Protein AF-A0A518H569-F1 (afdb_monomer_lite)

Secondary structure (DSSP, 8-state):
---------------------------------------PPPPPP--------PPP----------------------HHHHHHHHHHH-THHHHTSHHHHHHHT--HHHHHHHHHHHHHHHHHHHHHHHHHHHHHHHHHTTTSSSSS-S----TTS---------------------S-S----TT---TTHHHHHHHHHHHHHHHHHHHHHHS-HHHHHHHHHHHHHHTGGGGGGSHHHHHHHT--HHHHHHHHHHHHHHHHHHHHHHHHHHHHHHHHHHHHHHHHHHHHTT----------S--TTTTS------HHHHHHHHHHHHHHHHHHHHHHHHHHHHS-HHHHHHHHHHH-S----TT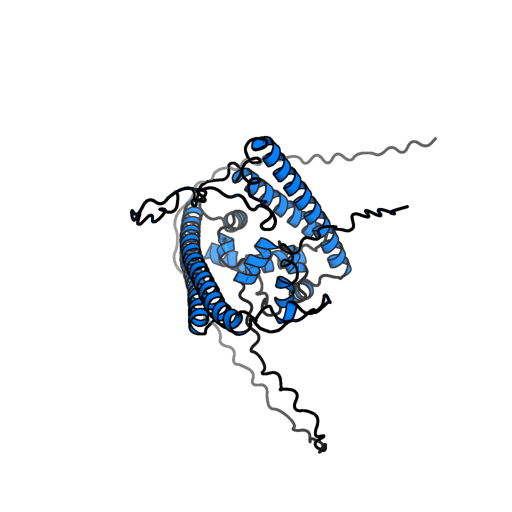S-GGGTTTTTTTTTS---------------

Radius of gyration: 32.63 Å; chains: 1; bounding box: 83×81×101 Å

InterPro domains:
  IPR006311 Twin-arginine translocation pathway, signal sequence [PS51318] (1-28)

Organism: NCBI:txid2527974

pLDDT: mean 72.52, std 23.8, range [30.8, 98.31]

Foldseek 3Di:
DDDDDDDDDDDDDDDDDDDDDDDDDDDDDDDDDDDDDDDDDDDDDDDDDDDDDDDDDDDDDPDDPPPPPPPPPLPQDDLQVLLVLCVVLNLLVQCPFPLLCVVLVQDPVLNVLSVVLSVVLVVVVVVVVVVVVVVCCVVVPDPPPPDPPDPPDDPPDDDDDDDDDDDPDDDPDPPDPPPPPPCPPPPPDDPCPVVVVVVVVVSVVSSLVSNPVRGPPVSSLVSQLQSLVSNPPLCCLDPVLCVLLVPDPVLNVQLVVLVVVLVVLVVVLVVVLVVLVVVLVVVVVVVVVVVVVVPPDDDDPDDDDDDVVVVPPDSDRDPVSVVSVVVSVVSNVVSVVVSVVSSVVSHDPSSVVSSVVSSPDDRRPSSGDCVVSPPPPPCPPPDPPVPPPVPPPPDDD

Sequence (397 aa):
MTRITFRAALVAAGLASGLLALAPSASAQVRRNIGGTVKTEPAEETPETPQEGEAPDAEPAEGEEGEEGEDRPEREVDPEVIARIVEMRGPMWLLEQEPVRVELKISDAQLERLKQVDERMEEVRDESRDRMREQMRQQFGDQGGRGGRGGGGNPAQGRGPGGFPGGPGGFPGGFPGGPGGFPGGPGGGFPGGDAFRTMMTQMRQQSDQALAAVLSPGQLKRFKQIMLQAKGPMVVTEDEMQLALGLLPVQREQIKMVEQEMEMKQQQASTVRRELFTAAFQRNREQQGQQEQQGQGGDRDSDGRGGDDERRGRFQMDPETQAKVEQLQAQGESYEKEALSKIGKVLNRSQINKYKEMLGKPFDFSAIDMGNAGRGFGGFGGGRGGGDDDGGRRRGG

Structure (mmCIF, N/CA/C/O backbone):
data_AF-A0A518H569-F1
#
_entry.id   AF-A0A518H569-F1
#
loop_
_atom_site.group_PDB
_atom_site.id
_atom_site.type_symbol
_atom_site.label_atom_id
_atom_site.label_alt_id
_atom_site.label_comp_id
_atom_site.label_asym_id
_atom_site.label_entity_id
_atom_site.label_seq_id
_atom_site.pdbx_PDB_ins_code
_atom_site.Cartn_x
_atom_site.Cartn_y
_atom_site.Cartn_z
_atom_site.occupancy
_atom_site.B_iso_or_equiv
_atom_site.auth_seq_id
_atom_site.auth_comp_id
_atom_site.auth_asym_id
_atom_site.auth_atom_id
_atom_site.pdbx_PDB_model_num
ATOM 1 N N . MET A 1 1 ? -61.852 0.581 15.931 1.00 38.41 1 MET A N 1
ATOM 2 C CA . MET A 1 1 ? -60.853 1.608 15.560 1.00 38.41 1 MET A CA 1
ATOM 3 C C . MET A 1 1 ? -59.873 1.744 16.713 1.00 38.41 1 MET A C 1
ATOM 5 O O . MET A 1 1 ? -60.124 2.492 17.648 1.00 38.41 1 MET A O 1
ATOM 9 N N . THR A 1 2 ? -58.816 0.939 16.705 1.00 34.97 2 THR A N 1
ATOM 10 C CA . THR A 1 2 ? -57.925 0.749 17.858 1.00 34.97 2 THR A CA 1
ATOM 11 C C . THR A 1 2 ? -56.611 1.465 17.565 1.00 34.97 2 THR A C 1
ATOM 13 O O . THR A 1 2 ? -55.887 1.083 16.651 1.00 34.97 2 THR A O 1
ATOM 16 N N . ARG A 1 3 ? -56.351 2.566 18.279 1.00 37.12 3 ARG A N 1
ATOM 17 C CA . ARG A 1 3 ? -55.128 3.369 18.147 1.00 37.12 3 ARG A CA 1
ATOM 18 C C . ARG A 1 3 ? -54.004 2.699 18.935 1.00 37.12 3 ARG A C 1
ATOM 20 O O . ARG A 1 3 ? -54.134 2.521 20.141 1.00 37.12 3 ARG A O 1
ATOM 27 N N . ILE A 1 4 ? -52.921 2.345 18.251 1.00 39.72 4 ILE A N 1
ATOM 28 C CA . ILE A 1 4 ? -51.691 1.824 18.855 1.00 39.72 4 ILE A CA 1
ATOM 29 C C . ILE A 1 4 ? -50.789 3.019 19.176 1.00 39.72 4 ILE A C 1
ATOM 31 O O . ILE A 1 4 ? -50.324 3.725 18.284 1.00 39.72 4 ILE A O 1
ATOM 35 N N . THR A 1 5 ? -50.580 3.266 20.465 1.00 43.47 5 THR A N 1
ATOM 36 C CA . THR A 1 5 ? -49.672 4.275 21.017 1.00 43.47 5 THR A CA 1
ATOM 37 C C . THR A 1 5 ? -48.258 3.702 21.136 1.00 43.47 5 THR A C 1
ATOM 39 O O . THR A 1 5 ? -47.999 2.861 21.993 1.00 43.47 5 THR A O 1
ATOM 42 N N . PHE A 1 6 ? -47.322 4.190 20.318 1.00 35.03 6 PHE A N 1
ATOM 43 C CA . PHE A 1 6 ? -45.887 3.967 20.516 1.00 35.03 6 PHE A CA 1
ATOM 44 C C . PHE A 1 6 ? -45.351 4.963 21.554 1.00 35.03 6 PHE A C 1
ATOM 46 O O . PHE A 1 6 ? -45.374 6.174 21.340 1.00 35.03 6 PHE A O 1
ATOM 53 N N . ARG A 1 7 ? -44.870 4.457 22.696 1.00 37.56 7 ARG A N 1
ATOM 54 C CA . ARG A 1 7 ? -44.080 5.231 23.663 1.00 37.56 7 ARG A CA 1
ATOM 55 C C . ARG A 1 7 ? -42.610 5.178 23.250 1.00 37.56 7 ARG A C 1
ATOM 57 O O . ARG A 1 7 ? -41.991 4.123 23.327 1.00 37.56 7 ARG A O 1
ATOM 64 N N . ALA A 1 8 ? -42.064 6.318 22.840 1.00 34.88 8 ALA A N 1
ATOM 65 C CA . ALA A 1 8 ? -40.628 6.519 22.701 1.00 34.88 8 ALA A CA 1
ATOM 66 C C . ALA A 1 8 ? -40.003 6.667 24.099 1.00 34.88 8 ALA A C 1
ATOM 68 O O . ALA A 1 8 ? -40.342 7.589 24.842 1.00 34.88 8 ALA A O 1
ATOM 69 N N . ALA A 1 9 ? -39.115 5.744 24.469 1.00 35.31 9 ALA A N 1
ATOM 70 C CA . ALA A 1 9 ? -38.269 5.872 25.647 1.00 35.31 9 ALA A CA 1
ATOM 71 C C . ALA A 1 9 ? -37.032 6.697 25.270 1.00 35.31 9 ALA A C 1
ATOM 73 O O . ALA A 1 9 ? -36.168 6.251 24.519 1.00 35.31 9 ALA A O 1
ATOM 74 N N . LEU A 1 10 ? -36.992 7.928 25.768 1.00 32.75 10 LEU A N 1
ATOM 75 C CA . LEU A 1 10 ? -35.900 8.876 25.601 1.00 32.75 10 LEU A CA 1
ATOM 76 C C . LEU A 1 10 ? -34.876 8.599 26.711 1.00 32.75 10 LEU A C 1
ATOM 78 O O . LEU A 1 10 ? -35.098 8.947 27.869 1.00 32.75 10 LEU A O 1
ATOM 82 N N . VAL A 1 11 ? -33.785 7.905 26.380 1.00 36.75 11 VAL A N 1
ATOM 83 C CA . VAL A 1 11 ? -32.670 7.673 27.308 1.00 36.75 11 VAL A CA 1
ATOM 84 C C . VAL A 1 11 ? -31.777 8.910 27.288 1.00 36.75 11 VAL A C 1
ATOM 86 O O . VAL A 1 11 ? -31.001 9.125 26.361 1.00 36.75 11 VAL A O 1
ATOM 89 N N . ALA A 1 12 ? -31.923 9.747 28.313 1.00 34.78 12 ALA A N 1
ATOM 90 C CA . ALA A 1 12 ? -31.037 10.866 28.590 1.00 34.78 12 ALA A CA 1
ATOM 91 C C . ALA A 1 12 ? -29.725 10.343 29.201 1.00 34.78 12 ALA A C 1
ATOM 93 O O . ALA A 1 12 ? -29.696 9.907 30.351 1.00 34.78 12 ALA A O 1
ATOM 94 N N . ALA A 1 13 ? -28.635 10.384 28.434 1.00 38.28 13 ALA A N 1
ATOM 95 C CA . ALA A 1 13 ? -27.290 10.176 28.957 1.00 38.28 13 ALA A CA 1
ATOM 96 C C . ALA A 1 13 ? -26.811 11.474 29.628 1.00 38.28 13 ALA A C 1
ATOM 98 O O . ALA A 1 13 ? -26.487 12.456 28.961 1.00 38.28 13 ALA A O 1
ATOM 99 N N . GLY A 1 14 ? -26.814 11.488 30.961 1.00 33.84 14 GLY A N 1
ATOM 100 C CA . GLY A 1 14 ? -26.249 12.568 31.761 1.00 33.84 14 GLY A CA 1
ATOM 101 C C . GLY A 1 14 ? -24.723 12.580 31.669 1.00 33.84 14 GLY A C 1
ATOM 102 O O . GLY A 1 14 ? -24.060 11.642 32.106 1.00 33.84 14 GLY A O 1
ATOM 103 N N . LEU A 1 15 ? -24.171 13.663 31.122 1.00 36.12 15 LEU A N 1
ATOM 104 C CA . LEU A 1 15 ? -22.756 14.009 31.218 1.00 36.12 15 LEU A CA 1
ATOM 105 C C . LEU A 1 15 ? -22.452 14.466 32.651 1.00 36.12 15 LEU A C 1
ATOM 107 O O . LEU A 1 15 ? -22.781 15.584 33.044 1.00 36.12 15 LEU A O 1
ATOM 111 N N . ALA A 1 16 ? -21.830 13.590 33.438 1.00 39.78 16 ALA A N 1
ATOM 112 C CA . ALA A 1 16 ? -21.228 13.958 34.711 1.00 39.78 16 ALA A CA 1
ATOM 113 C C . ALA A 1 16 ? -19.857 14.604 34.452 1.00 39.78 16 ALA A C 1
ATOM 115 O O . ALA A 1 16 ? -18.883 13.927 34.122 1.00 39.78 16 ALA A O 1
ATOM 116 N N . SER A 1 17 ? -19.792 15.926 34.600 1.00 39.16 17 SER A N 1
ATOM 117 C CA . SER A 1 17 ? -18.554 16.706 34.613 1.00 39.16 17 SER A CA 1
ATOM 118 C C . SER A 1 17 ? -17.737 16.380 35.866 1.00 39.16 17 SER A C 1
ATOM 120 O O . SER A 1 17 ? -17.976 16.927 36.941 1.00 39.16 17 SER A O 1
ATOM 122 N N . GLY A 1 18 ? -16.773 15.469 35.733 1.00 38.19 18 GLY A N 1
ATOM 123 C CA . GLY A 1 18 ? -15.767 15.191 36.755 1.00 38.19 18 GLY A CA 1
ATOM 124 C C . GLY A 1 18 ? -14.639 16.223 36.717 1.00 38.19 18 GLY A C 1
ATOM 125 O O . GLY A 1 18 ? -13.827 16.227 35.795 1.00 38.19 18 GLY A O 1
ATOM 126 N N . LEU A 1 19 ? -14.591 17.084 37.735 1.00 37.28 19 LEU A N 1
ATOM 127 C CA . LEU A 1 19 ? -13.462 17.951 38.081 1.00 37.28 19 LEU A CA 1
ATOM 128 C C . LEU A 1 19 ? -12.193 17.110 38.317 1.00 37.28 19 LEU A C 1
ATOM 130 O O . LEU A 1 19 ? -12.098 16.396 39.314 1.00 37.28 19 LEU A O 1
ATOM 134 N N . LEU A 1 20 ? -11.209 17.215 37.420 1.00 39.06 20 LEU A N 1
ATOM 135 C CA . LEU A 1 20 ? -9.873 16.652 37.617 1.00 39.06 20 LEU A CA 1
ATOM 136 C C . LEU A 1 20 ? -9.024 17.645 38.424 1.00 39.06 20 LEU A C 1
ATOM 138 O O . LEU A 1 20 ? -8.617 18.692 37.921 1.00 39.06 20 LEU A O 1
ATOM 142 N N . ALA A 1 21 ? -8.776 17.318 39.690 1.00 42.81 21 ALA A N 1
ATOM 143 C CA . ALA A 1 21 ? -7.805 18.013 40.523 1.00 42.81 21 ALA A CA 1
ATOM 144 C C . ALA A 1 21 ? -6.379 17.683 40.045 1.00 42.81 21 ALA A C 1
ATOM 146 O O . ALA A 1 21 ? -5.995 16.515 39.976 1.00 42.81 21 ALA A O 1
ATOM 147 N N . LEU A 1 22 ? -5.592 18.716 39.725 1.00 43.53 22 LEU A N 1
ATOM 148 C CA . LEU A 1 22 ? -4.148 18.602 39.523 1.00 43.53 22 LEU A CA 1
ATOM 149 C C . LEU A 1 22 ? -3.466 18.284 40.861 1.00 43.53 22 LEU A C 1
ATOM 151 O O . LEU A 1 22 ? -3.562 19.066 41.804 1.00 43.53 22 LEU A O 1
ATOM 155 N N . ALA A 1 23 ? -2.709 17.188 40.907 1.00 43.41 23 ALA A N 1
ATOM 156 C CA . ALA A 1 23 ? -1.690 16.947 41.925 1.00 43.41 23 ALA A CA 1
ATOM 157 C C . ALA A 1 23 ? -0.292 16.985 41.272 1.00 43.41 23 ALA A C 1
ATOM 159 O O . ALA A 1 23 ? -0.142 16.530 40.133 1.00 43.41 23 ALA A O 1
ATOM 160 N N . PRO A 1 24 ? 0.728 17.546 41.947 1.00 44.97 24 PRO A N 1
ATOM 161 C CA . PRO A 1 24 ? 2.042 17.763 41.361 1.00 44.97 24 PRO A CA 1
ATOM 162 C C . PRO A 1 24 ? 2.884 16.484 41.272 1.00 44.97 24 PRO A C 1
ATOM 164 O O . PRO A 1 24 ? 2.892 15.632 42.157 1.00 44.97 24 PRO A O 1
ATOM 167 N N . SER A 1 25 ? 3.642 16.425 40.179 1.00 39.03 25 SER A N 1
ATOM 168 C CA . SER A 1 25 ? 4.719 15.484 39.877 1.00 39.03 25 SER A CA 1
ATOM 169 C C . SER A 1 25 ? 5.778 15.446 40.984 1.00 39.03 25 SER A C 1
ATOM 171 O O . SER A 1 25 ? 6.457 16.445 41.224 1.00 39.03 25 SER A O 1
ATOM 173 N N . ALA A 1 26 ? 5.983 14.270 41.580 1.00 38.78 26 ALA A N 1
ATOM 174 C CA . ALA A 1 26 ? 7.135 13.965 42.419 1.00 38.78 26 ALA A CA 1
ATOM 175 C C . ALA A 1 26 ? 8.095 13.034 41.666 1.00 38.78 26 ALA A C 1
ATOM 177 O O . ALA A 1 26 ? 7.790 11.880 41.366 1.00 38.78 26 ALA A O 1
ATOM 178 N N . SER A 1 27 ? 9.264 13.581 41.354 1.00 44.06 27 SER A N 1
ATOM 179 C CA . SER A 1 27 ? 10.420 12.884 40.810 1.00 44.06 27 SER A CA 1
ATOM 180 C C . SER A 1 27 ? 11.134 12.049 41.881 1.00 44.06 27 SER A C 1
ATOM 182 O O . SER A 1 27 ? 11.199 12.450 43.039 1.00 44.06 27 SER A O 1
ATOM 184 N N . ALA A 1 28 ? 11.812 10.998 41.409 1.00 38.78 28 ALA A N 1
ATOM 185 C CA . ALA A 1 28 ? 12.951 10.300 42.017 1.00 38.78 28 ALA A CA 1
ATOM 186 C C . ALA A 1 28 ? 12.692 9.269 43.137 1.00 38.78 28 ALA A C 1
ATOM 188 O O . ALA A 1 28 ? 12.131 9.584 44.177 1.00 38.78 28 ALA A O 1
ATOM 189 N N . GLN A 1 29 ? 13.249 8.068 42.893 1.00 35.19 29 GLN A N 1
ATOM 190 C CA . GLN A 1 29 ? 13.716 6.969 43.773 1.00 35.19 29 GLN A CA 1
ATOM 191 C C . GLN A 1 29 ? 13.250 5.626 43.162 1.00 35.19 29 GLN A C 1
ATOM 193 O O . GLN A 1 29 ? 12.152 5.551 42.641 1.00 35.19 29 GLN A O 1
ATOM 198 N N . VAL A 1 30 ? 13.972 4.505 43.116 1.00 37.91 30 VAL A N 1
ATOM 199 C CA . VAL A 1 30 ? 15.256 4.061 43.660 1.00 37.91 30 VAL A CA 1
ATOM 200 C C . VAL A 1 30 ? 15.624 2.765 42.912 1.00 37.91 30 VAL A C 1
ATOM 202 O O . VAL A 1 30 ? 14.773 2.057 42.379 1.00 37.91 30 VAL A O 1
ATOM 205 N N . ARG A 1 31 ? 16.927 2.492 42.845 1.00 37.97 31 ARG A N 1
ATOM 206 C CA . ARG A 1 31 ? 17.558 1.294 42.279 1.00 37.97 31 ARG A CA 1
ATOM 207 C C . ARG A 1 31 ? 17.199 -0.007 43.031 1.00 37.97 31 ARG A C 1
ATOM 209 O O . ARG A 1 31 ? 17.006 0.025 44.238 1.00 37.97 31 ARG A O 1
ATOM 216 N N . ARG A 1 32 ? 17.417 -1.127 42.317 1.00 39.00 32 ARG A N 1
ATOM 217 C CA . ARG A 1 32 ? 17.688 -2.524 42.753 1.00 39.00 32 ARG A CA 1
ATOM 218 C C . ARG A 1 32 ? 16.485 -3.429 43.064 1.00 39.00 32 ARG A C 1
ATOM 220 O O . ARG A 1 32 ? 15.783 -3.216 44.036 1.00 39.00 32 ARG A O 1
ATOM 227 N N . ASN A 1 33 ? 16.379 -4.514 42.288 1.00 36.47 33 ASN A N 1
ATOM 228 C CA . ASN A 1 33 ? 16.280 -5.916 42.743 1.00 36.47 33 ASN A CA 1
ATOM 229 C C . ASN A 1 33 ? 16.514 -6.819 41.510 1.00 36.47 33 ASN A C 1
ATOM 231 O O . ASN A 1 33 ? 15.856 -6.635 40.494 1.00 36.47 33 ASN A O 1
ATOM 235 N N . ILE A 1 34 ? 17.655 -7.510 41.391 1.00 38.56 34 ILE A N 1
ATOM 236 C CA . ILE A 1 34 ? 18.049 -8.798 42.006 1.00 38.56 34 ILE A CA 1
ATOM 237 C C . ILE A 1 34 ? 17.300 -9.993 41.388 1.00 38.56 34 ILE A C 1
ATOM 239 O O . ILE A 1 34 ? 16.132 -10.220 41.667 1.00 38.56 34 ILE A O 1
ATOM 243 N N . GLY A 1 35 ? 18.048 -10.741 40.566 1.00 39.00 35 GLY A N 1
ATOM 244 C CA . GLY A 1 35 ? 18.157 -12.205 40.582 1.00 39.00 35 GLY A CA 1
ATOM 245 C C . GLY A 1 35 ? 16.880 -13.040 40.521 1.00 39.00 35 GLY A C 1
ATOM 246 O O . GLY A 1 35 ? 16.364 -13.439 41.556 1.00 39.00 35 GLY A O 1
ATOM 247 N N . GLY A 1 36 ? 16.471 -13.422 39.309 1.00 35.69 36 GLY A N 1
ATOM 248 C CA . GLY A 1 36 ? 15.614 -14.586 39.078 1.00 35.69 36 GLY A CA 1
ATOM 249 C C . GLY A 1 36 ? 16.438 -15.725 38.479 1.00 35.69 36 GLY A C 1
ATOM 250 O O . GLY A 1 36 ? 16.816 -15.664 37.313 1.00 35.69 36 GLY A O 1
ATOM 251 N N . THR A 1 37 ? 16.747 -16.738 39.284 1.00 36.03 37 THR A N 1
ATOM 252 C CA . THR A 1 37 ? 17.346 -18.007 38.853 1.00 36.03 37 THR A CA 1
ATOM 253 C C . THR A 1 37 ? 16.325 -18.806 38.046 1.00 36.03 37 THR A C 1
ATOM 255 O O . THR A 1 37 ? 15.305 -19.229 38.588 1.00 36.03 37 THR A O 1
ATOM 258 N N . VAL A 1 38 ? 16.592 -19.013 36.755 1.00 42.44 38 VAL A N 1
ATOM 259 C CA . VAL A 1 38 ? 15.805 -19.912 35.901 1.00 42.44 38 VAL A CA 1
ATOM 260 C C . VAL A 1 38 ? 16.192 -21.347 36.248 1.00 42.44 38 VAL A C 1
ATOM 262 O O . VAL A 1 38 ? 17.316 -21.778 36.004 1.00 42.44 38 VAL A O 1
ATOM 265 N N . LYS A 1 39 ? 15.249 -22.058 36.865 1.00 50.03 39 LYS A N 1
ATOM 266 C CA . LYS A 1 39 ? 15.298 -23.494 37.125 1.00 50.03 39 LYS A CA 1
ATOM 267 C C . LYS A 1 39 ? 15.159 -24.220 35.782 1.00 50.03 39 LYS A C 1
ATOM 269 O O . LYS A 1 39 ? 14.117 -24.138 35.143 1.00 50.03 39 LYS A O 1
ATOM 274 N N . THR A 1 40 ? 16.233 -24.860 35.343 1.00 42.34 40 THR A N 1
ATOM 275 C CA . THR A 1 40 ? 16.267 -25.758 34.185 1.00 42.34 40 THR A CA 1
ATOM 276 C C . THR A 1 40 ? 15.657 -27.090 34.615 1.00 42.34 40 THR A C 1
ATOM 278 O O . THR A 1 40 ? 16.173 -27.725 35.534 1.00 42.34 40 THR A O 1
ATOM 281 N N . GLU A 1 41 ? 14.543 -27.489 34.006 1.00 45.06 41 GLU A N 1
ATOM 282 C CA . GLU A 1 41 ? 14.010 -28.851 34.118 1.00 45.06 41 GLU A CA 1
ATOM 283 C C . GLU A 1 41 ? 14.451 -29.669 32.890 1.00 45.06 41 GLU A C 1
ATOM 285 O O . GLU A 1 41 ? 14.558 -29.103 31.797 1.00 45.06 41 GLU A O 1
ATOM 290 N N . PRO A 1 42 ? 14.806 -30.954 33.074 1.00 53.72 42 PRO A N 1
ATOM 291 C CA . PRO A 1 42 ? 15.387 -31.789 32.031 1.00 53.72 42 PRO A CA 1
ATOM 292 C C . PRO A 1 42 ? 14.326 -32.319 31.061 1.00 53.72 42 PRO A C 1
ATOM 294 O O . PRO A 1 42 ? 13.191 -32.592 31.442 1.00 53.72 42 PRO A O 1
ATOM 297 N N . ALA A 1 43 ? 14.745 -32.463 29.806 1.00 41.34 43 ALA A N 1
ATOM 298 C CA . ALA A 1 43 ? 13.982 -33.057 28.721 1.00 41.34 43 ALA A CA 1
ATOM 299 C C . ALA A 1 43 ? 13.705 -34.545 28.988 1.00 41.34 43 ALA A C 1
ATOM 301 O O . ALA A 1 43 ? 14.627 -35.302 29.291 1.00 41.34 43 ALA A O 1
ATOM 302 N N . GLU A 1 44 ? 12.441 -34.946 28.851 1.00 48.31 44 GLU A N 1
ATOM 303 C CA . GLU A 1 44 ? 12.039 -36.345 28.735 1.00 48.31 44 GLU A CA 1
ATOM 304 C C . GLU A 1 44 ? 12.319 -36.842 27.312 1.00 48.31 44 GLU A C 1
ATOM 306 O O . GLU A 1 44 ? 11.851 -36.278 26.321 1.00 48.31 44 GLU A O 1
ATOM 311 N N . GLU A 1 45 ? 13.111 -37.908 27.244 1.00 51.06 45 GLU A N 1
ATOM 312 C CA . GLU A 1 45 ? 13.311 -38.762 26.081 1.00 51.06 45 GLU A CA 1
ATOM 313 C C . GLU A 1 45 ? 12.000 -39.479 25.729 1.00 51.06 45 GLU A C 1
ATOM 315 O O . GLU A 1 45 ? 11.287 -39.967 26.606 1.00 51.06 45 GLU A O 1
ATOM 320 N N . THR A 1 46 ? 11.682 -39.584 24.438 1.00 48.31 46 THR A N 1
ATOM 321 C CA . THR A 1 46 ? 10.643 -40.497 23.938 1.00 48.31 46 THR A CA 1
ATOM 322 C C . THR A 1 46 ? 11.258 -41.411 22.870 1.00 48.31 46 THR A C 1
ATOM 324 O O . THR A 1 46 ? 11.991 -40.905 22.016 1.00 48.31 46 THR A O 1
ATOM 327 N N . PRO A 1 47 ? 11.016 -42.735 22.930 1.00 56.00 47 PRO A N 1
ATOM 328 C CA . PRO A 1 47 ? 11.746 -43.733 22.156 1.00 56.00 47 PRO A CA 1
ATOM 329 C C . PRO A 1 47 ? 11.146 -44.043 20.774 1.00 56.00 47 PRO A C 1
ATOM 331 O O . PRO A 1 47 ? 9.945 -43.939 20.551 1.00 56.00 47 PRO A O 1
ATOM 334 N N . GLU A 1 48 ? 12.069 -44.445 19.900 1.00 42.50 48 GLU A N 1
ATOM 335 C CA . GLU A 1 48 ? 12.058 -45.455 18.829 1.00 42.50 48 GLU A CA 1
ATOM 336 C C . GLU A 1 48 ? 10.757 -45.895 18.112 1.00 42.50 48 GLU A C 1
ATOM 338 O O . GLU A 1 48 ? 9.769 -46.342 18.689 1.00 42.50 48 GLU A O 1
ATOM 343 N N . THR A 1 49 ? 10.903 -45.845 16.782 1.00 45.91 49 THR A N 1
ATOM 344 C CA . THR A 1 49 ? 10.317 -46.574 15.640 1.00 45.91 49 THR A CA 1
ATOM 345 C C . THR A 1 49 ? 9.575 -47.889 15.929 1.00 45.91 49 THR A C 1
ATOM 347 O O . THR A 1 49 ? 10.012 -48.689 16.755 1.00 45.91 49 THR A O 1
ATOM 350 N N . PRO A 1 50 ? 8.565 -48.227 15.098 1.00 52.31 50 PRO A N 1
ATOM 351 C CA . PRO A 1 50 ? 8.733 -49.468 14.330 1.00 52.31 50 PRO A CA 1
ATOM 352 C C . PRO A 1 50 ? 8.167 -49.488 12.891 1.00 52.31 50 PRO A C 1
ATOM 354 O O . PRO A 1 50 ? 7.092 -48.968 12.609 1.00 52.31 50 PRO A O 1
ATOM 357 N N . GLN A 1 51 ? 8.889 -50.268 12.074 1.00 41.66 51 GLN A N 1
ATOM 358 C CA . GLN A 1 51 ? 8.441 -51.180 11.007 1.00 41.66 51 GLN A CA 1
ATOM 359 C C . GLN A 1 51 ? 8.205 -50.668 9.574 1.00 41.66 51 GLN A C 1
ATOM 361 O O . GLN A 1 51 ? 7.144 -50.168 9.210 1.00 41.66 51 GLN A O 1
ATOM 366 N N . GLU A 1 52 ? 9.222 -50.964 8.752 1.00 49.78 52 GLU A N 1
ATOM 367 C CA . GLU A 1 52 ? 9.133 -51.392 7.351 1.00 49.78 52 GLU A CA 1
ATOM 368 C C . GLU A 1 52 ? 7.971 -52.371 7.117 1.00 49.78 52 GLU A C 1
ATOM 370 O O . GLU A 1 52 ? 7.871 -53.407 7.778 1.00 49.78 52 GLU A O 1
ATOM 375 N N . GLY A 1 53 ? 7.129 -52.044 6.137 1.00 51.12 53 GLY A N 1
ATOM 376 C CA . GLY A 1 53 ? 6.162 -52.945 5.523 1.00 51.12 53 GLY A CA 1
ATOM 377 C C . GLY A 1 53 ? 6.501 -53.134 4.046 1.00 51.12 53 GLY A C 1
ATOM 378 O O . GLY A 1 53 ? 6.748 -52.162 3.337 1.00 51.12 53 GLY A O 1
ATOM 379 N N . GLU A 1 54 ? 6.539 -54.400 3.636 1.00 46.31 54 GLU A N 1
ATOM 380 C CA . GLU A 1 54 ? 6.848 -54.925 2.304 1.00 46.31 54 GLU A CA 1
ATOM 381 C C . GLU A 1 54 ? 6.067 -54.253 1.162 1.00 46.31 54 GLU A C 1
ATOM 383 O O . GLU A 1 54 ? 4.849 -54.076 1.225 1.00 46.31 54 GLU A O 1
ATOM 388 N N . ALA A 1 55 ? 6.785 -53.954 0.078 1.00 45.34 55 ALA A N 1
ATOM 389 C CA . ALA A 1 55 ? 6.221 -53.574 -1.210 1.00 45.34 55 ALA A CA 1
ATOM 390 C C . ALA A 1 55 ? 5.826 -54.828 -2.018 1.00 45.34 55 ALA A C 1
ATOM 392 O O . ALA A 1 55 ? 6.610 -55.777 -2.072 1.00 45.34 55 ALA A O 1
ATOM 393 N N . PRO A 1 56 ? 4.660 -54.849 -2.688 1.00 60.16 56 PRO A N 1
ATOM 394 C CA . PRO A 1 56 ? 4.387 -55.814 -3.743 1.00 60.16 56 PRO A CA 1
ATOM 395 C C . PRO A 1 56 ? 5.008 -55.365 -5.075 1.00 60.16 56 PRO A C 1
ATOM 397 O O . PRO A 1 56 ? 4.807 -54.233 -5.515 1.00 60.16 56 PRO A O 1
ATOM 400 N N . ASP A 1 57 ? 5.723 -56.294 -5.715 1.00 60.22 57 ASP A N 1
ATOM 401 C CA . ASP A 1 57 ? 6.159 -56.237 -7.112 1.00 60.22 57 ASP A CA 1
ATOM 402 C C . ASP A 1 57 ? 4.970 -55.923 -8.036 1.00 60.22 57 ASP A C 1
ATOM 404 O O . ASP A 1 57 ? 4.070 -56.748 -8.222 1.00 60.22 57 ASP A O 1
ATOM 408 N N . ALA A 1 58 ? 4.976 -54.726 -8.622 1.00 51.53 58 ALA A N 1
ATOM 409 C CA . ALA A 1 58 ? 4.089 -54.336 -9.707 1.00 51.53 58 ALA A CA 1
ATOM 410 C C . ALA A 1 58 ? 4.933 -54.080 -10.961 1.00 51.53 58 ALA A C 1
ATOM 412 O O . ALA A 1 58 ? 5.892 -53.310 -10.941 1.00 51.53 58 ALA A O 1
ATOM 413 N N . GLU A 1 59 ? 4.576 -54.782 -12.034 1.00 58.47 59 GLU A N 1
ATOM 414 C CA . GLU A 1 59 ? 5.224 -54.749 -13.344 1.00 58.47 59 GLU A CA 1
ATOM 415 C C . GLU A 1 59 ? 5.280 -53.323 -13.935 1.00 58.47 59 GLU A C 1
ATOM 417 O O . GLU A 1 59 ? 4.322 -52.559 -13.780 1.00 58.47 59 GLU A O 1
ATOM 422 N N . PRO A 1 60 ? 6.362 -52.950 -14.650 1.00 53.28 60 PRO A N 1
ATOM 423 C CA . PRO A 1 60 ? 6.479 -51.636 -15.263 1.00 53.28 60 PRO A CA 1
ATOM 424 C C . PRO A 1 60 ? 5.570 -51.555 -16.493 1.00 53.28 60 PRO A C 1
ATOM 426 O O . PRO A 1 60 ? 5.856 -52.120 -17.549 1.00 53.28 60 PRO A O 1
ATOM 429 N N . ALA A 1 61 ? 4.462 -50.834 -16.356 1.00 51.59 61 ALA A N 1
ATOM 430 C CA . ALA A 1 61 ? 3.727 -50.331 -17.502 1.00 51.59 61 ALA A CA 1
ATOM 431 C C . ALA A 1 61 ? 4.550 -49.199 -18.133 1.00 51.59 61 ALA A C 1
ATOM 433 O O . ALA A 1 61 ? 4.737 -48.150 -17.520 1.00 51.59 61 ALA A O 1
ATOM 434 N N . GLU A 1 62 ? 5.041 -49.426 -19.352 1.00 52.47 62 GLU A N 1
ATOM 435 C CA . GLU A 1 62 ? 5.604 -48.406 -20.241 1.00 52.47 62 GLU A CA 1
ATOM 436 C C . GLU A 1 62 ? 4.499 -47.396 -20.605 1.00 52.47 62 GLU A C 1
ATOM 438 O O . GLU A 1 62 ? 3.815 -47.512 -21.622 1.00 52.47 62 GLU A O 1
ATOM 443 N N . GLY A 1 63 ? 4.253 -46.451 -19.702 1.00 51.88 63 GLY A N 1
ATOM 444 C CA . GLY A 1 63 ? 3.397 -45.292 -19.900 1.00 51.88 63 GLY A CA 1
ATOM 445 C C . GLY A 1 63 ? 4.275 -44.063 -20.064 1.00 51.88 63 GLY A C 1
ATOM 446 O O . GLY A 1 63 ? 5.151 -43.830 -19.241 1.00 51.88 63 GLY A O 1
ATOM 447 N N . GLU A 1 64 ? 4.038 -43.334 -21.151 1.00 52.75 64 GLU A N 1
ATOM 448 C CA . GLU A 1 64 ? 4.607 -42.035 -21.514 1.00 52.75 64 GLU A CA 1
ATOM 449 C C . GLU A 1 64 ? 5.184 -41.260 -20.317 1.00 52.75 64 GLU A C 1
ATOM 451 O O . GLU A 1 64 ? 4.443 -40.821 -19.436 1.00 52.75 64 GLU A O 1
ATOM 456 N N . GLU A 1 65 ? 6.510 -41.091 -20.319 1.00 49.12 65 GLU A N 1
ATOM 457 C CA . GLU A 1 65 ? 7.271 -40.197 -19.443 1.00 49.12 65 GLU A CA 1
ATOM 458 C C . GLU A 1 65 ? 6.809 -38.750 -19.690 1.00 49.12 65 GLU A C 1
ATOM 460 O O . GLU A 1 65 ? 7.433 -37.969 -20.408 1.00 49.12 65 GLU A O 1
ATOM 465 N N . GLY A 1 66 ? 5.642 -38.402 -19.150 1.00 54.50 66 GLY A N 1
ATOM 466 C CA . GLY A 1 66 ? 5.237 -37.022 -18.973 1.00 54.50 66 GLY A CA 1
ATOM 467 C C . GLY A 1 66 ? 6.241 -36.411 -18.019 1.00 54.50 66 GLY A C 1
ATOM 468 O O . GLY A 1 66 ? 6.296 -36.849 -16.875 1.00 54.50 66 GLY A O 1
ATOM 469 N N . GLU A 1 67 ? 7.045 -35.475 -18.533 1.00 58.09 67 GLU A N 1
ATOM 470 C CA . GLU A 1 67 ? 8.025 -34.670 -17.801 1.00 58.09 67 GLU A CA 1
ATOM 471 C C . GLU A 1 67 ? 7.579 -34.516 -16.345 1.00 58.09 67 GLU A C 1
ATOM 473 O O . GLU A 1 67 ? 6.639 -33.766 -16.062 1.00 58.09 67 GLU A O 1
ATOM 478 N N . GLU A 1 68 ? 8.195 -35.300 -15.450 1.00 57.62 68 GLU A N 1
ATOM 479 C CA . GLU A 1 68 ? 8.007 -35.184 -14.011 1.00 57.62 68 GLU A CA 1
ATOM 480 C C . GLU A 1 68 ? 8.270 -33.723 -13.696 1.00 57.62 68 GLU A C 1
ATOM 482 O O . GLU A 1 68 ? 9.395 -33.240 -13.840 1.00 57.62 68 GLU A O 1
ATOM 487 N N . GLY A 1 69 ? 7.185 -32.991 -13.437 1.00 62.22 69 GLY A N 1
ATOM 488 C CA . GLY A 1 69 ? 7.226 -31.552 -13.311 1.00 62.22 69 GLY A CA 1
ATOM 489 C C . GLY A 1 69 ? 8.212 -31.235 -12.213 1.00 62.22 69 GLY A C 1
ATOM 490 O O . GLY A 1 69 ? 7.900 -31.486 -11.055 1.00 62.22 69 GLY A O 1
ATOM 491 N N . GLU A 1 70 ? 9.393 -30.739 -12.597 1.00 66.50 70 GLU A N 1
ATOM 492 C CA . GLU A 1 70 ? 10.405 -30.266 -11.663 1.00 66.50 70 GLU A CA 1
ATOM 493 C C . GLU A 1 70 ? 9.669 -29.481 -10.587 1.00 66.50 70 GLU A C 1
ATOM 495 O O . GLU A 1 70 ? 9.002 -28.492 -10.921 1.00 66.50 70 GLU A O 1
ATOM 500 N N . ASP A 1 71 ? 9.736 -29.971 -9.343 1.00 71.25 71 ASP A N 1
ATOM 501 C CA . ASP A 1 71 ? 9.171 -29.342 -8.156 1.00 71.25 71 ASP A CA 1
ATOM 502 C C . ASP A 1 71 ? 9.730 -27.926 -8.089 1.00 71.25 71 ASP A C 1
ATOM 504 O O . ASP A 1 71 ? 10.791 -27.656 -7.517 1.00 71.25 71 ASP A O 1
ATOM 508 N N . ARG A 1 72 ? 9.057 -26.999 -8.774 1.00 73.12 72 ARG A N 1
ATOM 509 C CA . ARG A 1 72 ? 9.454 -25.606 -8.777 1.00 73.12 72 ARG A CA 1
ATOM 510 C C . ARG A 1 72 ? 9.296 -25.181 -7.333 1.00 73.12 72 ARG A C 1
ATOM 512 O O . ARG A 1 72 ? 8.166 -25.241 -6.846 1.00 73.12 72 ARG A O 1
ATOM 519 N N . PRO A 1 73 ? 10.385 -24.764 -6.663 1.00 77.38 73 PRO A N 1
ATOM 520 C CA . PRO A 1 73 ? 10.305 -24.368 -5.271 1.00 77.38 73 PRO A CA 1
ATOM 521 C C . PRO A 1 73 ? 9.191 -23.334 -5.161 1.00 77.38 73 PRO A C 1
ATOM 523 O O . PRO A 1 73 ? 9.181 -22.359 -5.927 1.00 77.38 73 PRO A O 1
ATOM 526 N N . GLU A 1 74 ? 8.219 -23.606 -4.288 1.00 77.19 74 GLU A N 1
ATOM 527 C CA . GLU A 1 74 ? 7.105 -22.702 -4.035 1.00 77.19 74 GLU A CA 1
ATOM 528 C C . GLU A 1 74 ? 7.702 -21.326 -3.755 1.00 77.19 74 GLU A C 1
ATOM 530 O O . GLU A 1 74 ? 8.476 -21.134 -2.815 1.00 77.19 74 GLU A O 1
ATOM 535 N N . ARG A 1 75 ? 7.452 -20.378 -4.661 1.00 78.88 75 ARG A N 1
ATOM 536 C CA . ARG A 1 75 ? 8.026 -19.044 -4.530 1.00 78.88 75 ARG A CA 1
ATOM 537 C C . ARG A 1 75 ? 7.371 -18.400 -3.323 1.00 78.88 75 ARG A C 1
ATOM 539 O O . ARG A 1 75 ? 6.176 -18.118 -3.372 1.00 78.88 75 ARG A O 1
ATOM 546 N N . GLU A 1 76 ? 8.159 -18.159 -2.279 1.00 82.81 76 GLU A N 1
ATOM 547 C CA . GLU A 1 76 ? 7.707 -17.403 -1.118 1.00 82.81 76 GLU A CA 1
ATOM 548 C C . GLU A 1 76 ? 7.104 -16.080 -1.592 1.00 82.81 76 GLU A C 1
ATOM 550 O O . GLU A 1 76 ? 7.718 -15.297 -2.326 1.00 82.81 76 GLU A O 1
ATOM 555 N N . VAL A 1 77 ? 5.844 -15.872 -1.226 1.00 87.56 77 VAL A N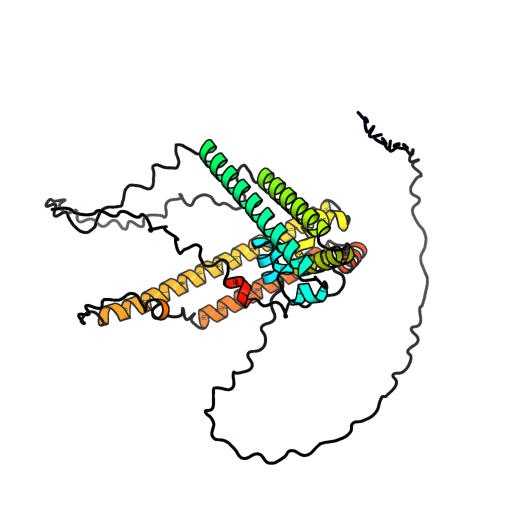 1
ATOM 556 C CA . VAL A 1 77 ? 5.112 -14.678 -1.610 1.00 87.56 77 VAL A CA 1
ATOM 557 C C . VAL A 1 77 ? 5.588 -13.531 -0.734 1.00 87.56 77 VAL A C 1
ATOM 559 O O . VAL A 1 77 ? 5.373 -13.526 0.477 1.00 87.56 77 VAL A O 1
ATOM 562 N N . ASP A 1 78 ? 6.217 -12.549 -1.368 1.00 85.75 78 ASP A N 1
ATOM 563 C CA . ASP A 1 78 ? 6.693 -11.349 -0.695 1.00 85.75 78 ASP A CA 1
ATOM 564 C C . ASP A 1 78 ? 5.508 -10.582 -0.056 1.00 85.75 78 ASP A C 1
ATOM 566 O O . ASP A 1 78 ? 4.557 -10.211 -0.765 1.00 85.75 78 ASP A O 1
ATOM 570 N N . PRO A 1 79 ? 5.525 -10.332 1.269 1.00 84.81 79 PRO A N 1
ATOM 571 C CA . PRO A 1 79 ? 4.476 -9.578 1.948 1.00 84.81 79 PRO A CA 1
ATOM 572 C C . PRO A 1 79 ? 4.292 -8.161 1.386 1.00 84.81 79 PRO A C 1
ATOM 574 O O . PRO A 1 79 ? 3.175 -7.649 1.435 1.00 84.81 79 PRO A O 1
ATOM 577 N N . GLU A 1 80 ? 5.307 -7.533 0.783 1.00 85.06 80 GLU A N 1
ATOM 578 C CA . GLU A 1 80 ? 5.143 -6.226 0.132 1.00 85.06 80 GLU A CA 1
ATOM 579 C C . GLU A 1 80 ? 4.234 -6.299 -1.099 1.00 85.06 80 GLU A C 1
ATOM 581 O O . GLU A 1 80 ? 3.432 -5.395 -1.361 1.00 85.06 80 GLU A O 1
ATOM 586 N N . VAL A 1 81 ? 4.320 -7.392 -1.861 1.00 89.19 81 VAL A N 1
ATOM 587 C CA . VAL A 1 81 ? 3.436 -7.613 -3.011 1.00 89.19 81 VAL A CA 1
ATOM 588 C C . VAL A 1 81 ? 1.992 -7.706 -2.526 1.00 89.19 81 VAL A C 1
ATOM 590 O O . VAL A 1 81 ? 1.102 -7.102 -3.127 1.00 89.19 81 VAL A O 1
ATOM 593 N N . ILE A 1 82 ? 1.765 -8.370 -1.392 1.00 91.81 82 ILE A N 1
ATOM 594 C CA . ILE A 1 82 ? 0.455 -8.436 -0.733 1.00 91.81 82 ILE A CA 1
ATOM 595 C C . ILE A 1 82 ? 0.023 -7.052 -0.259 1.00 91.81 82 ILE A C 1
ATOM 597 O O . ILE A 1 82 ? -1.098 -6.650 -0.565 1.00 91.81 82 ILE A O 1
ATOM 601 N N . ALA A 1 83 ? 0.895 -6.301 0.423 1.00 91.00 83 ALA A N 1
ATOM 602 C CA . ALA A 1 83 ? 0.627 -4.934 0.871 1.00 91.00 83 ALA A CA 1
ATOM 603 C C . ALA A 1 83 ? 0.098 -4.074 -0.279 1.00 91.00 83 ALA A C 1
ATOM 605 O O . ALA A 1 83 ? -0.952 -3.438 -0.173 1.00 91.00 83 ALA A O 1
ATOM 606 N N . ARG A 1 84 ? 0.800 -4.122 -1.414 1.00 89.12 84 ARG A N 1
ATOM 607 C CA . ARG A 1 84 ? 0.474 -3.356 -2.611 1.00 89.12 84 ARG A CA 1
ATOM 608 C C . ARG A 1 84 ? -0.826 -3.822 -3.255 1.00 89.12 84 ARG A C 1
ATOM 610 O O . ARG A 1 84 ? -1.617 -2.994 -3.700 1.00 89.12 84 ARG A O 1
ATOM 617 N N . ILE A 1 85 ? -1.077 -5.130 -3.316 1.00 90.88 85 ILE A N 1
ATOM 618 C CA . ILE A 1 85 ? -2.348 -5.655 -3.832 1.00 90.88 85 ILE A CA 1
ATOM 619 C C . ILE A 1 85 ? -3.505 -5.220 -2.929 1.00 90.88 85 ILE A C 1
ATOM 621 O O . ILE A 1 85 ? -4.533 -4.791 -3.443 1.00 90.88 85 ILE A O 1
ATOM 625 N N . VAL A 1 86 ? -3.333 -5.259 -1.608 1.00 91.19 86 VAL A N 1
ATOM 626 C CA . VAL A 1 86 ? -4.332 -4.797 -0.635 1.00 91.19 86 VAL A CA 1
ATOM 627 C C . VAL A 1 86 ? -4.562 -3.294 -0.740 1.00 91.19 86 VAL A C 1
ATOM 629 O O . VAL A 1 86 ? -5.698 -2.842 -0.624 1.00 91.19 86 VAL A O 1
ATOM 632 N N . GLU A 1 87 ? -3.521 -2.505 -0.990 1.00 88.56 87 GLU A N 1
ATOM 633 C CA . GLU A 1 87 ? -3.656 -1.069 -1.226 1.00 88.56 87 GLU A CA 1
ATOM 634 C C . GLU A 1 87 ? -4.430 -0.777 -2.520 1.00 88.56 87 GLU A C 1
ATOM 636 O O . GLU A 1 87 ? -5.318 0.075 -2.532 1.00 88.56 87 GLU A O 1
ATOM 641 N N . MET A 1 88 ? -4.147 -1.520 -3.596 1.00 84.81 88 MET A N 1
ATOM 642 C CA . MET A 1 88 ? -4.784 -1.318 -4.901 1.00 84.81 88 MET A CA 1
ATOM 643 C C . MET A 1 88 ? -6.213 -1.873 -4.979 1.00 84.81 88 MET A C 1
ATOM 645 O O . MET A 1 88 ? -7.092 -1.218 -5.535 1.00 84.81 88 MET A O 1
ATOM 649 N N . ARG A 1 89 ? -6.454 -3.085 -4.467 1.00 87.12 89 ARG A N 1
ATOM 650 C CA . ARG A 1 89 ? -7.749 -3.790 -4.556 1.00 87.12 89 ARG A CA 1
ATOM 651 C C . ARG A 1 89 ? -8.620 -3.584 -3.316 1.00 87.12 89 ARG A C 1
ATOM 653 O O . ARG A 1 89 ? -9.829 -3.787 -3.368 1.00 87.12 89 ARG A O 1
ATOM 660 N N . GLY A 1 90 ? -8.031 -3.122 -2.219 1.00 90.25 90 GLY A N 1
ATOM 661 C CA . GLY A 1 90 ? -8.698 -2.957 -0.936 1.00 90.25 90 GLY A CA 1
ATOM 662 C C . GLY A 1 90 ? -8.622 -4.205 -0.045 1.00 90.25 90 GLY A C 1
ATOM 663 O O . GLY A 1 90 ? -8.157 -5.267 -0.463 1.00 90.25 90 GLY A O 1
ATOM 664 N N . PRO A 1 91 ? -9.106 -4.093 1.205 1.00 92.44 91 PRO A N 1
ATOM 665 C CA . PRO A 1 91 ? -9.063 -5.178 2.188 1.00 92.44 91 PRO A CA 1
ATOM 666 C C . PRO A 1 91 ? -9.931 -6.384 1.811 1.00 92.44 91 PRO A C 1
ATOM 668 O O . PRO A 1 91 ? -9.645 -7.494 2.253 1.00 92.44 91 PRO A O 1
ATOM 671 N N . MET A 1 92 ? -10.967 -6.184 0.990 1.00 92.25 92 MET A N 1
ATOM 672 C CA . MET A 1 92 ? -11.880 -7.252 0.574 1.00 92.25 92 MET A CA 1
ATOM 673 C C . MET A 1 92 ? -11.162 -8.375 -0.167 1.00 92.25 92 MET A C 1
ATOM 675 O O . MET A 1 92 ? -11.440 -9.540 0.096 1.00 92.25 92 MET A O 1
ATOM 679 N N . TRP A 1 93 ? -10.143 -8.040 -0.961 1.00 93.06 93 TRP A N 1
ATOM 680 C CA . TRP A 1 93 ? -9.337 -9.030 -1.669 1.00 93.06 93 TRP A CA 1
ATOM 681 C C . TRP A 1 93 ? -8.696 -10.070 -0.731 1.00 93.06 93 TRP A C 1
ATOM 683 O O . TRP A 1 93 ? -8.626 -11.241 -1.093 1.00 93.06 93 TRP A O 1
ATOM 693 N N . LEU A 1 94 ? -8.277 -9.689 0.487 1.00 94.94 94 LEU A N 1
ATOM 694 C CA . LEU A 1 94 ? -7.740 -10.650 1.464 1.00 94.94 94 LEU A CA 1
ATOM 695 C C . LEU A 1 94 ? -8.814 -11.606 1.987 1.00 94.94 94 LEU A C 1
ATOM 697 O O . LEU A 1 94 ? -8.514 -12.767 2.237 1.00 94.94 94 LEU A O 1
ATOM 701 N N . LEU A 1 95 ? -10.052 -11.140 2.163 1.00 95.56 95 LEU A N 1
ATOM 702 C CA . LEU A 1 95 ? -11.155 -11.973 2.659 1.00 95.56 95 LEU A CA 1
ATOM 703 C C . LEU A 1 95 ? -11.620 -13.007 1.629 1.00 95.56 95 LEU A C 1
ATOM 705 O O . LEU A 1 95 ? -12.237 -14.001 2.007 1.00 95.56 95 LEU A O 1
ATOM 709 N N . GLU A 1 96 ? -11.309 -12.790 0.353 1.00 93.56 96 GLU A N 1
ATOM 710 C CA . GLU A 1 96 ? -11.533 -13.759 -0.720 1.00 93.56 96 GLU A CA 1
ATOM 711 C C . GLU A 1 96 ? -10.490 -14.881 -0.732 1.00 93.56 96 GLU A C 1
ATOM 713 O O . GLU A 1 96 ? -10.737 -15.932 -1.320 1.00 93.56 96 GLU A O 1
ATOM 718 N N . GLN A 1 97 ? -9.336 -14.684 -0.085 1.00 95.44 97 GLN A N 1
ATOM 719 C CA . GLN A 1 97 ? -8.269 -15.680 -0.077 1.00 95.44 97 GLN A CA 1
ATOM 720 C C . GLN A 1 97 ? -8.611 -16.828 0.874 1.00 95.44 97 GLN A C 1
ATOM 722 O O . GLN A 1 97 ? -8.906 -16.615 2.054 1.00 95.44 97 GLN A O 1
ATOM 727 N N . GLU A 1 98 ? -8.509 -18.060 0.377 1.00 95.75 98 GLU A N 1
ATOM 728 C CA . GLU A 1 98 ? -8.862 -19.262 1.139 1.00 95.75 98 GLU A CA 1
ATOM 729 C C . GLU A 1 98 ? -8.110 -19.392 2.477 1.00 95.75 98 GLU A C 1
ATOM 731 O O . GLU A 1 98 ? -8.769 -19.608 3.498 1.00 95.75 98 GLU A O 1
ATOM 736 N N . PRO A 1 99 ? -6.783 -19.153 2.561 1.00 97.00 99 PRO A N 1
ATOM 737 C CA . PRO A 1 99 ? -6.065 -19.246 3.835 1.00 97.00 99 PRO A CA 1
ATOM 738 C C . PRO A 1 99 ? -6.596 -18.268 4.893 1.00 97.00 99 PRO A C 1
ATOM 740 O O . PRO A 1 99 ? -6.682 -18.595 6.078 1.00 97.00 99 PRO A O 1
ATOM 743 N N . VAL A 1 100 ? -7.014 -17.070 4.470 1.00 97.06 100 VAL A N 1
ATOM 744 C CA . VAL A 1 100 ? -7.589 -16.054 5.363 1.00 97.06 100 VAL A CA 1
ATOM 745 C C . VAL A 1 100 ? -8.980 -16.483 5.828 1.00 97.06 100 VAL A C 1
ATOM 747 O O . VAL A 1 100 ? -9.308 -16.334 7.007 1.00 97.06 100 VAL A O 1
ATOM 750 N N . ARG A 1 101 ? -9.798 -17.059 4.938 1.00 97.19 101 ARG A N 1
ATOM 751 C CA . ARG A 1 101 ? -11.132 -17.579 5.280 1.00 97.19 101 ARG A CA 1
ATOM 752 C C . ARG A 1 101 ? -11.058 -18.703 6.303 1.00 97.19 101 ARG A C 1
ATOM 754 O O . ARG A 1 101 ? -11.835 -18.686 7.261 1.00 97.19 101 ARG A O 1
ATOM 761 N N . VAL A 1 102 ? -10.125 -19.637 6.119 1.00 97.75 102 VAL A N 1
ATOM 762 C CA . VAL A 1 102 ? -9.892 -20.765 7.030 1.00 97.75 102 VAL A CA 1
ATOM 763 C C . VAL A 1 102 ? -9.444 -20.260 8.402 1.00 97.75 102 VAL A C 1
ATOM 765 O O . VAL A 1 102 ? -10.057 -20.611 9.413 1.00 97.75 102 VAL A O 1
ATOM 768 N N . GLU A 1 103 ? -8.455 -19.363 8.448 1.00 97.50 103 GLU A N 1
ATOM 769 C CA . GLU A 1 103 ? -7.954 -18.762 9.694 1.00 97.50 103 GLU A CA 1
ATOM 770 C C . GLU A 1 103 ? -9.053 -17.994 10.450 1.00 97.50 103 GLU A C 1
ATOM 772 O O . GLU A 1 103 ? -9.184 -18.093 11.674 1.00 97.50 103 GLU A O 1
ATOM 777 N N . LEU A 1 104 ? -9.885 -17.239 9.726 1.00 97.88 104 LEU A N 1
ATOM 778 C CA . LEU A 1 104 ? -10.989 -16.468 10.300 1.00 97.88 104 LEU A CA 1
ATOM 779 C C . LEU A 1 104 ? -12.260 -17.294 10.522 1.00 97.88 104 LEU A C 1
ATOM 781 O O . LEU A 1 104 ? -13.205 -16.793 11.138 1.00 97.88 104 LEU A O 1
ATOM 785 N N . LYS A 1 105 ? -12.308 -18.542 10.052 1.00 98.12 105 LYS A N 1
ATOM 786 C CA . LYS A 1 105 ? -13.499 -19.404 10.092 1.00 98.12 105 LYS A CA 1
ATOM 787 C C . LYS A 1 105 ? -14.733 -18.698 9.515 1.00 98.12 105 LYS A C 1
ATOM 789 O O . LYS A 1 105 ? -15.796 -18.676 10.138 1.00 98.12 105 LYS A O 1
ATOM 794 N N . ILE A 1 106 ? -14.572 -18.040 8.368 1.00 97.50 106 ILE A N 1
ATOM 795 C CA . ILE A 1 106 ? -15.666 -17.333 7.690 1.00 97.50 106 ILE A CA 1
ATOM 796 C C . ILE A 1 106 ? -16.592 -18.371 7.060 1.00 97.50 106 ILE A C 1
ATOM 798 O O . ILE A 1 106 ? -16.169 -19.153 6.214 1.00 97.50 106 ILE A O 1
ATOM 802 N N . SER A 1 107 ? -17.862 -18.368 7.464 1.00 98.00 107 SER A N 1
ATOM 803 C CA . SER A 1 107 ? -18.876 -19.221 6.830 1.00 98.00 107 SER A CA 1
ATOM 804 C C . SER A 1 107 ? -19.225 -18.727 5.424 1.00 98.00 107 SER A C 1
ATOM 806 O O . SER A 1 107 ? -19.138 -17.530 5.151 1.00 98.00 107 SER A O 1
ATOM 808 N N . ASP A 1 108 ? -19.721 -19.609 4.556 1.00 96.56 108 ASP A N 1
ATOM 809 C CA . ASP A 1 108 ? -20.154 -19.223 3.204 1.00 96.56 108 ASP A CA 1
ATOM 810 C C . ASP A 1 108 ? -21.253 -18.150 3.227 1.00 96.56 108 ASP A C 1
ATOM 812 O O . ASP A 1 108 ? -21.254 -17.230 2.415 1.00 96.56 108 ASP A O 1
ATOM 816 N N . ALA A 1 109 ? -22.144 -18.193 4.224 1.00 97.69 109 ALA A N 1
ATOM 817 C CA . ALA A 1 109 ? -23.168 -17.169 4.418 1.00 97.69 109 ALA A CA 1
ATOM 818 C C . ALA A 1 109 ? -22.579 -15.797 4.796 1.00 97.69 109 ALA A C 1
ATOM 820 O O . ALA A 1 109 ? -23.121 -14.762 4.407 1.00 97.69 109 ALA A O 1
ATOM 821 N N . GLN A 1 110 ? -21.485 -15.766 5.566 1.00 97.19 110 GLN A N 1
ATOM 822 C CA . GLN A 1 110 ? -20.754 -14.525 5.836 1.00 97.19 110 GLN A CA 1
ATOM 823 C C . GLN A 1 110 ? -20.004 -14.052 4.592 1.00 97.19 110 GLN A C 1
ATOM 825 O O . GLN A 1 110 ? -20.037 -12.859 4.309 1.00 97.19 110 GLN A O 1
ATOM 830 N N . LEU A 1 111 ? -19.379 -14.962 3.838 1.00 96.44 111 LEU A N 1
ATOM 831 C CA . LEU A 1 111 ? -18.703 -14.627 2.586 1.00 96.44 111 LEU A CA 1
ATOM 832 C C . LEU A 1 111 ? -19.669 -13.994 1.580 1.00 96.44 111 LEU A C 1
ATOM 834 O O . LEU A 1 111 ? -19.344 -12.979 0.979 1.00 96.44 111 LEU A O 1
ATOM 838 N N . GLU A 1 112 ? -20.874 -14.537 1.439 1.00 96.12 112 GLU A N 1
ATOM 839 C CA . GLU A 1 112 ? -21.879 -13.981 0.533 1.00 96.12 112 GLU A CA 1
ATOM 840 C C . GLU A 1 112 ? -22.299 -12.560 0.940 1.00 96.12 112 GLU A C 1
ATOM 842 O O . GLU A 1 112 ? -22.409 -11.663 0.108 1.00 96.12 112 GLU A O 1
ATOM 847 N N . ARG A 1 113 ? -22.448 -12.303 2.246 1.00 96.94 113 ARG A N 1
ATOM 848 C CA . ARG A 1 113 ? -22.697 -10.943 2.753 1.00 96.94 113 ARG A CA 1
ATOM 849 C C . ARG A 1 113 ? -21.509 -10.012 2.524 1.00 96.94 113 ARG A C 1
ATOM 851 O O . ARG A 1 113 ? -21.719 -8.831 2.276 1.00 96.94 113 ARG A O 1
ATOM 858 N N . LEU A 1 114 ? -20.282 -10.522 2.624 1.00 95.56 114 LEU A N 1
ATOM 859 C CA . LEU A 1 114 ? -19.073 -9.758 2.318 1.00 95.56 114 LEU A CA 1
ATOM 860 C C . LEU A 1 114 ? -19.023 -9.372 0.836 1.00 95.56 114 LEU A C 1
ATOM 862 O O . LEU A 1 114 ? -18.725 -8.220 0.544 1.00 95.56 114 LEU A O 1
ATOM 866 N N . LYS A 1 115 ? -19.394 -10.272 -0.081 1.00 94.94 115 LYS A N 1
ATOM 867 C CA . LYS A 1 115 ? -19.503 -9.957 -1.515 1.00 94.94 115 LYS A CA 1
ATOM 868 C C . LYS A 1 115 ? -20.532 -8.862 -1.783 1.00 94.94 115 LYS A C 1
ATOM 870 O O . LYS A 1 115 ? -20.216 -7.891 -2.452 1.00 94.94 115 LYS A O 1
ATOM 875 N N . GLN A 1 116 ? -21.711 -8.943 -1.166 1.00 95.19 116 GLN A N 1
ATOM 876 C CA . GLN A 1 116 ? -22.730 -7.886 -1.273 1.00 95.19 116 GLN A CA 1
ATOM 877 C C . GLN A 1 116 ? -22.241 -6.537 -0.721 1.00 95.19 116 GLN A C 1
ATOM 879 O O . GLN A 1 116 ? -22.600 -5.476 -1.233 1.00 95.19 116 GLN A O 1
ATOM 884 N N . VAL A 1 117 ? -21.435 -6.558 0.347 1.00 94.19 117 VAL A N 1
ATOM 885 C CA . VAL A 1 117 ? -20.782 -5.352 0.871 1.00 94.19 117 VAL A CA 1
ATOM 886 C C . VAL A 1 117 ? -19.770 -4.801 -0.134 1.00 94.19 117 VAL A C 1
ATOM 888 O O . VAL A 1 117 ? -19.743 -3.587 -0.327 1.00 94.19 117 VAL A O 1
ATOM 891 N N . ASP A 1 118 ? -18.965 -5.655 -0.766 1.00 92.06 118 ASP A N 1
ATOM 892 C CA . ASP A 1 118 ? -17.960 -5.238 -1.749 1.00 92.06 118 ASP A CA 1
ATOM 893 C C . ASP A 1 118 ? -18.602 -4.657 -3.015 1.00 92.06 118 ASP A C 1
ATOM 895 O O . ASP A 1 118 ? -18.273 -3.534 -3.384 1.00 92.06 118 ASP A O 1
ATOM 899 N N . GLU A 1 119 ? -19.611 -5.326 -3.585 1.00 93.50 119 GLU A N 1
ATOM 900 C CA . GLU A 1 119 ? -20.397 -4.828 -4.727 1.00 93.50 119 GLU A CA 1
ATOM 901 C C . GLU A 1 119 ? -20.979 -3.436 -4.444 1.00 93.50 119 GLU A C 1
ATOM 903 O O . GLU A 1 119 ? -20.859 -2.510 -5.247 1.00 93.50 119 GLU A O 1
ATOM 908 N N . ARG A 1 120 ? -21.550 -3.242 -3.248 1.00 93.44 120 ARG A N 1
ATOM 909 C CA . ARG A 1 120 ? -22.087 -1.940 -2.836 1.00 93.44 120 ARG A CA 1
ATOM 910 C C . ARG A 1 120 ? -20.994 -0.881 -2.682 1.00 93.44 120 ARG A C 1
ATOM 912 O O . ARG A 1 120 ? -21.225 0.294 -2.961 1.00 93.44 120 ARG A O 1
ATOM 919 N N . MET A 1 121 ? -19.818 -1.258 -2.186 1.00 90.44 121 MET A N 1
ATOM 920 C CA . MET A 1 121 ? -18.682 -0.341 -2.061 1.00 90.44 121 MET A CA 1
ATOM 921 C C . MET A 1 121 ? -18.093 0.016 -3.430 1.00 90.44 121 MET A C 1
ATOM 923 O O . MET A 1 121 ? -17.661 1.155 -3.612 1.00 90.44 121 MET A O 1
ATOM 927 N N . GLU A 1 122 ? -18.083 -0.916 -4.384 1.00 90.06 122 GLU A N 1
ATOM 928 C CA . GLU A 1 122 ? -17.685 -0.678 -5.772 1.00 90.06 122 GLU A CA 1
ATOM 929 C C . GLU A 1 122 ? -18.645 0.298 -6.462 1.00 90.06 122 GLU A C 1
ATOM 931 O O . GLU A 1 122 ? -18.184 1.299 -7.008 1.00 90.06 122 GLU A O 1
ATOM 936 N N . GLU A 1 123 ? -19.960 0.118 -6.304 1.00 92.38 123 GLU A N 1
ATOM 937 C CA . GLU A 1 123 ? -20.973 1.058 -6.807 1.00 92.38 123 GLU A CA 1
ATOM 938 C C . GLU A 1 123 ? -20.752 2.476 -6.248 1.00 92.38 123 GLU A C 1
ATOM 940 O O . GLU A 1 123 ? -20.684 3.452 -6.995 1.00 92.38 123 GLU A O 1
ATOM 945 N N . VAL A 1 124 ? -20.510 2.606 -4.936 1.00 89.81 124 VAL A N 1
ATOM 946 C CA . VAL A 1 124 ? -20.191 3.903 -4.308 1.00 89.81 124 VAL A CA 1
ATOM 947 C C . VAL A 1 124 ? -18.879 4.497 -4.845 1.00 89.81 124 VAL A C 1
ATOM 949 O O . VAL A 1 124 ? -18.768 5.723 -4.986 1.00 89.81 124 VAL A O 1
ATOM 952 N N . ARG A 1 125 ? -17.864 3.669 -5.138 1.00 88.50 125 ARG A N 1
ATOM 953 C CA . ARG A 1 125 ? -16.600 4.121 -5.746 1.00 88.50 125 ARG A CA 1
ATOM 954 C C . ARG A 1 125 ? -16.814 4.624 -7.164 1.00 88.50 125 ARG A C 1
ATOM 956 O O . ARG A 1 125 ? -16.278 5.685 -7.486 1.00 88.50 125 ARG A O 1
ATOM 963 N N . ASP A 1 126 ? -17.591 3.917 -7.970 1.00 89.19 126 ASP A N 1
ATOM 964 C CA . ASP A 1 126 ? -17.887 4.304 -9.345 1.00 89.19 126 ASP A CA 1
ATOM 965 C C . ASP A 1 126 ? -18.736 5.574 -9.398 1.00 89.19 126 ASP A C 1
ATOM 967 O O . ASP A 1 126 ? -18.343 6.529 -10.066 1.00 89.19 126 ASP A O 1
ATOM 971 N N . GLU A 1 127 ? -19.782 5.690 -8.576 1.00 91.81 127 GLU A N 1
ATOM 972 C CA . GLU A 1 127 ? -20.546 6.936 -8.441 1.00 91.81 127 GLU A CA 1
ATOM 973 C C . GLU A 1 127 ? -19.672 8.113 -7.986 1.00 91.81 127 GLU A C 1
ATOM 975 O O . GLU A 1 127 ? -19.874 9.262 -8.389 1.00 91.81 127 GLU A O 1
ATOM 980 N N . SER A 1 128 ? -18.719 7.872 -7.081 1.00 88.88 128 SER A N 1
ATOM 981 C CA . SER A 1 128 ? -17.801 8.921 -6.636 1.00 88.88 128 SER A CA 1
ATOM 982 C C . SER A 1 128 ? -16.807 9.308 -7.733 1.00 88.88 128 SER A C 1
ATOM 984 O O . SER A 1 128 ? -16.541 10.494 -7.939 1.00 88.88 128 SER A O 1
ATOM 986 N N . ARG A 1 129 ? -16.300 8.328 -8.491 1.00 86.69 129 ARG A N 1
ATOM 987 C CA . ARG A 1 129 ? -15.430 8.550 -9.651 1.00 86.69 129 ARG A CA 1
ATOM 988 C C . ARG A 1 129 ? -16.163 9.322 -10.747 1.00 86.69 129 ARG A C 1
ATOM 990 O O . ARG A 1 129 ? -15.586 10.258 -11.293 1.00 86.69 129 ARG A O 1
ATOM 997 N N . ASP A 1 130 ? -17.421 8.998 -11.019 1.00 90.12 130 ASP A N 1
ATOM 998 C CA . ASP A 1 130 ? -18.255 9.706 -11.991 1.00 90.12 130 ASP A CA 1
ATOM 999 C C . ASP A 1 130 ? -18.558 11.133 -11.540 1.00 90.12 130 ASP A C 1
ATOM 1001 O O . ASP A 1 130 ? -18.387 12.072 -12.319 1.00 90.12 130 ASP A O 1
ATOM 1005 N N . ARG A 1 131 ? -18.894 11.333 -10.259 1.00 90.56 131 ARG A N 1
ATOM 1006 C CA . ARG A 1 131 ? -19.040 12.679 -9.682 1.00 90.56 131 ARG A CA 1
ATOM 1007 C C . ARG A 1 131 ? -17.752 13.489 -9.783 1.00 90.56 131 ARG A C 1
ATOM 1009 O O . ARG A 1 131 ? -17.808 14.664 -10.134 1.00 90.56 131 ARG A O 1
ATOM 1016 N N . MET A 1 132 ? -16.598 12.880 -9.515 1.00 86.62 132 MET A N 1
ATOM 1017 C CA . MET A 1 132 ? -15.296 13.539 -9.643 1.00 86.62 132 MET A CA 1
ATOM 1018 C C . MET A 1 132 ? -14.971 13.871 -11.101 1.00 86.62 132 MET A C 1
ATOM 1020 O O . MET A 1 132 ? -14.504 14.971 -11.394 1.00 86.62 132 MET A O 1
ATOM 1024 N N . ARG A 1 133 ? -15.244 12.948 -12.027 1.00 86.50 133 ARG A N 1
ATOM 1025 C CA . ARG A 1 133 ? -15.062 13.155 -13.465 1.00 86.50 133 ARG A CA 1
ATOM 1026 C C . ARG A 1 133 ? -15.942 14.291 -13.972 1.00 86.50 133 ARG A C 1
ATOM 1028 O O . ARG A 1 133 ? -15.463 15.124 -14.735 1.00 86.50 133 ARG A O 1
ATOM 1035 N N . GLU A 1 134 ? -17.189 14.352 -13.523 1.00 90.88 134 GLU A N 1
ATOM 1036 C CA . GLU A 1 134 ? -18.130 15.417 -13.858 1.00 90.88 134 GLU A CA 1
ATOM 1037 C C . GLU A 1 134 ? -17.720 16.751 -13.216 1.00 90.88 134 GLU A C 1
ATOM 1039 O O . GLU A 1 134 ? -17.724 17.779 -13.885 1.00 90.88 134 GLU A O 1
ATOM 1044 N N . GLN A 1 135 ? -17.244 16.754 -11.967 1.00 87.25 135 GLN A N 1
ATOM 1045 C CA . GLN A 1 135 ? -16.694 17.952 -11.328 1.00 87.25 135 GLN A CA 1
ATOM 1046 C C . GLN A 1 135 ? -15.452 18.474 -12.067 1.00 87.25 135 GLN A C 1
ATOM 1048 O O . GLN A 1 135 ? -15.339 19.678 -12.300 1.00 87.25 135 GLN A O 1
ATOM 1053 N N . MET A 1 136 ? -14.536 17.591 -12.483 1.00 84.69 136 MET A N 1
ATOM 1054 C CA . MET A 1 136 ? -13.398 17.976 -13.324 1.00 84.69 136 MET A CA 1
ATOM 1055 C C . MET A 1 136 ? -13.863 18.470 -14.690 1.00 84.69 136 MET A C 1
ATOM 1057 O O . MET A 1 136 ? -13.341 19.462 -15.191 1.00 84.69 136 MET A O 1
ATOM 1061 N N . ARG A 1 137 ? -14.879 17.839 -15.281 1.00 86.31 137 ARG A N 1
ATOM 1062 C CA . ARG A 1 137 ? -15.493 18.327 -16.513 1.00 86.31 137 ARG A CA 1
ATOM 1063 C C . ARG A 1 137 ? -16.114 19.708 -16.321 1.00 86.31 137 ARG A C 1
ATOM 1065 O O . ARG A 1 137 ? -16.030 20.499 -17.237 1.00 86.31 137 ARG A O 1
ATOM 1072 N N . GLN A 1 138 ? -16.676 20.048 -15.169 1.00 89.19 138 GLN A N 1
ATOM 1073 C CA . GLN A 1 138 ? -17.225 21.386 -14.922 1.00 89.19 138 GLN A CA 1
ATOM 1074 C C . GLN A 1 138 ? -16.136 22.432 -14.650 1.00 89.19 138 GLN A C 1
ATOM 1076 O O . GLN A 1 138 ? -16.244 23.559 -15.123 1.00 89.19 138 GLN A O 1
ATOM 1081 N N . GLN A 1 139 ? -15.070 22.073 -13.925 1.00 84.75 139 GLN A N 1
ATOM 1082 C CA . GLN A 1 139 ? -13.962 22.992 -13.629 1.00 84.75 139 GLN A CA 1
ATOM 1083 C C . GLN A 1 139 ? -13.043 23.231 -14.836 1.00 84.75 139 GLN A C 1
ATOM 1085 O O . GLN A 1 139 ? -12.538 24.337 -15.014 1.00 84.75 139 GLN A O 1
ATOM 1090 N N . PHE A 1 140 ? -12.827 22.207 -15.665 1.00 81.88 140 PHE A N 1
ATOM 1091 C CA . PHE A 1 140 ? -11.893 22.239 -16.799 1.00 81.88 140 PHE A CA 1
ATOM 1092 C C . PHE A 1 140 ? -12.592 22.173 -18.172 1.00 81.88 140 PHE A C 1
ATOM 1094 O O . PHE A 1 140 ? -11.936 22.227 -19.220 1.00 81.88 140 PHE A O 1
ATOM 1101 N N . GLY A 1 141 ? -13.923 22.064 -18.200 1.00 65.31 141 GLY A N 1
ATOM 1102 C CA . GLY A 1 141 ? -14.729 21.934 -19.416 1.00 65.31 141 GLY A CA 1
ATOM 1103 C C . GLY A 1 141 ? -15.011 23.256 -20.096 1.00 65.31 141 GLY A C 1
ATOM 1104 O O . GLY A 1 141 ? -16.061 23.849 -19.897 1.00 65.31 141 GLY A O 1
ATOM 1105 N N . ASP A 1 142 ? -14.049 23.652 -20.928 1.00 53.22 142 ASP A N 1
ATOM 1106 C CA . ASP A 1 142 ? -14.265 23.975 -22.353 1.00 53.22 142 ASP A CA 1
ATOM 1107 C C . ASP A 1 142 ? -12.911 24.115 -23.089 1.00 53.22 142 ASP A C 1
ATOM 1109 O O . ASP A 1 142 ? -12.825 24.024 -24.311 1.00 53.22 142 ASP A O 1
ATOM 1113 N N . GLN A 1 143 ? -11.804 24.278 -22.349 1.00 55.44 143 GLN A N 1
ATOM 1114 C CA . GLN A 1 143 ? -10.469 24.483 -22.933 1.00 55.44 143 GLN A CA 1
ATOM 1115 C C . GLN A 1 143 ? -9.682 23.185 -23.200 1.00 55.44 143 GLN A C 1
ATOM 1117 O O . GLN A 1 143 ? -8.807 23.177 -24.063 1.00 55.44 143 GLN A O 1
ATOM 1122 N N . GLY A 1 144 ? -9.997 22.069 -22.532 1.00 54.16 144 GLY A N 1
ATOM 1123 C CA . GLY A 1 144 ? -9.214 20.823 -22.636 1.00 54.16 144 GLY A CA 1
ATOM 1124 C C . GLY A 1 144 ? -9.533 19.902 -23.827 1.00 54.16 144 GLY A C 1
ATOM 1125 O O . GLY A 1 144 ? -8.821 18.925 -24.045 1.00 54.16 144 GLY A O 1
ATOM 1126 N N . GLY A 1 145 ? -10.592 20.172 -24.603 1.00 52.47 145 GLY A N 1
ATOM 1127 C CA . GLY A 1 145 ? -11.140 19.220 -25.588 1.00 52.47 145 GLY A CA 1
ATOM 1128 C C . GLY A 1 145 ? -10.777 19.444 -27.063 1.00 52.47 145 GLY A C 1
ATOM 1129 O O . GLY A 1 145 ? -11.144 18.620 -27.900 1.00 52.47 145 GLY A O 1
ATOM 1130 N N . ARG A 1 146 ? -10.079 20.532 -27.428 1.00 47.94 146 ARG A N 1
ATOM 1131 C CA . ARG A 1 146 ? -9.881 20.924 -28.846 1.00 47.94 146 ARG A CA 1
ATOM 1132 C C . ARG A 1 146 ? -8.481 20.660 -29.425 1.00 47.94 146 ARG A C 1
ATOM 1134 O O . ARG A 1 146 ? -8.221 21.053 -30.556 1.00 47.94 146 ARG A O 1
ATOM 1141 N N . GLY A 1 147 ? -7.594 19.983 -28.691 1.00 50.12 147 GLY A N 1
ATOM 1142 C CA . GLY A 1 147 ? -6.196 19.765 -29.103 1.00 50.12 147 GLY A CA 1
ATOM 1143 C C . GLY A 1 147 ? -5.869 18.439 -29.811 1.00 50.12 147 GLY A C 1
ATOM 1144 O O . GLY A 1 147 ? -4.769 18.305 -30.328 1.00 50.12 147 GLY A O 1
ATOM 1145 N N . GLY A 1 148 ? -6.779 17.455 -29.852 1.00 50.75 148 GLY A N 1
ATOM 1146 C CA . GLY A 1 148 ? -6.443 16.077 -30.268 1.00 50.75 148 GLY A CA 1
ATOM 1147 C C . GLY A 1 148 ? -7.152 15.536 -31.514 1.00 50.75 148 GLY A C 1
ATOM 1148 O O . GLY A 1 148 ? -7.028 14.354 -31.818 1.00 50.75 148 GLY A O 1
ATOM 1149 N N . ARG A 1 149 ? -7.921 16.361 -32.236 1.00 45.97 149 ARG A N 1
ATOM 1150 C CA . ARG A 1 149 ? -8.694 15.940 -33.421 1.00 45.97 149 ARG A CA 1
ATOM 1151 C C . ARG A 1 149 ? -8.193 16.651 -34.683 1.00 45.97 149 ARG A C 1
ATOM 1153 O O . ARG A 1 149 ? -8.926 17.383 -35.332 1.00 45.97 149 ARG A O 1
ATOM 1160 N N . GLY A 1 150 ? -6.917 16.454 -35.002 1.00 46.22 150 GLY A N 1
ATOM 1161 C CA . GLY A 1 150 ? -6.265 16.984 -36.203 1.00 46.22 150 GLY A CA 1
ATOM 1162 C C . GLY A 1 150 ? -5.151 16.047 -36.656 1.00 46.22 150 GLY A C 1
ATOM 1163 O O . GLY A 1 150 ? -3.983 16.341 -36.454 1.00 46.22 150 GLY A O 1
ATOM 1164 N N . GLY A 1 151 ? -5.513 14.881 -37.194 1.00 42.72 151 GLY A N 1
ATOM 1165 C CA . GLY A 1 151 ? -4.526 13.890 -37.644 1.00 42.72 151 GLY A CA 1
ATOM 1166 C C . GLY A 1 151 ? -5.081 12.550 -38.132 1.00 42.72 151 GLY A C 1
ATOM 1167 O O . GLY A 1 151 ? -4.311 11.705 -38.565 1.00 42.72 151 GLY A O 1
ATOM 1168 N N . GLY A 1 152 ? -6.404 12.347 -38.117 1.00 41.34 152 GLY A N 1
ATOM 1169 C CA . GLY A 1 152 ? -7.063 11.250 -38.833 1.00 41.34 152 GLY A CA 1
ATOM 1170 C C . GLY A 1 152 ? -7.135 11.535 -40.333 1.00 41.34 152 GLY A C 1
ATOM 1171 O O . GLY A 1 152 ? -8.221 11.710 -40.878 1.00 41.34 152 GLY A O 1
ATOM 1172 N N . GLY A 1 153 ? -5.978 11.663 -40.981 1.00 38.06 153 GLY A N 1
ATOM 1173 C CA . GLY A 1 153 ? -5.862 11.630 -42.432 1.00 38.06 153 GLY A CA 1
ATOM 1174 C C . GLY A 1 153 ? -5.732 10.180 -42.884 1.00 38.06 153 GLY A C 1
ATOM 1175 O O . GLY A 1 153 ? -4.746 9.523 -42.566 1.00 38.06 153 GLY A O 1
ATOM 1176 N N . ASN A 1 154 ? -6.731 9.688 -43.614 1.00 44.75 154 ASN A N 1
ATOM 1177 C CA . ASN A 1 154 ? -6.647 8.467 -44.417 1.00 44.75 154 ASN A CA 1
ATOM 1178 C C . ASN A 1 154 ? -5.315 8.426 -45.200 1.00 44.75 154 ASN A C 1
ATOM 1180 O O . ASN A 1 154 ? -5.095 9.331 -46.006 1.00 44.75 154 ASN A O 1
ATOM 1184 N N . PRO A 1 155 ? -4.469 7.384 -45.083 1.00 47.66 155 PRO A N 1
ATOM 1185 C CA . PRO A 1 155 ? -3.274 7.260 -45.923 1.00 47.66 155 PRO A CA 1
ATOM 1186 C C . PRO A 1 155 ? -3.576 6.840 -47.377 1.00 47.66 155 PRO A C 1
ATOM 1188 O O . PRO A 1 155 ? -2.652 6.627 -48.154 1.00 47.66 155 PRO A O 1
ATOM 1191 N N . ALA A 1 156 ? -4.846 6.700 -47.775 1.00 48.22 156 ALA A N 1
ATOM 1192 C CA . ALA A 1 156 ? -5.190 5.935 -48.974 1.00 48.22 156 ALA A CA 1
ATOM 1193 C C . ALA A 1 156 ? -5.552 6.738 -50.239 1.00 48.22 156 ALA A C 1
ATOM 1195 O O . ALA A 1 156 ? -5.550 6.149 -51.316 1.00 48.22 156 ALA A O 1
ATOM 1196 N N . GLN A 1 157 ? -5.887 8.033 -50.190 1.00 47.69 157 GLN A N 1
ATOM 1197 C CA . GLN A 1 157 ? -6.394 8.724 -51.392 1.00 47.69 157 GLN A CA 1
ATOM 1198 C C . GLN A 1 157 ? -6.032 10.210 -51.405 1.00 47.69 157 GLN A C 1
ATOM 1200 O O . GLN A 1 157 ? -6.669 11.015 -50.736 1.00 47.69 157 GLN A O 1
ATOM 1205 N N . GLY A 1 158 ? -5.025 10.594 -52.194 1.00 41.41 158 GLY A N 1
ATOM 1206 C CA . GLY A 1 158 ? -4.710 12.012 -52.378 1.00 41.41 158 GLY A CA 1
ATOM 1207 C C . GLY A 1 158 ? -3.404 12.291 -53.106 1.00 41.41 158 GLY A C 1
ATOM 1208 O O . GLY A 1 158 ? -2.489 12.873 -52.539 1.00 41.41 158 GLY A O 1
ATOM 1209 N N . ARG A 1 159 ? -3.324 11.897 -54.379 1.00 48.31 159 ARG A N 1
ATOM 1210 C CA . ARG A 1 159 ? -2.336 12.407 -55.342 1.00 48.31 159 ARG A CA 1
ATOM 1211 C C . ARG A 1 159 ? -2.484 13.938 -55.430 1.00 48.31 159 ARG A C 1
ATOM 1213 O O . ARG A 1 159 ? -3.427 14.421 -56.046 1.00 48.31 159 ARG A O 1
ATOM 1220 N N . GLY A 1 160 ? -1.565 14.686 -54.826 1.00 38.59 160 GLY A N 1
ATOM 1221 C CA . GLY A 1 160 ? -1.433 16.134 -54.994 1.00 38.59 160 GLY A CA 1
ATOM 1222 C C . GLY A 1 160 ? -0.059 16.469 -55.583 1.00 38.59 160 GLY A C 1
ATOM 1223 O O . GLY A 1 160 ? 0.940 16.225 -54.910 1.00 38.59 160 GLY A O 1
ATOM 1224 N N . PRO A 1 161 ? 0.032 16.967 -56.829 1.00 49.41 161 PRO A N 1
ATOM 1225 C CA . PRO A 1 161 ? 1.286 17.371 -57.452 1.00 49.41 161 PRO A CA 1
ATOM 1226 C C . PRO A 1 161 ? 1.601 18.844 -57.138 1.00 49.41 161 PRO A C 1
ATOM 1228 O O . PRO A 1 161 ? 0.741 19.709 -57.281 1.00 49.41 161 PRO A O 1
ATOM 1231 N N . GLY A 1 162 ? 2.847 19.128 -56.756 1.00 42.97 162 GLY A N 1
ATOM 1232 C CA . GLY A 1 162 ? 3.369 20.474 -56.476 1.00 42.97 162 GLY A CA 1
ATOM 1233 C C . GLY A 1 162 ? 4.010 20.499 -55.089 1.00 42.97 162 GLY A C 1
ATOM 1234 O O . GLY A 1 162 ? 3.324 20.452 -54.083 1.00 42.97 162 GLY A O 1
ATOM 1235 N N . GLY A 1 163 ? 5.327 20.437 -54.943 1.00 42.16 163 GLY A N 1
ATOM 1236 C CA . GLY A 1 163 ? 6.260 21.386 -55.531 1.00 42.16 163 GLY A CA 1
ATOM 1237 C C . GLY A 1 163 ? 6.706 22.351 -54.435 1.00 42.16 163 GLY A C 1
ATOM 1238 O O . GLY A 1 163 ? 6.290 23.501 -54.434 1.00 42.16 163 GLY A O 1
ATOM 1239 N N . PHE A 1 164 ? 7.548 21.881 -53.510 1.00 36.06 164 PHE A N 1
ATOM 1240 C CA . PHE A 1 164 ? 8.450 22.767 -52.778 1.00 36.06 164 PHE A CA 1
ATOM 1241 C C . PHE A 1 164 ? 9.887 22.400 -53.170 1.00 36.06 164 PHE A C 1
ATOM 1243 O O . PHE A 1 164 ? 10.324 21.278 -52.900 1.00 36.06 164 PHE A O 1
ATOM 1250 N N . PRO A 1 165 ? 10.575 23.288 -53.911 1.00 47.91 165 PRO A N 1
ATOM 1251 C CA . PRO A 1 165 ? 11.895 23.043 -54.467 1.00 47.91 165 PRO A CA 1
ATOM 1252 C C . PRO A 1 165 ? 12.969 23.163 -53.384 1.00 47.91 165 PRO A C 1
ATOM 1254 O O . PRO A 1 165 ? 12.793 23.840 -52.373 1.00 47.91 165 PRO A O 1
ATOM 1257 N N . GLY A 1 166 ? 14.079 22.466 -53.614 1.00 46.12 166 GLY A N 1
ATOM 1258 C CA . GLY A 1 166 ? 15.126 22.221 -52.636 1.00 46.12 166 GLY A CA 1
ATOM 1259 C C . GLY A 1 166 ? 15.783 23.459 -52.025 1.00 46.12 166 GLY A C 1
ATOM 1260 O O . GLY A 1 166 ? 16.006 24.476 -52.678 1.00 46.12 166 GLY A O 1
ATOM 1261 N N . GLY A 1 167 ? 16.189 23.287 -50.769 1.00 33.16 167 GLY A N 1
ATOM 1262 C CA . GLY A 1 167 ? 17.266 24.033 -50.136 1.00 33.16 167 GLY A CA 1
ATOM 1263 C C . GLY A 1 167 ? 18.358 23.048 -49.701 1.00 33.16 167 GLY A C 1
ATOM 1264 O O . GLY A 1 167 ? 18.084 22.203 -48.849 1.00 33.16 167 GLY A O 1
ATOM 1265 N N . PRO A 1 168 ? 19.574 23.104 -50.271 1.00 51.97 168 PRO A N 1
ATOM 1266 C CA . PRO A 1 168 ? 20.719 22.348 -49.789 1.00 51.97 168 PRO A CA 1
ATOM 1267 C C . PRO A 1 168 ? 21.341 23.120 -48.621 1.00 51.97 168 PRO A C 1
ATOM 1269 O O . PRO A 1 168 ? 22.018 24.126 -48.811 1.00 51.97 168 PRO A O 1
ATOM 1272 N N . GLY A 1 169 ? 21.075 22.679 -47.396 1.00 44.19 169 GLY A N 1
ATOM 1273 C CA . GLY A 1 169 ? 21.616 23.320 -46.202 1.00 44.19 169 GLY A CA 1
ATOM 1274 C C . GLY A 1 169 ? 21.293 22.501 -44.967 1.00 44.19 169 GLY A C 1
ATOM 1275 O O . GLY A 1 169 ? 20.146 22.455 -44.533 1.00 44.19 169 GLY A O 1
ATOM 1276 N N . GLY A 1 170 ? 22.306 21.819 -44.436 1.00 44.66 170 GLY A N 1
ATOM 1277 C CA . GLY A 1 170 ? 22.193 21.035 -43.219 1.00 44.66 170 GLY A CA 1
ATOM 1278 C C . GLY A 1 170 ? 21.702 21.883 -42.053 1.00 44.66 170 GLY A C 1
ATOM 1279 O O . GLY A 1 170 ? 22.329 22.872 -41.682 1.00 44.66 170 GLY A O 1
ATOM 1280 N N . PHE A 1 171 ? 20.614 21.438 -41.438 1.00 34.91 171 PHE A N 1
ATOM 1281 C CA . PHE A 1 171 ? 20.352 21.730 -40.042 1.00 34.91 171 PHE A CA 1
ATOM 1282 C C . PHE A 1 171 ? 20.623 20.445 -39.257 1.00 34.91 171 PHE A C 1
ATOM 1284 O O . PHE A 1 171 ? 19.873 19.479 -39.416 1.00 34.91 171 PHE A O 1
ATOM 1291 N N . PRO A 1 172 ? 21.661 20.398 -38.401 1.00 45.97 172 PRO A N 1
ATOM 1292 C CA . PRO A 1 172 ? 21.731 19.449 -37.296 1.00 45.97 172 PRO A CA 1
ATOM 1293 C C . PRO A 1 172 ? 20.652 19.843 -36.275 1.00 45.97 172 PRO A C 1
ATOM 1295 O O . PRO A 1 172 ? 20.921 20.374 -35.202 1.00 45.97 172 PRO A O 1
ATOM 1298 N N . GLY A 1 173 ? 19.395 19.661 -36.672 1.00 39.38 173 GLY A N 1
ATOM 1299 C CA . GLY A 1 173 ? 18.209 19.927 -35.878 1.00 39.38 173 GLY A CA 1
ATOM 1300 C C . GLY A 1 173 ? 17.934 18.744 -34.970 1.00 39.38 173 GLY A C 1
ATOM 1301 O O . GLY A 1 173 ? 16.970 18.013 -35.177 1.00 39.38 173 GLY A O 1
ATOM 1302 N N . GLY A 1 174 ? 18.773 18.575 -33.946 1.00 44.66 174 GLY A N 1
ATOM 1303 C CA . GLY A 1 174 ? 18.269 18.037 -32.695 1.00 44.66 174 GLY A CA 1
ATOM 1304 C C . GLY A 1 174 ? 17.116 18.941 -32.291 1.00 44.66 174 GLY A C 1
ATOM 1305 O O . GLY A 1 174 ? 17.338 20.109 -31.992 1.00 44.66 174 GLY A O 1
ATOM 1306 N N . PHE A 1 175 ? 15.886 18.440 -32.367 1.00 32.97 175 PHE A N 1
ATOM 1307 C CA . PHE A 1 175 ? 14.792 19.067 -31.650 1.00 32.97 175 PHE A CA 1
ATOM 1308 C C . PHE A 1 175 ? 15.122 18.855 -30.170 1.00 32.97 175 PHE A C 1
ATOM 1310 O O . PHE A 1 175 ? 15.052 17.711 -29.712 1.00 32.97 175 PHE A O 1
ATOM 1317 N N . PRO A 1 176 ? 15.554 19.891 -29.423 1.00 43.91 176 PRO A N 1
ATOM 1318 C CA . PRO A 1 176 ? 15.625 19.769 -27.981 1.00 43.91 176 PRO A CA 1
ATOM 1319 C C . PRO A 1 176 ? 14.225 19.376 -27.530 1.00 43.91 176 PRO A C 1
ATOM 1321 O O . PRO A 1 176 ? 13.248 20.018 -27.926 1.00 43.91 176 PRO A O 1
ATOM 1324 N N . GLY A 1 177 ? 14.130 18.284 -26.770 1.00 40.09 177 GLY A N 1
ATOM 1325 C CA . GLY A 1 177 ? 12.889 17.878 -26.133 1.00 40.09 177 GLY A CA 1
ATOM 1326 C C . GLY A 1 177 ? 12.243 19.115 -25.525 1.00 40.09 177 GLY A C 1
ATOM 1327 O O . GLY A 1 177 ? 12.828 19.766 -24.658 1.00 40.09 177 GLY A O 1
ATOM 1328 N N . GLY A 1 178 ? 11.090 19.499 -26.072 1.00 30.80 178 GLY A N 1
ATOM 1329 C CA . GLY A 1 178 ? 10.371 20.663 -25.593 1.00 30.80 178 GLY A CA 1
ATOM 1330 C C . GLY A 1 178 ? 10.149 20.504 -24.084 1.00 30.80 178 GLY A C 1
ATOM 1331 O O . GLY A 1 178 ? 9.749 19.418 -23.659 1.00 30.80 178 GLY A O 1
ATOM 1332 N N . PRO A 1 179 ? 10.373 21.546 -23.265 1.00 41.19 179 PRO A N 1
ATOM 1333 C CA . PRO A 1 179 ? 10.151 21.543 -21.813 1.00 41.19 179 PRO A CA 1
ATOM 1334 C C . PRO A 1 179 ? 8.657 21.467 -21.419 1.00 41.19 179 PRO A C 1
ATOM 1336 O O . PRO A 1 179 ? 8.232 22.023 -20.414 1.00 41.19 179 PRO A O 1
ATOM 1339 N N . GLY A 1 180 ? 7.846 20.772 -22.218 1.00 39.75 180 GLY A N 1
ATOM 1340 C CA . GLY A 1 180 ? 6.432 20.488 -22.003 1.00 39.75 180 GLY A CA 1
ATOM 1341 C C . GLY A 1 180 ? 6.183 19.066 -21.509 1.00 39.75 180 GLY A C 1
ATOM 1342 O O . GLY A 1 180 ? 5.101 18.528 -21.732 1.00 39.75 180 GLY A O 1
ATOM 1343 N N . GLY A 1 181 ? 7.164 18.447 -20.841 1.00 37.09 181 GLY A N 1
ATOM 1344 C CA . GLY A 1 181 ? 6.834 17.409 -19.876 1.00 37.09 181 GLY A CA 1
ATOM 1345 C C . GLY A 1 181 ? 5.825 18.033 -18.927 1.00 37.09 181 GLY A C 1
ATOM 1346 O O . GLY A 1 181 ? 6.147 19.029 -18.280 1.00 37.09 181 GLY A O 1
ATOM 1347 N N . PHE A 1 182 ? 4.592 17.519 -18.918 1.00 34.72 182 PHE A N 1
ATOM 1348 C CA . PHE A 1 182 ? 3.634 17.861 -17.877 1.00 34.72 182 PHE A CA 1
ATOM 1349 C C . PHE A 1 182 ? 4.415 17.833 -16.564 1.00 34.72 182 PHE A C 1
ATOM 1351 O O . PHE A 1 182 ? 5.021 16.794 -16.282 1.00 34.72 182 PHE A O 1
ATOM 1358 N N . PRO A 1 183 ? 4.504 18.954 -15.828 1.00 38.59 183 PRO A N 1
ATOM 1359 C CA . PRO A 1 183 ? 5.256 19.022 -14.591 1.00 38.59 183 PRO A CA 1
ATOM 1360 C C . PRO A 1 183 ? 4.518 18.196 -13.535 1.00 38.59 183 PRO A C 1
ATOM 1362 O O . PRO A 1 183 ? 3.923 18.722 -12.604 1.00 38.59 183 PRO A O 1
ATOM 1365 N N . GLY A 1 184 ? 4.583 16.873 -13.668 1.00 38.00 184 GLY A N 1
ATOM 1366 C CA . GLY A 1 184 ? 4.414 15.901 -12.600 1.00 38.00 184 GLY A CA 1
ATOM 1367 C C . GLY A 1 184 ? 5.654 15.926 -11.717 1.00 38.00 184 GLY A C 1
ATOM 1368 O O . GLY A 1 184 ? 6.275 14.896 -11.478 1.00 38.00 184 GLY A O 1
ATOM 1369 N N . GLY A 1 185 ? 6.052 17.131 -11.303 1.00 33.72 185 GLY A N 1
ATOM 1370 C CA . GLY A 1 185 ? 7.060 17.311 -10.283 1.00 33.72 185 GLY A CA 1
ATOM 1371 C C . GLY A 1 185 ? 6.557 16.663 -8.991 1.00 33.72 185 GLY A C 1
ATOM 1372 O O . GLY A 1 185 ? 5.375 16.817 -8.659 1.00 33.72 185 GLY A O 1
ATOM 1373 N N . PRO A 1 186 ? 7.418 15.939 -8.263 1.00 35.16 186 PRO A N 1
ATOM 1374 C CA . PRO A 1 186 ? 7.072 15.372 -6.967 1.00 35.16 186 PRO A CA 1
ATOM 1375 C C . PRO A 1 186 ? 6.701 16.525 -6.023 1.00 35.16 186 PRO A C 1
ATOM 1377 O O . PRO A 1 186 ? 7.558 17.303 -5.614 1.00 35.16 186 PRO A O 1
ATOM 1380 N N . GLY A 1 187 ? 5.406 16.703 -5.749 1.00 43.38 187 GLY A N 1
ATOM 1381 C CA . GLY A 1 187 ? 4.899 17.772 -4.877 1.00 43.38 187 GLY A CA 1
ATOM 1382 C C . GLY A 1 187 ? 4.054 18.859 -5.548 1.00 43.38 187 GLY A C 1
ATOM 1383 O O . GLY A 1 187 ? 3.604 19.771 -4.855 1.00 43.38 187 GLY A O 1
ATOM 1384 N N . GLY A 1 188 ? 3.762 18.760 -6.850 1.00 39.44 188 GLY A N 1
ATOM 1385 C CA . GLY A 1 188 ? 2.694 19.541 -7.482 1.00 39.44 188 GLY A CA 1
ATOM 1386 C C . GLY A 1 188 ? 1.330 19.051 -7.002 1.00 39.44 188 GLY A C 1
ATOM 1387 O O . GLY A 1 188 ? 0.667 18.290 -7.701 1.00 39.44 188 GLY A O 1
ATOM 1388 N N . GLY A 1 189 ? 0.952 19.413 -5.773 1.00 41.66 189 GLY A N 1
ATOM 1389 C CA . GLY A 1 189 ? -0.307 19.020 -5.159 1.00 41.66 189 GLY A CA 1
ATOM 1390 C C . GLY A 1 189 ? -1.461 19.357 -6.090 1.00 41.66 189 GLY A C 1
ATOM 1391 O O . GLY A 1 189 ? -1.783 20.529 -6.276 1.00 41.66 189 GLY A O 1
ATOM 1392 N N . PHE A 1 190 ? -2.077 18.326 -6.676 1.00 50.28 190 PHE A N 1
ATOM 1393 C CA . PHE A 1 190 ? -3.374 18.471 -7.318 1.00 50.28 190 PHE A CA 1
ATOM 1394 C C . PHE A 1 190 ? -4.262 19.254 -6.335 1.00 50.28 190 PHE A C 1
ATOM 1396 O O . PHE A 1 190 ? -4.360 18.828 -5.175 1.00 50.28 190 PHE A O 1
ATOM 1403 N N . PRO A 1 191 ? -4.849 20.402 -6.727 1.00 48.41 191 PRO A N 1
ATOM 1404 C CA . PRO A 1 191 ? -5.788 21.131 -5.883 1.00 48.41 191 PRO A CA 1
ATOM 1405 C C . PRO A 1 191 ? -6.981 20.203 -5.625 1.00 48.41 191 PRO A C 1
ATOM 1407 O O . PRO A 1 191 ? -7.865 20.052 -6.460 1.00 48.41 191 PRO A O 1
ATOM 1410 N N . GLY A 1 192 ? -6.919 19.464 -4.516 1.00 66.12 192 GLY A N 1
ATOM 1411 C CA . GLY A 1 192 ? -7.737 18.271 -4.292 1.00 66.12 192 GLY A CA 1
ATOM 1412 C C . GLY A 1 192 ? -7.077 17.178 -3.446 1.00 66.12 192 GLY A C 1
ATOM 1413 O O . GLY A 1 192 ? -7.786 16.291 -2.988 1.00 66.12 192 GLY A O 1
ATOM 1414 N N . GLY A 1 193 ? -5.767 17.238 -3.170 1.00 79.81 193 GLY A N 1
ATOM 1415 C CA . GLY A 1 193 ? -5.080 16.221 -2.357 1.00 79.81 193 GLY A CA 1
ATOM 1416 C C . GLY A 1 193 ? -5.693 16.007 -0.965 1.00 79.81 193 GLY A C 1
ATOM 1417 O O . GLY A 1 193 ? -5.853 14.868 -0.531 1.00 79.81 193 GLY A O 1
ATOM 1418 N N . ASP A 1 194 ? -6.108 17.077 -0.283 1.00 82.19 194 ASP A N 1
ATOM 1419 C CA . ASP A 1 194 ? -6.759 16.965 1.031 1.00 82.19 194 ASP A CA 1
ATOM 1420 C C . ASP A 1 194 ? -8.188 16.425 0.926 1.00 82.19 194 ASP A C 1
ATOM 1422 O O . ASP A 1 194 ? -8.561 15.544 1.695 1.00 82.19 194 ASP A O 1
ATOM 1426 N N . ALA A 1 195 ? -8.960 16.868 -0.073 1.00 82.00 195 ALA A N 1
ATOM 1427 C CA . ALA A 1 195 ? -10.301 16.342 -0.331 1.00 82.00 195 ALA A CA 1
ATOM 1428 C C . ALA A 1 195 ? -10.264 14.844 -0.678 1.00 82.00 195 ALA A C 1
ATOM 1430 O O . ALA A 1 195 ? -11.073 14.067 -0.171 1.00 82.00 195 ALA A O 1
ATOM 1431 N N . PHE A 1 196 ? -9.285 14.426 -1.484 1.00 82.44 196 PHE A N 1
ATOM 1432 C CA . PHE A 1 196 ? -9.055 13.026 -1.820 1.00 82.44 196 PHE A CA 1
ATOM 1433 C C . PHE A 1 196 ? -8.655 12.208 -0.587 1.00 82.44 196 PHE A C 1
ATOM 1435 O O . PHE A 1 196 ? -9.213 11.137 -0.362 1.00 82.44 196 PHE A O 1
ATOM 1442 N N . ARG A 1 197 ? -7.758 12.726 0.266 1.00 84.44 197 ARG A N 1
ATOM 1443 C CA . ARG A 1 197 ? -7.408 12.079 1.542 1.00 84.44 197 ARG A CA 1
ATOM 1444 C C . ARG A 1 197 ? -8.623 11.917 2.451 1.00 84.44 197 ARG A C 1
ATOM 1446 O O . ARG A 1 197 ? -8.859 10.818 2.941 1.00 84.44 197 ARG A O 1
ATOM 1453 N N . THR A 1 198 ? -9.431 12.963 2.632 1.00 86.56 198 THR A N 1
ATOM 1454 C CA . THR A 1 198 ? -10.674 12.882 3.415 1.00 86.56 198 THR A CA 1
ATOM 1455 C C . THR A 1 198 ? -11.638 11.847 2.839 1.00 86.56 198 THR A C 1
ATOM 1457 O O . THR A 1 198 ? -12.185 11.045 3.594 1.00 86.56 198 THR A O 1
ATOM 1460 N N . MET A 1 199 ? -11.806 11.816 1.515 1.00 85.06 199 MET A N 1
ATOM 1461 C CA . MET A 1 199 ? -12.647 10.830 0.837 1.00 85.06 199 MET A CA 1
ATOM 1462 C C . MET A 1 199 ? -12.139 9.397 1.058 1.00 85.06 199 MET A C 1
ATOM 1464 O O . MET A 1 199 ? -12.933 8.517 1.387 1.00 85.06 199 MET A O 1
ATOM 1468 N N . MET A 1 200 ? -10.831 9.155 0.937 1.00 85.88 200 MET A N 1
ATOM 1469 C CA . MET A 1 200 ? -10.235 7.837 1.183 1.00 85.88 200 MET A CA 1
ATOM 1470 C C . MET A 1 200 ? -10.393 7.404 2.645 1.00 85.88 200 MET A C 1
ATOM 1472 O O . MET A 1 200 ? -10.754 6.255 2.905 1.00 85.88 200 MET A O 1
ATOM 1476 N N . THR A 1 201 ? -10.207 8.317 3.606 1.00 88.00 201 THR A N 1
ATOM 1477 C CA . THR A 1 201 ? -10.466 8.048 5.030 1.00 88.00 201 THR A CA 1
ATOM 1478 C C . THR A 1 201 ? -11.933 7.696 5.271 1.00 88.00 201 THR A C 1
ATOM 1480 O O . THR A 1 201 ? -12.226 6.732 5.976 1.00 88.00 201 THR A O 1
ATOM 1483 N N . GLN A 1 202 ? -12.865 8.426 4.653 1.00 89.75 202 GLN A N 1
ATOM 1484 C CA . GLN A 1 202 ? -14.294 8.139 4.767 1.00 89.75 202 GLN A CA 1
ATOM 1485 C C . GLN A 1 202 ? -14.646 6.767 4.176 1.00 89.75 202 GLN A C 1
ATOM 1487 O O . GLN A 1 202 ? -15.357 5.995 4.819 1.00 89.75 202 GLN A O 1
ATOM 1492 N N . MET A 1 203 ? -14.117 6.427 2.997 1.00 88.19 203 MET A N 1
ATOM 1493 C CA . MET A 1 203 ? -14.311 5.104 2.394 1.00 88.19 203 MET A CA 1
ATOM 1494 C C . MET A 1 203 ? -13.733 3.987 3.265 1.00 88.19 203 MET A C 1
ATOM 1496 O O . MET A 1 203 ? -14.371 2.947 3.422 1.00 88.19 203 MET A O 1
ATOM 1500 N N . ARG A 1 204 ? -12.562 4.201 3.878 1.00 89.00 204 ARG A N 1
ATOM 1501 C CA . ARG A 1 204 ? -11.962 3.240 4.813 1.00 89.00 204 ARG A CA 1
ATOM 1502 C C . ARG A 1 204 ? -12.863 3.023 6.033 1.00 89.00 204 ARG A C 1
ATOM 1504 O O . ARG A 1 204 ? -13.140 1.882 6.379 1.00 89.00 204 ARG A O 1
ATOM 1511 N N . GLN A 1 205 ? -13.393 4.091 6.632 1.00 91.94 205 GLN A N 1
ATOM 1512 C CA . GLN A 1 205 ? -14.320 3.990 7.768 1.00 91.94 205 GLN A CA 1
ATOM 1513 C C . GLN A 1 205 ? -15.626 3.271 7.404 1.00 91.94 205 GLN A C 1
ATOM 1515 O O . GLN A 1 205 ? -16.115 2.461 8.190 1.00 91.94 205 GLN A O 1
ATOM 1520 N N . GLN A 1 206 ? -16.183 3.537 6.220 1.00 91.56 206 GLN A N 1
ATOM 1521 C CA . GLN A 1 206 ? -17.373 2.837 5.725 1.00 91.56 206 GLN A CA 1
ATOM 1522 C C . GLN A 1 206 ? -17.098 1.349 5.503 1.00 91.56 206 GLN A C 1
ATOM 1524 O O . GLN A 1 206 ? -17.894 0.515 5.932 1.00 91.56 206 GLN A O 1
ATOM 1529 N N . SER A 1 207 ? -15.945 1.016 4.913 1.00 91.62 207 SER A N 1
ATOM 1530 C CA . SER A 1 207 ? -15.493 -0.368 4.762 1.00 91.62 207 SER A CA 1
ATOM 1531 C C . SER A 1 207 ? -15.381 -1.058 6.123 1.00 91.62 207 SER A C 1
ATOM 1533 O O . SER A 1 207 ? -15.921 -2.145 6.305 1.00 91.62 207 SER A O 1
ATOM 1535 N N . ASP A 1 208 ? -14.743 -0.418 7.102 1.00 93.12 208 ASP A N 1
ATOM 1536 C CA . ASP A 1 208 ? -14.579 -0.959 8.454 1.00 93.12 208 ASP A CA 1
ATOM 1537 C C . ASP A 1 208 ? -15.923 -1.213 9.152 1.00 93.12 208 ASP A C 1
ATOM 1539 O O . ASP A 1 208 ? -16.098 -2.239 9.812 1.00 93.12 208 ASP A O 1
ATOM 1543 N N . GLN A 1 209 ? -16.885 -0.300 8.998 1.00 95.56 209 GLN A N 1
ATOM 1544 C CA . GLN A 1 209 ? -18.231 -0.454 9.554 1.00 95.56 209 GLN A CA 1
ATOM 1545 C C . GLN A 1 209 ? -18.996 -1.597 8.885 1.00 95.56 209 GLN A C 1
ATOM 1547 O O . GLN A 1 209 ? -19.643 -2.388 9.574 1.00 95.56 209 GLN A O 1
ATOM 1552 N N . ALA A 1 210 ? -18.910 -1.709 7.559 1.00 94.62 210 ALA A N 1
ATOM 1553 C CA . ALA A 1 210 ? -19.575 -2.770 6.817 1.00 94.62 210 ALA A CA 1
ATOM 1554 C C . ALA A 1 210 ? -18.987 -4.150 7.158 1.00 94.62 210 ALA A C 1
ATOM 1556 O O . ALA A 1 210 ? -19.731 -5.098 7.406 1.00 94.62 210 ALA A O 1
ATOM 1557 N N . LEU A 1 211 ? -17.661 -4.243 7.295 1.00 96.12 211 LEU A N 1
ATOM 1558 C CA . LEU A 1 211 ? -16.982 -5.445 7.779 1.00 96.12 211 LEU A CA 1
ATOM 1559 C C . LEU A 1 211 ? -17.413 -5.811 9.202 1.00 96.12 211 LEU A C 1
ATOM 1561 O O . LEU A 1 211 ? -17.709 -6.974 9.473 1.00 96.12 211 LEU A O 1
ATOM 1565 N N . ALA A 1 212 ? -17.498 -4.831 10.104 1.00 97.25 212 ALA A N 1
ATOM 1566 C CA . ALA A 1 212 ? -17.939 -5.048 11.482 1.00 97.25 212 ALA A CA 1
ATOM 1567 C C . ALA A 1 212 ? -19.397 -5.528 11.594 1.00 97.25 212 ALA A C 1
ATOM 1569 O O . ALA A 1 212 ? -19.758 -6.142 12.596 1.00 97.25 212 ALA A O 1
ATOM 1570 N N . ALA A 1 213 ? -20.234 -5.270 10.584 1.00 97.38 213 ALA A N 1
ATOM 1571 C CA . ALA A 1 213 ? -21.610 -5.758 10.538 1.00 97.38 213 ALA A CA 1
ATOM 1572 C C . ALA A 1 213 ? -21.716 -7.242 10.134 1.00 97.38 213 ALA A C 1
ATOM 1574 O O . ALA A 1 213 ? -22.718 -7.890 10.443 1.00 97.38 213 ALA A O 1
ATOM 1575 N N . VAL A 1 214 ? -20.705 -7.785 9.446 1.00 98.06 214 VAL A N 1
ATOM 1576 C CA . VAL A 1 214 ? -20.707 -9.168 8.933 1.00 98.06 214 VAL A CA 1
ATOM 1577 C C . VAL A 1 214 ? -19.805 -10.090 9.756 1.00 98.06 214 VAL A C 1
ATOM 1579 O O . VAL A 1 214 ? -20.147 -11.252 10.003 1.00 98.06 214 VAL A O 1
ATOM 1582 N N . LEU A 1 215 ? -18.656 -9.579 10.192 1.00 98.19 215 LEU A N 1
ATOM 1583 C CA . LEU A 1 215 ? -17.669 -10.314 10.970 1.00 98.19 215 LEU A CA 1
ATOM 1584 C C . LEU A 1 215 ? -17.955 -10.189 12.467 1.00 98.19 215 LEU A C 1
ATOM 1586 O O . LEU A 1 215 ? -18.313 -9.127 12.971 1.00 98.19 215 LEU A O 1
ATOM 1590 N N . SER A 1 216 ? -17.728 -11.270 13.212 1.00 98.31 216 SER A N 1
ATOM 1591 C CA . SER A 1 216 ? -17.726 -11.190 14.675 1.00 98.31 216 SER A CA 1
ATOM 1592 C C . SER A 1 216 ? -16.569 -10.305 15.176 1.00 98.31 216 SER A C 1
ATOM 1594 O O . SER A 1 216 ? -15.552 -10.174 14.490 1.00 98.31 216 SER A O 1
ATOM 1596 N N . PRO A 1 217 ? -16.637 -9.746 16.400 1.00 98.00 217 PRO A N 1
ATOM 1597 C CA . PRO A 1 217 ? -15.556 -8.911 16.935 1.00 98.00 217 PRO A CA 1
ATOM 1598 C C . PRO A 1 217 ? -14.187 -9.610 16.970 1.00 98.00 217 PRO A C 1
ATOM 1600 O O . PRO A 1 217 ? -13.158 -8.978 16.731 1.00 98.00 217 PRO A O 1
ATOM 1603 N N . GLY A 1 218 ? -14.166 -10.923 17.234 1.00 98.19 218 GLY A N 1
ATOM 1604 C CA . GLY A 1 218 ? -12.945 -11.732 17.204 1.00 98.19 218 GLY A CA 1
ATOM 1605 C C . GLY A 1 218 ? -12.374 -11.890 15.792 1.00 98.19 218 GLY A C 1
ATOM 1606 O O . GLY A 1 218 ? -11.173 -11.702 15.600 1.00 98.19 218 GLY A O 1
ATOM 1607 N N . GLN A 1 219 ? -13.239 -12.159 14.806 1.00 98.31 219 GLN A N 1
ATOM 1608 C CA . GLN A 1 219 ? -12.866 -12.231 13.389 1.00 98.31 219 GLN A CA 1
ATOM 1609 C C . GLN A 1 219 ? -12.338 -10.890 12.888 1.00 98.31 219 GLN A C 1
ATOM 1611 O O . GLN A 1 219 ? -11.265 -10.846 12.302 1.00 98.31 219 GLN A O 1
ATOM 1616 N N . LEU A 1 220 ? -13.033 -9.788 13.181 1.00 97.62 220 LEU A N 1
ATOM 1617 C CA . LEU A 1 220 ? -12.601 -8.453 12.777 1.00 97.62 220 LEU A CA 1
ATOM 1618 C C . LEU A 1 220 ? -11.247 -8.089 13.398 1.00 97.62 220 LEU A C 1
ATOM 1620 O O . LEU A 1 220 ? -10.374 -7.570 12.708 1.00 97.62 220 LEU A O 1
ATOM 1624 N N . LYS A 1 221 ? -11.041 -8.390 14.689 1.00 97.62 221 LYS A N 1
ATOM 1625 C CA . LYS A 1 221 ? -9.748 -8.173 15.351 1.00 97.62 221 LYS A CA 1
ATOM 1626 C C . LYS A 1 221 ? -8.637 -8.967 14.664 1.00 97.62 221 LYS A C 1
ATOM 1628 O O . LYS A 1 221 ? -7.593 -8.394 14.364 1.00 97.62 221 LYS A O 1
ATOM 1633 N N . ARG A 1 222 ? -8.851 -10.263 14.406 1.00 98.00 222 ARG A N 1
ATOM 1634 C CA . ARG A 1 222 ? -7.861 -11.112 13.728 1.00 98.00 222 ARG A CA 1
ATOM 1635 C C . ARG A 1 222 ? -7.616 -10.656 12.290 1.00 98.00 222 ARG A C 1
ATOM 1637 O O . ARG A 1 222 ? -6.473 -10.614 11.859 1.00 98.00 222 ARG A O 1
ATOM 1644 N N . PHE A 1 223 ? -8.652 -10.233 11.578 1.00 97.62 223 PHE A N 1
ATOM 1645 C CA . PHE A 1 223 ? -8.525 -9.691 10.233 1.00 97.62 223 PHE A CA 1
ATOM 1646 C C . PHE A 1 223 ? -7.683 -8.410 10.211 1.00 97.62 223 PHE A C 1
ATOM 1648 O O . PHE A 1 223 ? -6.745 -8.308 9.427 1.00 97.62 223 PHE A O 1
ATOM 1655 N N . LYS A 1 224 ? -7.923 -7.472 11.138 1.00 96.38 224 LYS A N 1
ATOM 1656 C CA . LYS A 1 224 ? -7.089 -6.268 11.288 1.00 96.38 224 LYS A CA 1
ATOM 1657 C C . LYS A 1 224 ? -5.630 -6.613 11.596 1.00 96.38 224 LYS A C 1
ATOM 1659 O O . LYS A 1 224 ? -4.739 -5.979 11.051 1.00 96.38 224 LYS A O 1
ATOM 1664 N N . GLN A 1 225 ? -5.377 -7.637 12.411 1.00 97.12 225 GLN A N 1
ATOM 1665 C CA . GLN A 1 225 ? -4.022 -8.149 12.654 1.00 97.12 225 GLN A CA 1
ATOM 1666 C C . GLN A 1 225 ? -3.351 -8.651 11.368 1.00 97.12 225 GLN A C 1
ATOM 1668 O O . GLN A 1 225 ? -2.218 -8.269 11.093 1.00 97.12 225 GLN A O 1
ATOM 1673 N N . ILE A 1 226 ? -4.060 -9.454 10.566 1.00 97.06 226 ILE A N 1
ATOM 1674 C CA . ILE A 1 226 ? -3.570 -9.942 9.267 1.00 97.06 226 ILE A CA 1
ATOM 1675 C C . ILE A 1 226 ? -3.293 -8.759 8.333 1.00 97.06 226 ILE A C 1
ATOM 1677 O O . ILE A 1 226 ? -2.232 -8.705 7.725 1.00 97.06 226 ILE A O 1
ATOM 1681 N N . MET A 1 227 ? -4.180 -7.762 8.275 1.00 95.69 227 MET A N 1
ATOM 1682 C CA . MET A 1 227 ? -3.952 -6.548 7.487 1.00 95.69 227 MET A CA 1
ATOM 1683 C C . MET A 1 227 ? -2.717 -5.763 7.939 1.00 95.69 227 MET A C 1
ATOM 1685 O O . MET A 1 227 ? -1.975 -5.273 7.094 1.00 95.69 227 MET A O 1
ATOM 1689 N N . LEU A 1 228 ? -2.490 -5.621 9.250 1.00 95.62 228 LEU A N 1
ATOM 1690 C CA . LEU A 1 228 ? -1.294 -4.949 9.767 1.00 95.62 228 LEU A CA 1
ATOM 1691 C C . LEU A 1 228 ? -0.019 -5.700 9.370 1.00 95.62 228 LEU A C 1
ATOM 1693 O O . LEU A 1 228 ? 0.970 -5.064 9.029 1.00 95.62 228 LEU A O 1
ATOM 1697 N N . GLN A 1 229 ? -0.047 -7.035 9.380 1.00 95.12 229 GLN A N 1
ATOM 1698 C CA . GLN A 1 229 ? 1.078 -7.848 8.916 1.00 95.12 229 GLN A CA 1
ATOM 1699 C C . GLN A 1 229 ? 1.281 -7.735 7.403 1.00 95.12 229 GLN A C 1
ATOM 1701 O O . GLN A 1 229 ? 2.413 -7.571 6.966 1.00 95.12 229 GLN A O 1
ATOM 1706 N N . ALA A 1 230 ? 0.194 -7.746 6.626 1.00 94.75 230 ALA A N 1
ATOM 1707 C CA . ALA A 1 230 ? 0.227 -7.592 5.175 1.00 94.75 230 ALA A CA 1
ATOM 1708 C C . ALA A 1 230 ? 0.796 -6.234 4.757 1.00 94.75 230 ALA A C 1
ATOM 1710 O O . ALA A 1 230 ? 1.561 -6.170 3.814 1.00 94.75 230 ALA A O 1
ATOM 1711 N N . LYS A 1 231 ? 0.461 -5.149 5.467 1.00 92.88 231 LYS A N 1
ATOM 1712 C CA . LYS A 1 231 ? 1.031 -3.812 5.221 1.00 92.88 231 LYS A CA 1
ATOM 1713 C C . LYS A 1 231 ? 2.505 -3.691 5.617 1.00 92.88 231 LYS A C 1
ATOM 1715 O O . LYS A 1 231 ? 3.146 -2.697 5.280 1.00 92.88 231 LYS A O 1
ATOM 1720 N N . GLY A 1 232 ? 3.017 -4.654 6.376 1.00 91.50 232 GLY A N 1
ATOM 1721 C CA . GLY A 1 232 ? 4.382 -4.641 6.858 1.00 91.50 232 GLY A CA 1
ATOM 1722 C C . GLY A 1 232 ? 4.672 -3.483 7.827 1.00 91.50 232 GLY A C 1
ATOM 1723 O O . GLY A 1 232 ? 3.777 -2.899 8.446 1.00 91.50 232 GLY A O 1
ATOM 1724 N N . PRO A 1 233 ? 5.950 -3.140 8.014 1.00 88.44 233 PRO A N 1
ATOM 1725 C CA . PRO A 1 233 ? 6.384 -2.178 9.025 1.00 88.44 233 PRO A CA 1
ATOM 1726 C C . PRO A 1 233 ? 6.051 -0.724 8.713 1.00 88.44 233 PRO A C 1
ATOM 1728 O O . PRO A 1 233 ? 5.987 0.102 9.629 1.00 88.44 233 PRO A O 1
ATOM 1731 N N . MET A 1 234 ? 5.806 -0.414 7.441 1.00 90.19 234 MET A N 1
ATOM 1732 C CA . MET A 1 234 ? 5.411 0.924 7.012 1.00 90.19 234 MET A CA 1
ATOM 1733 C C . MET A 1 234 ? 4.044 1.326 7.565 1.00 90.19 234 MET A C 1
ATOM 1735 O O . MET A 1 234 ? 3.737 2.506 7.633 1.00 90.19 234 MET A O 1
ATOM 1739 N N . VAL A 1 235 ? 3.261 0.388 8.104 1.00 94.12 235 VAL A N 1
ATOM 1740 C CA . VAL A 1 235 ? 1.996 0.702 8.778 1.00 94.12 235 VAL A CA 1
ATOM 1741 C C . VAL A 1 235 ? 2.151 1.659 9.970 1.00 94.12 235 VAL A C 1
ATOM 1743 O O . VAL A 1 235 ? 1.194 2.319 10.366 1.00 94.12 235 VAL A O 1
ATOM 1746 N N . VAL A 1 236 ? 3.358 1.785 10.537 1.00 95.75 236 VAL A N 1
ATOM 1747 C CA . VAL A 1 236 ? 3.667 2.759 11.597 1.00 95.75 236 VAL A CA 1
ATOM 1748 C C . VAL A 1 236 ? 3.563 4.211 11.096 1.00 95.75 236 VAL A C 1
ATOM 1750 O O . VAL A 1 236 ? 3.396 5.118 11.914 1.00 95.75 236 VAL A O 1
ATOM 1753 N N . THR A 1 237 ? 3.615 4.456 9.780 1.00 93.50 237 THR A N 1
ATOM 1754 C CA . THR A 1 237 ? 3.406 5.792 9.200 1.00 93.50 237 THR A CA 1
ATOM 1755 C C . THR A 1 237 ? 1.927 6.197 9.168 1.00 93.50 237 THR A C 1
ATOM 1757 O O . THR A 1 237 ? 1.642 7.388 9.090 1.00 93.50 237 THR A O 1
ATOM 1760 N N . GLU A 1 238 ? 0.977 5.269 9.335 1.00 92.62 238 GLU A N 1
ATOM 1761 C CA . GLU A 1 238 ? -0.456 5.589 9.319 1.00 92.62 238 GLU A CA 1
ATOM 1762 C C . GLU A 1 238 ? -0.908 6.315 10.599 1.00 92.62 238 GLU A C 1
ATOM 1764 O O . GLU A 1 238 ? -0.644 5.853 11.711 1.00 92.62 238 GLU A O 1
ATOM 1769 N N . ASP A 1 239 ? -1.672 7.405 10.463 1.00 91.62 239 ASP A N 1
ATOM 1770 C CA . ASP A 1 239 ? -2.127 8.243 11.588 1.00 91.62 239 ASP A CA 1
ATOM 1771 C C . ASP A 1 239 ? -2.802 7.442 12.716 1.00 91.62 239 ASP A C 1
ATOM 1773 O O . ASP A 1 239 ? -2.535 7.667 13.898 1.00 91.62 239 ASP A O 1
ATOM 1777 N N . GLU A 1 240 ? -3.648 6.470 12.368 1.00 91.81 240 GLU A N 1
ATOM 1778 C CA . GLU A 1 240 ? -4.337 5.609 13.337 1.00 91.81 240 GLU A CA 1
ATOM 1779 C C . GLU A 1 240 ? -3.351 4.781 14.167 1.00 91.81 240 GLU A C 1
ATOM 1781 O O . GLU A 1 240 ? -3.500 4.667 15.387 1.00 91.81 240 GLU A O 1
ATOM 1786 N N . MET A 1 241 ? -2.300 4.260 13.530 1.00 95.62 241 MET A N 1
ATOM 1787 C CA . MET A 1 241 ? -1.246 3.513 14.208 1.00 95.62 241 MET A CA 1
ATOM 1788 C C . MET A 1 241 ? -0.358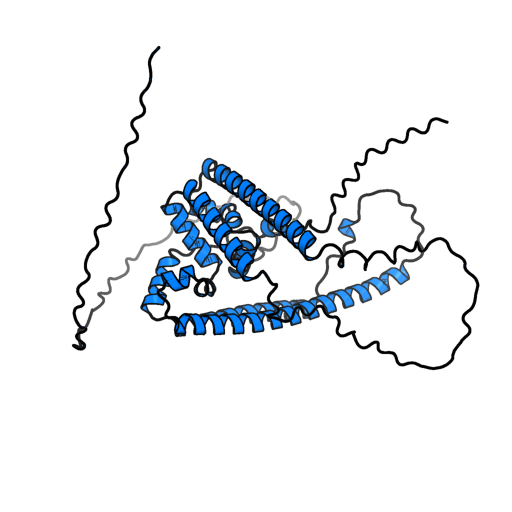 4.424 15.040 1.00 95.62 241 MET A C 1
ATOM 1790 O O . MET A 1 241 ? 0.004 4.065 16.161 1.00 95.62 241 MET A O 1
ATOM 1794 N N . GLN A 1 242 ? -0.055 5.626 14.551 1.00 96.56 242 GLN A N 1
ATOM 1795 C CA . GLN A 1 242 ? 0.693 6.617 15.318 1.00 96.56 242 GLN A CA 1
ATOM 1796 C C . GLN A 1 242 ? -0.059 7.013 16.599 1.00 96.56 242 GLN A C 1
ATOM 1798 O O . GLN A 1 242 ? 0.542 7.110 17.673 1.00 96.56 242 GLN A O 1
ATOM 1803 N N . LEU A 1 243 ? -1.382 7.193 16.512 1.00 96.12 243 LEU A N 1
ATOM 1804 C CA . LEU A 1 243 ? -2.252 7.451 17.661 1.00 96.12 243 LEU A CA 1
ATOM 1805 C C . LEU A 1 243 ? -2.325 6.239 18.595 1.00 96.12 243 LEU A C 1
ATOM 1807 O O . LEU A 1 243 ? -2.154 6.391 19.806 1.00 96.12 243 LEU A O 1
ATOM 1811 N N . ALA A 1 244 ? -2.507 5.033 18.049 1.00 96.06 244 ALA A N 1
ATOM 1812 C CA . ALA A 1 244 ? -2.549 3.801 18.828 1.00 96.06 244 ALA A CA 1
ATOM 1813 C C . ALA A 1 244 ? -1.234 3.558 19.584 1.00 96.06 244 ALA A C 1
ATOM 1815 O O . ALA A 1 244 ? -1.257 3.147 20.744 1.00 96.06 244 ALA A O 1
ATOM 1816 N N . LEU A 1 245 ? -0.085 3.861 18.981 1.00 97.56 245 LEU A N 1
ATOM 1817 C CA . LEU A 1 245 ? 1.232 3.762 19.614 1.00 97.56 245 LEU A CA 1
ATOM 1818 C C . LEU A 1 245 ? 1.562 4.946 20.533 1.00 97.56 245 LEU A C 1
ATOM 1820 O O . LEU A 1 245 ? 2.542 4.881 21.276 1.00 97.56 245 LEU A O 1
ATOM 1824 N N . GLY A 1 246 ? 0.759 6.012 20.517 1.00 97.75 246 GLY A N 1
ATOM 1825 C CA . GLY A 1 246 ? 1.026 7.225 21.285 1.00 97.75 246 GLY A CA 1
ATOM 1826 C C . GLY A 1 246 ? 2.325 7.904 20.850 1.00 97.75 246 GLY A C 1
ATOM 1827 O O . GLY A 1 246 ? 3.139 8.275 21.696 1.00 97.75 246 GLY A O 1
ATOM 1828 N N . LEU A 1 247 ? 2.562 8.013 19.539 1.00 97.94 247 LEU A N 1
ATOM 1829 C CA . LEU A 1 247 ? 3.776 8.633 19.014 1.00 97.94 247 LEU A CA 1
ATOM 1830 C C . LEU A 1 247 ? 3.785 10.141 19.274 1.00 97.94 247 LEU A C 1
ATOM 1832 O O . LEU A 1 247 ? 2.819 10.869 19.001 1.00 97.94 247 LEU A O 1
ATOM 1836 N N . LEU A 1 248 ? 4.924 10.630 19.757 1.00 98.12 248 LEU A N 1
ATOM 1837 C CA . LEU A 1 248 ? 5.161 12.059 19.932 1.00 98.12 248 LEU A CA 1
ATOM 1838 C C . LEU A 1 248 ? 5.263 12.753 18.563 1.00 98.12 248 LEU A C 1
ATOM 1840 O O . LEU A 1 248 ? 5.725 12.121 17.613 1.00 98.12 248 LEU A O 1
ATOM 1844 N N . PRO A 1 249 ? 4.905 14.045 18.439 1.00 97.62 249 PRO A N 1
ATOM 1845 C CA . PRO A 1 249 ? 5.021 14.773 17.172 1.00 97.62 249 PRO A CA 1
ATOM 1846 C C . PRO A 1 249 ? 6.412 14.663 16.528 1.00 97.62 249 PRO A C 1
ATOM 1848 O O . PRO A 1 249 ? 6.511 14.384 15.340 1.00 97.62 249 PRO A O 1
ATOM 1851 N N . VAL A 1 250 ? 7.479 14.753 17.332 1.00 98.06 250 VAL A N 1
ATOM 1852 C CA . VAL A 1 250 ? 8.869 14.598 16.862 1.00 98.06 250 VAL A CA 1
ATOM 1853 C C . VAL A 1 250 ? 9.136 13.196 16.302 1.00 98.06 250 VAL A C 1
ATOM 1855 O O . VAL A 1 250 ? 9.803 13.060 15.283 1.00 98.06 250 VAL A O 1
ATOM 1858 N N . GLN A 1 251 ? 8.592 12.145 16.926 1.00 97.94 251 GLN A N 1
ATOM 1859 C CA . GLN A 1 251 ? 8.729 10.776 16.415 1.00 97.94 251 GLN A CA 1
ATOM 1860 C C . GLN A 1 251 ? 7.993 10.614 15.079 1.00 97.94 251 GLN A C 1
ATOM 1862 O O . GLN A 1 251 ? 8.528 10.002 14.161 1.00 97.94 251 GLN A O 1
ATOM 1867 N N . ARG A 1 252 ? 6.786 11.186 14.957 1.00 97.62 252 ARG A N 1
ATOM 1868 C CA . ARG A 1 252 ? 5.998 11.156 13.714 1.00 97.62 252 ARG A CA 1
ATOM 1869 C C . ARG A 1 252 ? 6.732 11.855 12.573 1.00 97.62 252 ARG A C 1
ATOM 1871 O O . ARG A 1 252 ? 6.789 11.325 11.472 1.00 97.62 252 ARG A O 1
ATOM 1878 N N . GLU A 1 253 ? 7.343 13.005 12.847 1.00 96.75 253 GLU A N 1
ATOM 1879 C CA . GLU A 1 253 ? 8.153 13.729 11.866 1.00 96.75 253 GLU A CA 1
ATOM 1880 C C . GLU A 1 253 ? 9.403 12.940 11.455 1.00 96.75 253 GLU A C 1
ATOM 1882 O O . GLU A 1 253 ? 9.696 12.833 10.268 1.00 96.75 253 GLU A O 1
ATOM 1887 N N . GLN A 1 254 ? 10.095 12.302 12.405 1.00 97.38 254 GLN A N 1
ATOM 1888 C CA . GLN A 1 254 ? 11.226 11.420 12.101 1.00 97.38 254 GLN A CA 1
ATOM 1889 C C . GLN A 1 254 ? 10.823 10.234 11.225 1.00 97.38 254 GLN A C 1
ATOM 1891 O O . GLN A 1 254 ? 11.505 9.937 10.249 1.00 97.38 254 GLN A O 1
ATOM 1896 N N . ILE A 1 255 ? 9.708 9.579 11.541 1.00 96.31 255 ILE A N 1
ATOM 1897 C CA . ILE A 1 255 ? 9.173 8.468 10.748 1.00 96.31 255 ILE A CA 1
ATOM 1898 C C . ILE A 1 255 ? 8.791 8.941 9.341 1.00 96.31 255 ILE A C 1
ATOM 1900 O O . ILE A 1 255 ? 9.130 8.277 8.367 1.00 96.31 255 ILE A O 1
ATOM 1904 N N . LYS A 1 256 ? 8.179 10.121 9.220 1.00 95.00 256 LYS A N 1
ATOM 1905 C CA . LYS A 1 256 ? 7.851 10.728 7.926 1.00 95.00 256 LYS A CA 1
ATOM 1906 C C . LYS A 1 256 ? 9.096 11.047 7.092 1.00 95.00 256 LYS A C 1
ATOM 1908 O O . LYS A 1 256 ? 9.079 10.858 5.882 1.00 95.00 256 LYS A O 1
ATOM 1913 N N . MET A 1 257 ? 10.187 11.497 7.716 1.00 95.88 257 MET A N 1
ATOM 1914 C CA . MET A 1 257 ? 11.462 11.686 7.009 1.00 95.88 257 MET A CA 1
ATOM 1915 C C . MET A 1 257 ? 12.032 10.359 6.498 1.00 95.88 257 MET A C 1
ATOM 1917 O O . MET A 1 257 ? 12.549 10.316 5.384 1.00 95.88 257 MET A O 1
ATOM 1921 N N . VAL A 1 258 ? 11.915 9.276 7.278 1.00 95.94 258 VAL A N 1
ATOM 1922 C CA . VAL A 1 258 ? 12.307 7.933 6.819 1.00 95.94 258 VAL A CA 1
ATOM 1923 C C . VAL A 1 258 ? 11.460 7.521 5.618 1.00 95.94 258 VAL A C 1
ATOM 1925 O O . VAL A 1 258 ? 12.021 7.134 4.603 1.00 95.94 258 VAL A O 1
ATOM 1928 N N . GLU A 1 259 ? 10.137 7.666 5.693 1.00 93.50 259 GLU A N 1
ATOM 1929 C CA . GLU A 1 259 ? 9.213 7.363 4.590 1.00 93.50 259 GLU A CA 1
ATOM 1930 C C . GLU A 1 259 ? 9.571 8.123 3.305 1.00 93.50 259 GLU A C 1
ATOM 1932 O O . GLU A 1 259 ? 9.711 7.505 2.254 1.00 93.50 259 GLU A O 1
ATOM 1937 N N . GLN A 1 260 ? 9.822 9.433 3.393 1.00 93.69 260 GLN A N 1
ATOM 1938 C CA . GLN A 1 260 ? 10.246 10.250 2.250 1.00 93.69 260 GLN A CA 1
ATOM 1939 C C . GLN A 1 260 ? 11.583 9.789 1.657 1.00 93.69 260 GLN A C 1
ATOM 1941 O O . GLN A 1 260 ? 11.749 9.760 0.437 1.00 93.69 260 GLN A O 1
ATOM 1946 N N . GLU A 1 261 ? 12.551 9.422 2.502 1.00 94.94 261 GLU A N 1
ATOM 1947 C CA . GLU A 1 261 ? 13.825 8.865 2.042 1.00 94.94 261 GLU A CA 1
ATOM 1948 C C . GLU A 1 261 ? 13.615 7.546 1.286 1.00 94.94 261 GLU A C 1
ATOM 1950 O O . GLU A 1 261 ? 14.216 7.336 0.228 1.00 94.94 261 GLU A O 1
ATOM 1955 N N . MET A 1 262 ? 12.740 6.677 1.800 1.00 92.88 262 MET A N 1
ATOM 1956 C CA . MET A 1 262 ? 12.417 5.402 1.164 1.00 92.88 262 MET A CA 1
ATOM 1957 C C . MET A 1 262 ? 11.701 5.587 -0.163 1.00 92.88 262 MET A C 1
ATOM 1959 O O . MET A 1 262 ? 12.064 4.942 -1.145 1.00 92.88 262 MET A O 1
ATOM 1963 N N . GLU A 1 263 ? 10.737 6.503 -0.210 1.00 91.25 263 GLU A N 1
ATOM 1964 C CA . GLU A 1 263 ? 10.009 6.837 -1.426 1.00 91.25 263 GLU A CA 1
ATOM 1965 C C . GLU A 1 263 ? 10.975 7.321 -2.516 1.00 91.25 263 GLU A C 1
ATOM 1967 O O . GLU A 1 263 ? 10.917 6.838 -3.645 1.00 91.25 263 GLU A O 1
ATOM 1972 N N . MET A 1 264 ? 11.938 8.190 -2.184 1.00 93.06 264 MET A N 1
ATOM 1973 C CA . MET A 1 264 ? 12.959 8.638 -3.141 1.00 93.06 264 MET A CA 1
ATOM 1974 C C . MET A 1 264 ? 13.827 7.483 -3.662 1.00 93.06 264 MET A C 1
ATOM 1976 O O . MET A 1 264 ? 14.066 7.388 -4.868 1.00 93.06 264 MET A O 1
ATOM 1980 N N . LYS A 1 265 ? 14.284 6.582 -2.783 1.00 94.19 265 LYS A N 1
ATOM 1981 C CA . LYS A 1 265 ? 15.071 5.400 -3.183 1.00 94.19 265 LYS A CA 1
ATOM 1982 C C . LYS A 1 265 ? 14.262 4.458 -4.078 1.00 94.19 265 LYS A C 1
ATOM 1984 O O . LYS A 1 265 ? 14.758 3.988 -5.102 1.00 94.19 265 LYS A O 1
ATOM 1989 N N . GLN A 1 266 ? 12.994 4.230 -3.745 1.00 90.62 266 GLN A N 1
ATOM 1990 C CA . GLN A 1 266 ? 12.096 3.397 -4.538 1.00 90.62 266 GLN A CA 1
ATOM 1991 C C . GLN A 1 266 ? 11.769 4.045 -5.891 1.00 90.62 266 GLN A C 1
ATOM 1993 O O . GLN A 1 266 ? 11.751 3.357 -6.912 1.00 90.62 266 GLN A O 1
ATOM 1998 N N . GLN A 1 267 ? 11.591 5.369 -5.942 1.00 91.81 267 GLN A N 1
ATOM 1999 C CA . GLN A 1 267 ? 11.425 6.121 -7.188 1.00 91.81 267 GLN A CA 1
ATOM 2000 C C . GLN A 1 267 ? 12.657 5.984 -8.094 1.00 91.81 267 GLN A C 1
ATOM 2002 O O . GLN A 1 267 ? 12.500 5.728 -9.293 1.00 91.81 267 GLN A O 1
ATOM 2007 N N . GLN A 1 268 ? 13.873 6.061 -7.543 1.00 92.88 268 GLN A N 1
ATOM 2008 C CA . GLN A 1 268 ? 15.112 5.819 -8.294 1.00 92.88 268 GLN A CA 1
ATOM 2009 C C . GLN A 1 268 ? 15.160 4.390 -8.847 1.00 92.88 268 GLN A C 1
ATOM 2011 O O . GLN A 1 268 ? 15.330 4.209 -10.053 1.00 92.88 268 GLN A O 1
ATOM 2016 N N . ALA A 1 269 ? 14.907 3.380 -8.009 1.00 92.38 269 ALA A N 1
ATOM 2017 C CA . ALA A 1 269 ? 14.860 1.983 -8.445 1.00 92.38 269 ALA A CA 1
ATOM 2018 C C . ALA A 1 269 ? 13.789 1.748 -9.527 1.00 92.38 269 ALA A C 1
ATOM 2020 O O . ALA A 1 269 ? 14.027 1.044 -10.510 1.00 92.38 269 ALA A O 1
ATOM 2021 N N . SER A 1 270 ? 12.620 2.384 -9.398 1.00 89.94 270 SER A N 1
ATOM 2022 C CA . SER A 1 270 ? 11.542 2.313 -10.391 1.00 89.94 270 SER A CA 1
ATOM 2023 C C . SER A 1 270 ? 11.915 2.974 -11.721 1.00 89.94 270 SER A C 1
ATOM 2025 O O . SER A 1 270 ? 11.517 2.485 -12.780 1.00 89.94 270 SER A O 1
ATOM 2027 N N . THR A 1 271 ? 12.710 4.048 -11.678 1.00 93.19 271 THR A N 1
ATOM 2028 C CA . THR A 1 271 ? 13.216 4.748 -12.865 1.00 93.19 271 THR A CA 1
ATOM 2029 C C . THR A 1 271 ? 14.196 3.857 -13.612 1.00 93.19 271 THR A C 1
ATOM 2031 O O . THR A 1 271 ? 13.979 3.578 -14.790 1.00 93.19 271 THR A O 1
ATOM 2034 N N . VAL A 1 272 ? 15.183 3.297 -12.906 1.00 95.19 272 VAL A N 1
ATOM 2035 C CA . VAL A 1 272 ? 16.147 2.350 -13.488 1.00 95.19 272 VAL A CA 1
ATOM 2036 C C . VAL A 1 272 ? 15.428 1.125 -14.054 1.00 95.19 272 VAL A C 1
ATOM 2038 O O . VAL A 1 272 ? 15.709 0.702 -15.174 1.00 95.19 272 VAL A O 1
ATOM 2041 N N . ARG A 1 273 ? 14.434 0.583 -13.334 1.00 92.56 273 ARG A N 1
ATOM 2042 C CA . ARG A 1 273 ? 13.604 -0.524 -13.830 1.00 92.56 273 ARG A CA 1
ATOM 2043 C C . ARG A 1 273 ? 12.890 -0.141 -15.128 1.00 92.56 273 ARG A C 1
ATOM 2045 O O . ARG A 1 273 ? 12.921 -0.908 -16.084 1.00 92.56 273 ARG A O 1
ATOM 2052 N N . ARG A 1 274 ? 12.252 1.032 -15.192 1.00 93.12 274 ARG A N 1
ATOM 2053 C CA . ARG A 1 274 ? 11.545 1.498 -16.396 1.00 93.12 274 ARG A CA 1
ATOM 2054 C C . ARG A 1 274 ? 12.491 1.654 -17.585 1.00 93.12 274 ARG A C 1
ATOM 2056 O O . ARG A 1 274 ? 12.137 1.235 -18.686 1.00 93.12 274 ARG A O 1
ATOM 2063 N N . GLU A 1 275 ? 13.666 2.236 -17.376 1.00 94.88 275 GLU A N 1
ATOM 2064 C CA . GLU A 1 275 ? 14.692 2.392 -18.413 1.00 94.88 275 GLU A CA 1
ATOM 2065 C C . GLU A 1 275 ? 15.172 1.036 -18.927 1.00 94.88 275 GLU A C 1
ATOM 2067 O O . GLU A 1 275 ? 15.205 0.812 -20.136 1.00 94.88 275 GLU A O 1
ATOM 2072 N N . LEU A 1 276 ? 15.440 0.100 -18.017 1.00 94.50 276 LEU A N 1
ATOM 2073 C CA . LEU A 1 276 ? 15.848 -1.260 -18.342 1.00 94.50 276 LEU A CA 1
ATOM 2074 C C . LEU A 1 276 ? 14.787 -2.003 -19.165 1.00 94.50 276 LEU A C 1
ATOM 2076 O O . LEU A 1 276 ? 15.109 -2.578 -20.203 1.00 94.50 276 LEU A O 1
ATOM 2080 N N . PHE A 1 277 ? 13.516 -1.943 -18.759 1.00 92.94 277 PHE A N 1
ATOM 2081 C CA . PHE A 1 277 ? 12.426 -2.535 -19.539 1.00 92.94 277 PHE A CA 1
ATOM 2082 C C . PHE A 1 277 ? 12.287 -1.862 -20.908 1.00 92.94 277 PHE A C 1
ATOM 2084 O O . PHE A 1 277 ? 12.136 -2.548 -21.914 1.00 92.94 277 PHE A O 1
ATOM 2091 N N . THR A 1 278 ? 12.381 -0.532 -20.970 1.00 92.19 278 THR A N 1
ATOM 2092 C CA . THR A 1 278 ? 12.296 0.215 -22.235 1.00 92.19 278 THR A CA 1
ATOM 2093 C C . THR A 1 278 ? 13.421 -0.187 -23.190 1.00 92.19 278 THR A C 1
ATOM 2095 O O . THR A 1 278 ? 13.158 -0.438 -24.366 1.00 92.19 278 THR A O 1
ATOM 2098 N N . ALA A 1 279 ? 14.650 -0.321 -22.688 1.00 94.44 279 ALA A N 1
ATOM 2099 C CA . ALA A 1 279 ? 15.794 -0.783 -23.465 1.00 94.44 279 ALA A CA 1
ATOM 2100 C C . ALA A 1 279 ? 15.612 -2.232 -23.952 1.00 94.44 279 ALA A C 1
ATOM 2102 O O . ALA A 1 279 ? 15.858 -2.519 -25.123 1.00 94.44 279 ALA A O 1
ATOM 2103 N N . ALA A 1 280 ? 15.112 -3.131 -23.097 1.00 92.56 280 ALA A N 1
ATOM 2104 C CA . ALA A 1 280 ? 14.814 -4.513 -23.476 1.00 92.56 280 ALA A CA 1
ATOM 2105 C C . ALA A 1 280 ? 13.728 -4.594 -24.570 1.00 92.56 280 ALA A C 1
ATOM 2107 O O . ALA A 1 280 ? 13.868 -5.347 -25.534 1.00 92.56 280 ALA A O 1
ATOM 2108 N N . PHE A 1 281 ? 12.675 -3.771 -24.477 1.00 90.50 281 PHE A N 1
ATOM 2109 C CA . PHE A 1 281 ? 11.641 -3.673 -25.513 1.00 90.50 281 PHE A CA 1
ATOM 2110 C C . PHE A 1 281 ? 12.183 -3.139 -26.842 1.00 90.50 281 PHE A C 1
ATOM 2112 O O . PHE A 1 281 ? 11.828 -3.669 -27.895 1.00 90.50 281 PHE A O 1
ATOM 2119 N N . GLN A 1 282 ? 13.045 -2.118 -26.813 1.00 90.88 282 GLN A N 1
ATOM 2120 C CA . GLN A 1 282 ? 13.679 -1.585 -28.023 1.00 90.88 282 GLN A CA 1
ATOM 2121 C C . GLN A 1 282 ? 14.559 -2.640 -28.702 1.00 90.88 282 GLN A C 1
ATOM 2123 O O . GLN A 1 282 ? 14.400 -2.880 -29.898 1.00 90.88 282 GLN A O 1
ATOM 2128 N N . ARG A 1 283 ? 15.388 -3.352 -27.929 1.00 90.38 283 ARG A N 1
ATOM 2129 C CA . ARG A 1 283 ? 16.245 -4.437 -28.429 1.00 90.38 283 ARG A CA 1
ATOM 2130 C C . ARG A 1 283 ? 15.434 -5.567 -29.075 1.00 90.38 283 ARG A C 1
ATOM 2132 O O . ARG A 1 283 ? 15.766 -6.001 -30.175 1.00 90.38 283 ARG A O 1
ATOM 2139 N N . ASN A 1 284 ? 14.346 -6.008 -28.440 1.00 87.88 284 ASN A N 1
ATOM 2140 C CA . ASN A 1 284 ? 13.475 -7.044 -29.010 1.00 87.88 284 ASN A CA 1
ATOM 2141 C C . ASN A 1 284 ? 12.792 -6.582 -30.306 1.00 87.88 284 ASN A C 1
ATOM 2143 O O . ASN A 1 284 ? 12.658 -7.367 -31.245 1.00 87.88 284 ASN A O 1
ATOM 2147 N N . ARG A 1 285 ? 12.407 -5.303 -30.397 1.00 86.88 285 ARG A N 1
ATOM 2148 C CA . ARG A 1 285 ? 11.830 -4.734 -31.622 1.00 86.88 285 ARG A CA 1
ATOM 2149 C C . ARG A 1 285 ? 12.836 -4.704 -32.773 1.00 86.88 285 ARG A C 1
ATOM 2151 O O . ARG A 1 285 ? 12.471 -5.019 -33.902 1.00 86.88 285 ARG A O 1
ATOM 2158 N N . GLU A 1 286 ? 14.086 -4.347 -32.494 1.00 89.06 286 GLU A N 1
ATOM 2159 C CA . GLU A 1 286 ? 15.167 -4.343 -33.487 1.00 89.06 286 GLU A CA 1
ATOM 2160 C C . GLU A 1 286 ? 15.489 -5.755 -33.994 1.00 89.06 286 GLU A C 1
ATOM 2162 O O . GLU A 1 286 ? 15.714 -5.933 -35.190 1.00 89.06 286 GLU A O 1
ATOM 2167 N N . GLN A 1 287 ? 15.450 -6.766 -33.119 1.00 86.25 287 GLN A N 1
ATOM 2168 C CA . GLN A 1 287 ? 15.665 -8.163 -33.509 1.00 86.25 287 GLN A CA 1
ATOM 2169 C C . GLN A 1 287 ? 14.516 -8.716 -34.366 1.00 86.25 287 GLN A C 1
ATOM 2171 O O . GLN A 1 287 ? 14.768 -9.354 -35.387 1.00 86.25 287 GLN A O 1
ATOM 2176 N N . GLN A 1 288 ? 13.257 -8.435 -34.008 1.00 82.94 288 GLN A N 1
ATOM 2177 C CA . GLN A 1 288 ? 12.100 -8.882 -34.798 1.00 82.94 288 GLN A CA 1
ATOM 2178 C C . GLN A 1 288 ? 12.006 -8.171 -36.155 1.00 82.94 288 GLN A C 1
ATOM 2180 O O . GLN A 1 288 ? 11.725 -8.812 -37.168 1.00 82.94 288 GLN A O 1
ATOM 2185 N N . GLY A 1 289 ? 12.320 -6.871 -36.210 1.00 81.50 289 GLY A N 1
ATOM 2186 C CA . GLY A 1 289 ? 12.298 -6.096 -37.455 1.00 81.50 289 GLY A CA 1
ATOM 2187 C C . GLY A 1 289 ? 13.275 -6.598 -38.527 1.00 81.50 289 GLY A C 1
ATOM 2188 O O . GLY A 1 289 ? 13.044 -6.375 -39.715 1.00 81.50 289 GLY A O 1
ATOM 2189 N N . GLN A 1 290 ? 14.336 -7.315 -38.141 1.00 75.31 290 GLN A N 1
ATOM 2190 C CA . GLN A 1 290 ? 15.258 -7.949 -39.091 1.00 75.31 290 GLN A CA 1
ATOM 2191 C C . GLN A 1 290 ? 14.712 -9.261 -39.677 1.00 75.31 290 GLN A C 1
ATOM 2193 O O . GLN A 1 290 ? 15.039 -9.593 -40.816 1.00 75.31 290 GLN A O 1
ATOM 2198 N N . GLN A 1 291 ? 13.855 -9.989 -38.953 1.00 66.94 291 GLN A N 1
ATOM 2199 C CA . GLN A 1 291 ? 13.239 -11.225 -39.455 1.00 66.94 291 GLN A CA 1
ATOM 2200 C C . GLN A 1 291 ? 12.085 -10.955 -40.429 1.00 66.94 291 GLN A C 1
ATOM 2202 O O . GLN A 1 291 ? 11.953 -11.660 -41.430 1.00 66.94 291 GLN A O 1
ATOM 2207 N N . GLU A 1 292 ? 11.289 -9.905 -40.209 1.00 64.69 292 GLU A N 1
ATOM 2208 C CA . GLU A 1 292 ? 10.164 -9.580 -41.100 1.00 64.69 292 GLU A CA 1
ATOM 2209 C C . GLU A 1 292 ? 10.612 -9.082 -42.485 1.00 64.69 292 GLU A C 1
ATOM 2211 O O . GLU A 1 292 ? 9.912 -9.303 -43.474 1.00 64.69 292 GLU A O 1
ATOM 2216 N N . GLN A 1 293 ? 11.807 -8.490 -42.605 1.00 62.34 293 GLN A N 1
ATOM 2217 C CA . GLN A 1 293 ? 12.343 -8.063 -43.905 1.00 62.34 293 GLN A CA 1
ATOM 2218 C C . GLN A 1 293 ? 12.803 -9.221 -44.807 1.00 62.34 293 GLN A C 1
ATOM 2220 O O . GLN A 1 293 ? 12.912 -9.021 -46.014 1.00 62.34 293 GLN A O 1
ATOM 2225 N N . GLN A 1 294 ? 13.024 -10.430 -44.274 1.00 58.12 294 GLN A N 1
ATOM 2226 C CA . GLN A 1 294 ? 13.384 -11.607 -45.085 1.00 58.12 294 GLN A CA 1
ATOM 2227 C C . GLN A 1 294 ? 12.193 -12.523 -45.420 1.00 58.12 294 GLN A C 1
ATOM 2229 O O . GLN A 1 294 ? 12.338 -13.419 -46.248 1.00 58.12 294 GLN A O 1
ATOM 2234 N N . GLY A 1 295 ? 11.007 -12.291 -44.842 1.00 56.31 295 GLY A N 1
ATOM 2235 C CA . GLY A 1 295 ? 9.796 -13.092 -45.090 1.00 56.31 295 GLY A CA 1
ATOM 2236 C C . GLY A 1 295 ? 8.834 -12.532 -46.148 1.00 56.31 295 GLY A C 1
ATOM 2237 O O . GLY A 1 295 ? 7.765 -13.100 -46.374 1.00 56.31 295 GLY A O 1
ATOM 2238 N N . GLN A 1 296 ? 9.173 -11.410 -46.787 1.00 51.44 296 GLN A N 1
ATOM 2239 C CA . GLN A 1 296 ? 8.288 -10.693 -47.706 1.00 51.44 296 GLN A CA 1
ATOM 2240 C C . GLN A 1 296 ? 8.285 -11.356 -49.095 1.00 51.44 296 GLN A C 1
ATOM 2242 O O . GLN A 1 296 ? 8.983 -10.930 -50.010 1.00 51.44 296 GLN A O 1
ATOM 2247 N N . GLY A 1 297 ? 7.519 -12.439 -49.246 1.00 50.47 297 GLY A N 1
ATOM 2248 C CA . GLY A 1 297 ? 7.390 -13.116 -50.540 1.00 50.47 297 GLY A CA 1
ATOM 2249 C C . GLY A 1 297 ? 6.423 -14.296 -50.602 1.00 50.47 297 GLY A C 1
ATOM 2250 O O . GLY A 1 297 ? 6.635 -15.188 -51.417 1.00 50.47 297 GLY A O 1
ATOM 2251 N N . GLY A 1 298 ? 5.396 -14.348 -49.750 1.00 47.09 298 GLY A N 1
ATOM 2252 C CA . GLY A 1 298 ? 4.402 -15.422 -49.790 1.00 47.09 298 GLY A CA 1
ATOM 2253 C C . GLY A 1 298 ? 2.981 -14.890 -49.695 1.00 47.09 298 GLY A C 1
ATOM 2254 O O . GLY A 1 298 ? 2.514 -14.611 -48.593 1.00 47.09 298 GLY A O 1
ATOM 2255 N N . ASP A 1 299 ? 2.313 -14.776 -50.843 1.00 5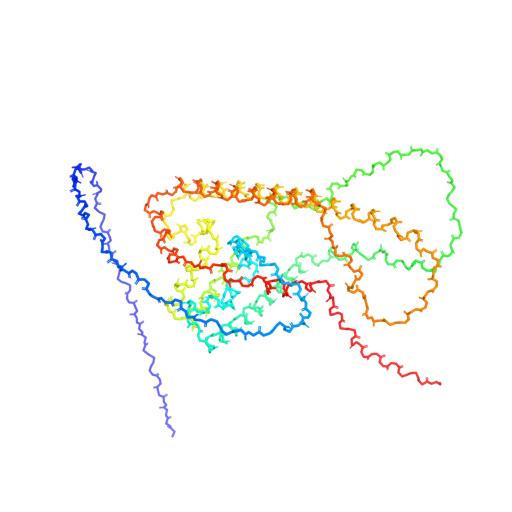4.66 299 ASP A N 1
ATOM 2256 C CA . ASP A 1 299 ? 0.867 -14.594 -50.973 1.00 54.66 299 ASP A CA 1
ATOM 2257 C C . ASP A 1 299 ? 0.111 -15.545 -50.035 1.00 54.66 299 ASP A C 1
ATOM 2259 O O . ASP A 1 299 ? 0.177 -16.768 -50.185 1.00 54.66 299 ASP A O 1
ATOM 2263 N N . ARG A 1 300 ? -0.611 -14.995 -49.055 1.00 48.88 300 ARG A N 1
ATOM 2264 C CA . ARG A 1 300 ? -1.642 -15.730 -48.317 1.00 48.88 300 ARG A CA 1
ATOM 2265 C C . ARG A 1 300 ? -2.848 -14.840 -48.097 1.00 48.88 300 ARG A C 1
ATOM 2267 O O . ARG A 1 300 ? -2.975 -14.167 -47.076 1.00 48.88 300 ARG A O 1
ATOM 2274 N N . ASP A 1 301 ? -3.749 -14.920 -49.066 1.00 54.50 301 ASP A N 1
ATOM 2275 C CA . ASP A 1 301 ? -5.178 -14.993 -48.799 1.00 54.50 301 ASP A CA 1
ATOM 2276 C C . ASP A 1 301 ? -5.399 -16.011 -47.668 1.00 54.50 301 ASP A C 1
ATOM 2278 O O . ASP A 1 301 ? -5.253 -17.219 -47.854 1.00 54.50 301 ASP A O 1
ATOM 2282 N N . SER A 1 302 ? -5.657 -15.534 -46.456 1.00 46.50 302 SER A N 1
ATOM 2283 C CA . SER A 1 302 ? -6.107 -16.389 -45.364 1.00 46.50 302 SER A CA 1
ATOM 2284 C C . SER A 1 302 ? -7.178 -15.640 -44.603 1.00 46.50 302 SER A C 1
ATOM 2286 O O . SER A 1 302 ? -6.918 -14.883 -43.669 1.00 46.50 302 SER A O 1
ATOM 2288 N N . ASP A 1 303 ? -8.404 -15.873 -45.050 1.00 54.66 303 ASP A N 1
ATOM 2289 C CA . ASP A 1 303 ? -9.594 -15.727 -44.238 1.00 54.66 303 ASP A CA 1
ATOM 2290 C C . ASP A 1 303 ? -9.382 -16.391 -42.868 1.00 54.66 303 ASP A C 1
ATOM 2292 O O . ASP A 1 303 ? -8.824 -17.484 -42.771 1.00 54.66 303 ASP A O 1
ATOM 2296 N N . GLY A 1 304 ? -9.886 -15.759 -41.808 1.00 47.44 304 GLY A N 1
ATOM 2297 C CA . GLY A 1 304 ? -10.237 -16.484 -40.587 1.00 47.44 304 GLY A CA 1
ATOM 2298 C C . GLY A 1 304 ? -9.470 -16.099 -39.328 1.00 47.44 304 GLY A C 1
ATOM 2299 O O . GLY A 1 304 ? -8.531 -16.770 -38.916 1.00 47.44 304 GLY A O 1
ATOM 2300 N N . ARG A 1 305 ? -9.984 -15.059 -38.660 1.00 53.53 305 ARG A N 1
ATOM 2301 C CA . ARG A 1 305 ? -10.268 -15.021 -37.211 1.00 53.53 305 ARG A CA 1
ATOM 2302 C C . ARG A 1 305 ? -9.885 -16.322 -36.471 1.00 53.53 305 ARG A C 1
ATOM 2304 O O . ARG A 1 305 ? -10.685 -17.254 -36.475 1.00 53.53 305 ARG A O 1
ATOM 2311 N N . GLY A 1 306 ? -8.730 -16.387 -35.800 1.00 50.44 306 GLY A N 1
ATOM 2312 C CA . GLY A 1 306 ? -8.482 -17.539 -34.920 1.00 50.44 306 GLY A CA 1
ATOM 2313 C C . GLY A 1 306 ? -7.111 -17.763 -34.276 1.00 50.44 306 GLY A C 1
ATOM 2314 O O . GLY A 1 306 ? -7.046 -18.650 -33.439 1.00 50.44 306 GLY A O 1
ATOM 2315 N N . GLY A 1 307 ? -6.035 -17.028 -34.598 1.00 49.72 307 GLY A N 1
ATOM 2316 C CA . GLY A 1 307 ? -4.680 -17.470 -34.196 1.00 49.72 307 GLY A CA 1
ATOM 2317 C C . GLY A 1 307 ? -3.676 -16.412 -33.724 1.00 49.72 307 GLY A C 1
ATOM 2318 O O . GLY A 1 307 ? -2.481 -16.693 -33.720 1.00 49.72 307 GLY A O 1
ATOM 2319 N N . ASP A 1 308 ? -4.100 -15.201 -33.347 1.00 55.25 308 ASP A N 1
ATOM 2320 C CA . ASP A 1 308 ? -3.153 -14.113 -33.023 1.00 55.25 308 ASP A CA 1
ATOM 2321 C C . ASP A 1 308 ? -2.524 -14.193 -31.617 1.00 55.25 308 ASP A C 1
ATOM 2323 O O . ASP A 1 308 ? -1.566 -13.466 -31.336 1.00 55.25 308 ASP A O 1
ATOM 2327 N N . ASP A 1 309 ? -2.995 -15.083 -30.739 1.00 58.31 309 ASP A N 1
ATOM 2328 C CA . ASP A 1 309 ? -2.441 -15.203 -29.383 1.00 58.31 309 ASP A CA 1
ATOM 2329 C C . ASP A 1 309 ? -1.098 -15.957 -29.341 1.00 58.31 309 ASP A C 1
ATOM 2331 O O . ASP A 1 309 ? -0.254 -15.645 -28.501 1.00 58.31 309 ASP A O 1
ATOM 2335 N N . GLU A 1 310 ? -0.819 -16.856 -30.292 1.00 58.00 310 GLU A N 1
ATOM 2336 C CA . GLU A 1 310 ? 0.472 -17.570 -30.371 1.00 58.00 310 GLU A CA 1
ATOM 2337 C C . GLU A 1 310 ? 1.591 -16.723 -31.002 1.00 58.00 310 GLU A C 1
ATOM 2339 O O . GLU A 1 310 ? 2.775 -16.956 -30.756 1.00 58.00 310 GLU A O 1
ATOM 2344 N N . ARG A 1 311 ? 1.235 -15.692 -31.784 1.00 54.59 311 ARG A N 1
ATOM 2345 C CA . ARG A 1 311 ? 2.201 -14.774 -32.420 1.00 54.59 311 ARG A CA 1
ATOM 2346 C C . ARG A 1 311 ? 2.657 -13.633 -31.523 1.00 54.59 311 ARG A C 1
ATOM 2348 O O . ARG A 1 311 ? 3.596 -12.922 -31.884 1.00 54.59 311 ARG A O 1
ATOM 2355 N N . ARG A 1 312 ? 2.058 -13.458 -30.341 1.00 58.81 312 ARG A N 1
ATOM 2356 C CA . ARG A 1 312 ? 2.632 -12.596 -29.301 1.00 58.81 312 ARG A CA 1
ATOM 2357 C C . ARG A 1 312 ? 3.839 -13.312 -28.714 1.00 58.81 312 ARG A C 1
ATOM 2359 O O . ARG A 1 312 ? 3.755 -13.902 -27.641 1.00 58.81 312 ARG A O 1
ATOM 2366 N N . GLY A 1 313 ? 4.946 -13.276 -29.462 1.00 59.91 313 GLY A N 1
ATOM 2367 C CA . GLY A 1 313 ? 6.223 -13.863 -29.089 1.00 59.91 313 GLY A CA 1
ATOM 2368 C C . GLY A 1 313 ? 6.484 -13.588 -27.619 1.00 59.91 313 GLY A C 1
ATOM 2369 O O . GLY A 1 313 ? 6.566 -12.428 -27.207 1.00 59.91 313 GLY A O 1
ATOM 2370 N N . ARG A 1 314 ? 6.505 -14.666 -26.828 1.00 67.38 314 ARG A N 1
ATOM 2371 C CA . ARG A 1 314 ? 6.724 -14.623 -25.385 1.00 67.38 314 ARG A CA 1
ATOM 2372 C C . ARG A 1 314 ? 7.938 -13.727 -25.167 1.00 67.38 314 ARG A C 1
ATOM 2374 O O . ARG A 1 314 ? 9.008 -14.041 -25.677 1.00 67.38 314 ARG A O 1
ATOM 2381 N N . PHE A 1 315 ? 7.747 -12.581 -24.514 1.00 74.62 315 PHE A N 1
ATOM 2382 C CA . PHE A 1 315 ? 8.819 -11.615 -24.304 1.00 74.62 315 PHE A CA 1
ATOM 2383 C C . PHE A 1 315 ? 9.909 -12.301 -23.477 1.00 74.62 315 PHE A C 1
ATOM 2385 O O . PHE A 1 315 ? 9.769 -12.452 -22.264 1.00 74.62 315 PHE A O 1
ATOM 2392 N N . GLN A 1 316 ? 10.948 -12.796 -24.148 1.00 82.69 316 GLN A N 1
ATOM 2393 C CA . GLN A 1 316 ? 12.095 -13.401 -23.493 1.00 82.69 316 GLN A CA 1
ATOM 2394 C C . GLN A 1 316 ? 12.974 -12.246 -23.039 1.00 82.69 316 GLN A C 1
ATOM 2396 O O . GLN A 1 316 ? 13.516 -11.495 -23.852 1.00 82.69 316 GLN A O 1
ATOM 2401 N N . MET A 1 317 ? 13.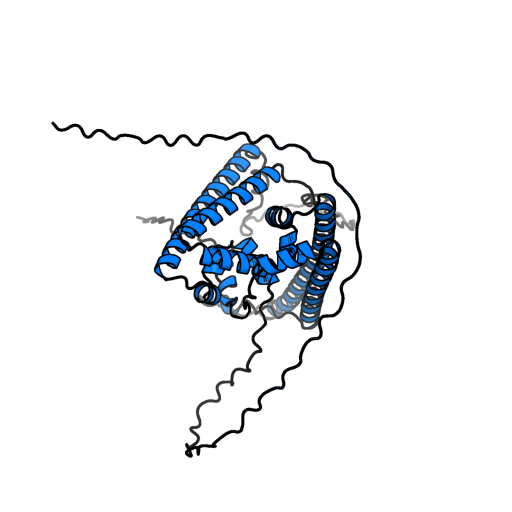021 -12.044 -21.727 1.00 87.25 317 MET A N 1
ATOM 2402 C CA . MET A 1 317 ? 13.956 -11.112 -21.125 1.00 87.25 317 MET A CA 1
ATOM 2403 C C . MET A 1 317 ? 15.344 -11.745 -21.224 1.00 87.25 317 MET A C 1
ATOM 2405 O O . MET A 1 317 ? 15.510 -12.909 -20.862 1.00 87.25 317 MET A O 1
ATOM 2409 N N . ASP A 1 318 ? 16.324 -11.019 -21.761 1.00 92.44 318 ASP A N 1
ATOM 2410 C CA . ASP A 1 318 ? 17.681 -11.553 -21.836 1.00 92.44 318 ASP A CA 1
ATOM 2411 C C . ASP A 1 318 ? 18.257 -11.781 -20.419 1.00 92.44 318 ASP A C 1
ATOM 2413 O O . ASP A 1 318 ? 17.866 -11.069 -19.484 1.00 92.44 318 ASP A O 1
ATOM 2417 N N . PRO A 1 319 ? 19.178 -12.747 -20.231 1.00 93.88 319 PRO A N 1
ATOM 2418 C CA . PRO A 1 319 ? 19.700 -13.088 -18.906 1.00 93.88 319 PRO A CA 1
ATOM 2419 C C . PRO A 1 319 ? 20.350 -11.912 -18.161 1.00 93.88 319 PRO A C 1
ATOM 2421 O O . PRO A 1 319 ? 20.279 -11.841 -16.936 1.00 93.88 319 PRO A O 1
ATOM 2424 N N . GLU A 1 320 ? 20.962 -10.963 -18.881 1.00 94.88 320 GLU A N 1
ATOM 2425 C CA . GLU A 1 320 ? 21.585 -9.778 -18.277 1.00 94.88 320 GLU A CA 1
ATOM 2426 C C . GLU A 1 320 ? 20.519 -8.831 -17.706 1.00 94.88 320 GLU A C 1
ATOM 2428 O O . GLU A 1 320 ? 20.632 -8.333 -16.584 1.00 94.88 320 GLU A O 1
ATOM 2433 N N . THR A 1 321 ? 19.457 -8.603 -18.473 1.00 93.44 321 THR A N 1
ATOM 2434 C CA . THR A 1 321 ? 18.294 -7.822 -18.062 1.00 93.44 321 THR A CA 1
ATOM 2435 C C . THR A 1 321 ? 17.585 -8.487 -16.879 1.00 93.44 321 THR A C 1
ATOM 2437 O O . THR A 1 321 ? 17.239 -7.792 -15.923 1.00 93.44 321 THR A O 1
ATOM 2440 N N . GLN A 1 322 ? 17.436 -9.816 -16.886 1.00 93.44 322 GLN A N 1
ATOM 2441 C CA . GLN A 1 322 ? 16.867 -10.563 -15.762 1.00 93.44 322 GLN A CA 1
ATOM 2442 C C . GLN A 1 322 ? 17.700 -10.392 -14.481 1.00 93.44 322 GLN A C 1
ATOM 2444 O O . GLN A 1 322 ? 17.152 -10.000 -13.451 1.00 93.44 322 GLN A O 1
ATOM 2449 N N . ALA A 1 323 ? 19.021 -10.581 -14.551 1.00 95.81 323 ALA A N 1
ATOM 2450 C CA . ALA A 1 323 ? 19.909 -10.417 -13.398 1.00 95.81 323 ALA A CA 1
ATOM 2451 C C . ALA A 1 323 ? 19.846 -8.997 -12.804 1.00 95.81 323 ALA A C 1
ATOM 2453 O O . ALA A 1 323 ? 19.869 -8.812 -11.588 1.00 95.81 323 ALA A O 1
ATOM 2454 N N . LYS A 1 324 ? 19.712 -7.967 -13.649 1.00 95.44 324 LYS A N 1
ATOM 2455 C CA . LYS A 1 324 ? 19.518 -6.581 -13.189 1.00 95.44 324 LYS A CA 1
ATOM 2456 C C . LYS A 1 324 ? 18.151 -6.361 -12.534 1.00 95.44 324 LYS A C 1
ATOM 2458 O O . LYS A 1 324 ? 18.061 -5.582 -11.587 1.00 95.44 324 LYS A O 1
ATOM 2463 N N . VAL A 1 325 ? 17.088 -7.019 -13.005 1.00 93.00 325 VAL A N 1
ATOM 2464 C CA . VAL A 1 325 ? 15.772 -6.975 -12.341 1.00 93.00 325 VAL A CA 1
ATOM 2465 C C . VAL A 1 325 ? 15.852 -7.604 -10.952 1.00 93.00 325 VAL A C 1
ATOM 2467 O O . VAL A 1 325 ? 15.370 -6.994 -9.997 1.00 93.00 325 VAL A O 1
ATOM 2470 N N . GLU A 1 326 ? 16.508 -8.758 -10.832 1.00 94.25 326 GLU A N 1
ATOM 2471 C CA . GLU A 1 326 ? 16.760 -9.433 -9.552 1.00 94.25 326 GLU A CA 1
ATOM 2472 C C . GLU A 1 326 ? 17.604 -8.551 -8.616 1.00 94.25 326 GLU A C 1
ATOM 2474 O O . GLU A 1 326 ? 17.257 -8.368 -7.450 1.00 94.25 326 GLU A O 1
ATOM 2479 N N . GLN A 1 327 ? 18.649 -7.893 -9.131 1.00 95.38 327 GLN A N 1
ATOM 2480 C CA . GLN A 1 327 ? 19.453 -6.942 -8.357 1.00 95.38 327 GLN A CA 1
ATOM 2481 C C . GLN A 1 327 ? 18.619 -5.759 -7.838 1.00 95.38 327 GLN A C 1
ATOM 2483 O O . GLN A 1 327 ? 18.756 -5.369 -6.678 1.00 95.38 327 GLN A O 1
ATOM 2488 N N . LEU A 1 328 ? 17.755 -5.176 -8.675 1.00 93.62 328 LEU A N 1
ATOM 2489 C CA . LEU A 1 328 ? 16.864 -4.083 -8.271 1.00 93.62 328 LEU A CA 1
ATOM 2490 C C . LEU A 1 328 ? 15.831 -4.538 -7.233 1.00 93.62 328 LEU A C 1
ATOM 2492 O O . LEU A 1 328 ? 15.439 -3.744 -6.380 1.00 93.62 328 LEU A O 1
ATOM 2496 N N . GLN A 1 329 ? 15.377 -5.791 -7.304 1.00 91.25 329 GLN A N 1
ATOM 2497 C CA . GLN A 1 329 ? 14.494 -6.375 -6.296 1.00 91.25 329 GLN A CA 1
ATOM 2498 C C . GLN A 1 329 ? 15.216 -6.521 -4.950 1.00 91.25 329 GLN A C 1
ATOM 2500 O O . GLN A 1 329 ? 14.736 -5.988 -3.954 1.00 91.25 329 GLN A O 1
ATOM 2505 N N . ALA A 1 330 ? 16.418 -7.104 -4.938 1.00 92.94 330 ALA A N 1
ATOM 2506 C CA . ALA A 1 330 ? 17.237 -7.218 -3.730 1.00 92.94 330 ALA A CA 1
ATOM 2507 C C . ALA A 1 330 ? 17.592 -5.844 -3.121 1.00 92.94 330 ALA A C 1
ATOM 2509 O O . ALA A 1 330 ? 17.659 -5.686 -1.900 1.00 92.94 330 ALA A O 1
ATOM 2510 N N . GLN A 1 331 ? 17.793 -4.818 -3.958 1.00 93.12 331 GLN A N 1
ATOM 2511 C CA . GLN A 1 331 ? 17.950 -3.438 -3.486 1.00 93.12 331 GLN A CA 1
ATOM 2512 C C . GLN A 1 331 ? 16.686 -2.921 -2.787 1.00 93.12 331 GLN A C 1
ATOM 2514 O O . GLN A 1 331 ? 16.811 -2.303 -1.730 1.00 93.12 331 GLN A O 1
ATOM 2519 N N . GLY A 1 332 ? 15.496 -3.213 -3.319 1.00 89.69 332 GLY A N 1
ATOM 2520 C CA . GLY A 1 332 ? 14.214 -2.904 -2.675 1.00 89.69 332 GLY A CA 1
ATOM 2521 C C . GLY A 1 332 ? 14.095 -3.507 -1.272 1.00 89.69 332 GLY A C 1
ATOM 2522 O O . GLY A 1 332 ? 13.842 -2.781 -0.315 1.00 89.69 332 GLY A O 1
ATOM 2523 N N . GLU A 1 333 ? 14.416 -4.790 -1.111 1.00 90.31 333 GLU A N 1
ATOM 2524 C CA . GLU A 1 333 ? 14.419 -5.439 0.211 1.00 90.31 333 GLU A CA 1
ATOM 2525 C C . GLU A 1 333 ? 15.438 -4.805 1.175 1.00 90.31 333 GLU A C 1
ATOM 2527 O O . GLU A 1 333 ? 15.216 -4.702 2.385 1.00 90.31 333 GLU A O 1
ATOM 2532 N N . SER A 1 334 ? 16.596 -4.376 0.659 1.00 93.75 334 SER A N 1
ATOM 2533 C CA . SER A 1 334 ? 17.615 -3.714 1.482 1.00 93.75 334 SER A CA 1
ATOM 2534 C C . SER A 1 334 ? 17.130 -2.362 2.012 1.00 93.75 334 SER A C 1
ATOM 2536 O O . SER A 1 334 ? 17.385 -2.012 3.167 1.00 93.75 334 SER A O 1
ATOM 2538 N N . TYR A 1 335 ? 16.387 -1.636 1.177 1.00 92.62 335 TYR A N 1
ATOM 2539 C CA . TYR A 1 335 ? 15.759 -0.370 1.505 1.00 92.62 335 TYR A CA 1
ATOM 2540 C C . TYR A 1 335 ? 14.730 -0.566 2.622 1.00 92.62 335 TYR A C 1
ATOM 2542 O O . TYR A 1 335 ? 14.784 0.140 3.631 1.00 92.62 335 TYR A O 1
ATOM 2550 N N . GLU A 1 336 ? 13.872 -1.574 2.519 1.00 87.50 336 GLU A N 1
ATOM 2551 C CA . GLU A 1 336 ? 12.893 -1.886 3.560 1.00 87.50 336 GLU A CA 1
ATOM 2552 C C . GLU A 1 336 ? 13.559 -2.206 4.913 1.00 87.50 336 GLU A C 1
ATOM 2554 O O . GLU A 1 336 ? 13.220 -1.615 5.945 1.00 87.50 336 GLU A O 1
ATOM 2559 N N . LYS A 1 337 ? 14.583 -3.073 4.921 1.00 92.12 337 LYS A N 1
ATOM 2560 C CA . LYS A 1 337 ? 15.352 -3.418 6.136 1.00 92.12 337 LYS A CA 1
ATOM 2561 C C . LYS A 1 337 ? 16.009 -2.188 6.771 1.00 92.12 337 LYS A C 1
ATOM 2563 O O . LYS A 1 337 ? 16.072 -2.069 8.000 1.00 92.12 337 LYS A O 1
ATOM 2568 N N . GLU A 1 338 ? 16.488 -1.253 5.953 1.00 94.50 338 GLU A N 1
ATOM 2569 C CA . GLU A 1 338 ? 17.035 0.021 6.420 1.00 94.50 338 GLU A CA 1
ATOM 2570 C C . GLU A 1 338 ? 15.950 0.903 7.063 1.00 94.50 338 GLU A C 1
ATOM 2572 O O . GLU A 1 338 ? 16.159 1.424 8.166 1.00 94.50 338 GLU A O 1
ATOM 2577 N N . ALA A 1 339 ? 14.784 1.027 6.420 1.00 93.25 339 ALA A N 1
ATOM 2578 C CA . ALA A 1 339 ? 13.633 1.774 6.927 1.00 93.25 339 ALA A CA 1
ATOM 2579 C C . ALA A 1 339 ? 13.180 1.237 8.289 1.00 93.25 339 ALA A C 1
ATOM 2581 O O . ALA A 1 339 ? 13.057 1.987 9.259 1.00 93.25 339 ALA A O 1
ATOM 2582 N N . LEU A 1 340 ? 13.043 -0.086 8.386 1.00 91.81 340 LEU A N 1
ATOM 2583 C CA . LEU A 1 340 ? 12.753 -0.835 9.606 1.00 91.81 340 LEU A CA 1
ATOM 2584 C C . LEU A 1 340 ? 13.721 -0.511 10.742 1.00 91.81 340 LEU A C 1
ATOM 2586 O O . LEU A 1 340 ? 13.308 -0.219 11.866 1.00 91.81 340 LEU A O 1
ATOM 2590 N N . SER A 1 341 ? 15.021 -0.538 10.446 1.00 95.50 341 SER A N 1
ATOM 2591 C CA . SER A 1 341 ? 16.069 -0.216 11.414 1.00 95.50 341 SER A CA 1
ATOM 2592 C C . SER A 1 341 ? 15.964 1.232 11.898 1.00 95.50 341 SER A C 1
ATOM 2594 O O . SER A 1 341 ? 16.110 1.504 13.093 1.00 95.50 341 SER A O 1
ATOM 2596 N N . LYS A 1 342 ? 15.670 2.175 10.994 1.00 96.44 342 LYS A N 1
ATOM 2597 C CA . LYS A 1 342 ? 15.492 3.595 11.328 1.00 96.44 342 LYS A CA 1
ATOM 2598 C C . LYS A 1 342 ? 14.235 3.830 12.168 1.00 96.44 342 LYS A C 1
ATOM 2600 O O . LYS A 1 342 ? 14.337 4.452 13.224 1.00 96.44 342 LYS A O 1
ATOM 2605 N N . ILE A 1 343 ? 13.088 3.274 11.778 1.00 95.56 343 ILE A N 1
ATOM 2606 C CA . ILE A 1 343 ? 11.828 3.370 12.534 1.00 95.56 343 ILE A CA 1
ATOM 2607 C C . ILE A 1 343 ? 11.988 2.730 13.918 1.00 95.56 343 ILE A C 1
ATOM 2609 O O . ILE A 1 343 ? 11.626 3.333 14.929 1.00 95.56 343 ILE A O 1
ATOM 2613 N N . GLY A 1 344 ? 12.612 1.552 13.999 1.00 95.69 344 GLY A N 1
ATOM 2614 C CA . GLY A 1 344 ? 12.865 0.859 15.263 1.00 95.69 344 GLY A CA 1
ATOM 2615 C C . GLY A 1 344 ? 13.713 1.661 16.257 1.00 95.69 344 GLY A C 1
ATOM 2616 O O . GLY A 1 344 ? 13.523 1.517 17.461 1.00 95.69 344 GLY A O 1
ATOM 2617 N N . LYS A 1 345 ? 14.607 2.541 15.779 1.00 97.44 345 LYS A N 1
ATOM 2618 C CA . LYS A 1 345 ? 15.390 3.462 16.627 1.00 97.44 345 LYS A CA 1
ATOM 2619 C C . LYS A 1 345 ? 14.576 4.655 17.134 1.00 97.44 345 LYS A C 1
ATOM 2621 O O . LYS A 1 345 ? 14.906 5.202 18.182 1.00 97.44 345 LYS A O 1
ATOM 2626 N N . VAL A 1 346 ? 13.543 5.066 16.397 1.00 97.88 346 VAL A N 1
ATOM 2627 C CA . VAL A 1 346 ? 12.635 6.156 16.793 1.00 97.88 346 VAL A CA 1
ATOM 2628 C C . VAL A 1 346 ? 11.646 5.676 17.856 1.00 97.88 346 VAL A C 1
ATOM 2630 O O . VAL A 1 346 ? 11.298 6.428 18.769 1.00 97.88 346 VAL A O 1
ATOM 2633 N N . LEU A 1 347 ? 11.193 4.425 17.754 1.00 97.75 347 LEU A N 1
ATOM 2634 C CA . LEU A 1 347 ? 10.248 3.833 18.695 1.00 97.75 347 LEU A CA 1
ATOM 2635 C C . LEU A 1 347 ? 10.929 3.426 20.007 1.00 97.75 347 LEU A C 1
ATOM 2637 O O . LEU A 1 347 ? 12.000 2.826 20.031 1.00 97.75 347 LEU A O 1
ATOM 2641 N N . ASN A 1 348 ? 10.265 3.691 21.131 1.00 98.06 348 ASN A N 1
ATOM 2642 C CA . ASN A 1 348 ? 10.719 3.181 22.421 1.00 98.06 348 ASN A CA 1
ATOM 2643 C C . ASN A 1 348 ? 10.298 1.711 22.627 1.00 98.06 348 ASN A C 1
ATOM 2645 O O . ASN A 1 348 ? 9.412 1.183 21.953 1.00 98.06 348 ASN A O 1
ATOM 2649 N N . ARG A 1 349 ? 10.899 1.038 23.617 1.00 97.81 349 ARG A N 1
ATOM 2650 C CA . ARG A 1 349 ? 10.630 -0.384 23.902 1.00 97.81 349 ARG A CA 1
ATOM 2651 C C . ARG A 1 349 ? 9.152 -0.686 24.188 1.00 97.81 349 ARG A C 1
ATOM 2653 O O . ARG A 1 349 ? 8.671 -1.744 23.795 1.00 97.81 349 ARG A O 1
ATOM 2660 N N . SER A 1 350 ? 8.434 0.226 24.848 1.00 98.19 350 SER A N 1
ATOM 2661 C CA . SER A 1 350 ? 7.001 0.067 25.135 1.00 98.19 350 SER A CA 1
ATOM 2662 C C . SER A 1 350 ? 6.165 0.123 23.852 1.00 98.19 350 SER A C 1
ATOM 2664 O O . SER A 1 350 ? 5.323 -0.741 23.625 1.00 98.19 350 SER A O 1
ATOM 2666 N N . GLN A 1 351 ? 6.468 1.074 22.963 1.00 98.00 351 GLN A N 1
ATOM 2667 C CA . GLN A 1 351 ? 5.838 1.210 21.647 1.00 98.00 351 GLN A CA 1
ATOM 2668 C C . GLN A 1 351 ? 6.088 -0.028 20.777 1.00 98.00 351 GLN A C 1
ATOM 2670 O O . GLN A 1 351 ? 5.148 -0.552 20.190 1.00 98.00 351 GLN A O 1
ATOM 2675 N N . ILE A 1 352 ? 7.319 -0.554 20.757 1.00 96.94 352 ILE A N 1
ATOM 2676 C CA . ILE A 1 352 ? 7.659 -1.785 20.023 1.00 96.94 352 ILE A CA 1
ATOM 2677 C C . ILE A 1 352 ? 6.862 -2.983 20.554 1.00 96.94 352 ILE A C 1
ATOM 2679 O O . ILE A 1 352 ? 6.329 -3.768 19.772 1.00 96.94 352 ILE A O 1
ATOM 2683 N N . ASN A 1 353 ? 6.755 -3.133 21.876 1.00 97.25 353 ASN A N 1
ATOM 2684 C CA . ASN A 1 353 ? 5.976 -4.220 22.470 1.00 97.25 353 ASN A CA 1
ATOM 2685 C C . ASN A 1 353 ? 4.485 -4.092 22.134 1.00 97.25 353 ASN A C 1
ATOM 2687 O O . ASN A 1 353 ? 3.866 -5.078 21.742 1.00 97.25 353 ASN A O 1
ATOM 2691 N N . LYS A 1 354 ? 3.931 -2.875 22.215 1.00 97.81 354 LYS A N 1
ATOM 2692 C CA . LYS A 1 354 ? 2.542 -2.597 21.836 1.00 97.81 354 LYS A CA 1
ATOM 2693 C C . LYS A 1 354 ? 2.291 -2.885 20.356 1.00 97.81 354 LYS A C 1
ATOM 2695 O O . LYS A 1 354 ? 1.269 -3.466 20.013 1.00 97.81 354 LYS A O 1
ATOM 2700 N N . TYR A 1 355 ? 3.233 -2.530 19.484 1.00 96.69 355 TYR A N 1
ATOM 2701 C CA . TYR A 1 355 ? 3.168 -2.858 18.061 1.00 96.69 355 TYR A CA 1
ATOM 2702 C C . TYR A 1 355 ? 3.117 -4.373 17.830 1.00 96.69 355 TYR A C 1
ATOM 2704 O O . TYR A 1 355 ? 2.219 -4.857 17.149 1.00 96.69 355 TYR A O 1
ATOM 2712 N N . LYS A 1 356 ? 4.005 -5.139 18.476 1.00 96.19 356 LYS A N 1
ATOM 2713 C CA . LYS A 1 356 ? 4.002 -6.611 18.402 1.00 96.19 356 LYS A CA 1
ATOM 2714 C C . LYS A 1 356 ? 2.693 -7.226 18.906 1.00 96.19 356 LYS A C 1
ATOM 2716 O O . LYS A 1 356 ? 2.190 -8.165 18.299 1.00 96.19 356 LYS A O 1
ATOM 2721 N N . GLU A 1 357 ? 2.117 -6.687 19.978 1.00 97.38 357 GLU A N 1
ATOM 2722 C CA . GLU A 1 357 ? 0.808 -7.123 20.479 1.00 97.38 357 GLU A CA 1
ATOM 2723 C C . GLU A 1 357 ? -0.313 -6.858 19.461 1.00 97.38 357 GLU A C 1
ATOM 2725 O O . GLU A 1 357 ? -1.177 -7.712 19.245 1.00 97.38 357 GLU A O 1
ATOM 2730 N N . MET A 1 358 ? -0.275 -5.700 18.793 1.00 96.81 358 MET A N 1
ATOM 2731 C CA . MET A 1 358 ? -1.224 -5.355 17.733 1.00 96.81 358 MET A CA 1
ATOM 2732 C C . MET A 1 358 ? -1.066 -6.213 16.481 1.00 96.81 358 MET A C 1
ATOM 2734 O O . MET A 1 358 ? -2.071 -6.442 15.823 1.00 96.81 358 MET A O 1
ATOM 2738 N N . LEU A 1 359 ? 0.132 -6.717 16.164 1.00 96.38 359 LEU A N 1
ATOM 2739 C CA . LEU A 1 359 ? 0.321 -7.675 15.068 1.00 96.38 359 LEU A CA 1
ATOM 2740 C C . LEU A 1 359 ? -0.317 -9.035 15.380 1.00 96.38 359 LEU A C 1
ATOM 2742 O O . LEU A 1 359 ? -0.826 -9.695 14.480 1.00 96.38 359 LEU A O 1
ATOM 2746 N N . GLY A 1 360 ? -0.351 -9.450 16.647 1.00 97.12 360 GLY A N 1
ATOM 2747 C CA . GLY A 1 360 ? -0.916 -10.739 17.043 1.00 97.12 360 GLY A CA 1
ATOM 2748 C C . GLY A 1 360 ? -0.088 -11.935 16.564 1.00 97.12 360 GLY A C 1
ATOM 2749 O O . GLY A 1 360 ? 1.134 -11.860 16.460 1.00 97.12 360 GLY A O 1
ATOM 2750 N N 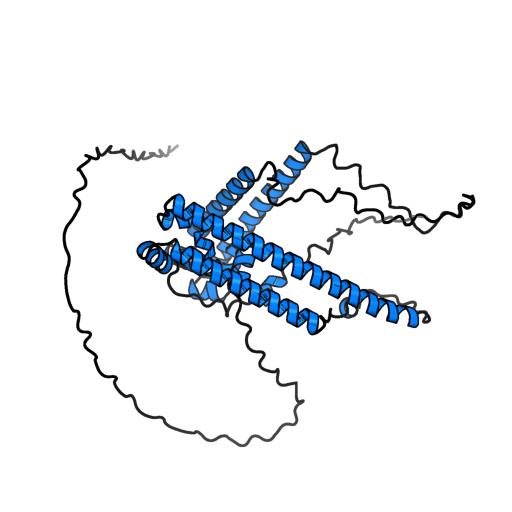. LYS A 1 361 ? -0.751 -13.074 16.320 1.00 97.88 361 LYS A N 1
ATOM 2751 C CA . LYS A 1 361 ? -0.084 -14.291 15.821 1.00 97.88 361 LYS A CA 1
ATOM 2752 C C . LYS A 1 361 ? 0.364 -14.089 14.369 1.00 97.88 361 LYS A C 1
ATOM 2754 O O . LYS A 1 361 ? -0.436 -13.539 13.613 1.00 97.88 361 LYS A O 1
ATOM 2759 N N . PRO A 1 362 ? 1.555 -14.543 13.947 1.00 97.12 362 PRO A N 1
ATOM 2760 C CA . PRO A 1 362 ? 1.938 -14.471 12.539 1.00 97.12 362 PRO A CA 1
ATOM 2761 C C . PRO A 1 362 ? 0.898 -15.186 11.665 1.00 97.12 362 PRO A C 1
ATOM 2763 O O . PRO A 1 362 ? 0.255 -16.139 12.109 1.00 97.12 362 PRO A O 1
ATOM 2766 N N . PHE A 1 363 ? 0.672 -14.658 10.473 1.00 96.94 363 PHE A N 1
ATOM 2767 C CA . PHE A 1 363 ? -0.168 -15.245 9.442 1.00 96.94 363 PHE A CA 1
ATOM 2768 C C . PHE A 1 363 ? 0.725 -15.701 8.292 1.00 96.94 363 PHE A C 1
ATOM 2770 O O . PHE A 1 363 ? 1.656 -14.990 7.917 1.00 96.94 363 PHE A O 1
ATOM 2777 N N . ASP A 1 364 ? 0.450 -16.889 7.766 1.00 95.88 364 ASP A N 1
ATOM 2778 C CA . ASP A 1 364 ? 1.215 -17.452 6.665 1.00 95.88 364 ASP A CA 1
ATOM 2779 C C . ASP A 1 364 ? 0.657 -16.963 5.326 1.00 95.88 364 ASP A C 1
ATOM 2781 O O . ASP A 1 364 ? -0.423 -17.354 4.883 1.00 95.88 364 ASP A O 1
ATOM 2785 N N . PHE A 1 365 ? 1.400 -16.057 4.705 1.00 94.56 365 PHE A N 1
ATOM 2786 C CA . PHE A 1 365 ? 1.050 -15.463 3.426 1.00 94.56 365 PHE A CA 1
ATOM 2787 C C . PHE A 1 365 ? 1.487 -16.303 2.221 1.00 94.56 365 PHE A C 1
ATOM 2789 O O . PHE A 1 365 ? 1.000 -16.052 1.119 1.00 94.56 365 PHE A O 1
ATOM 2796 N N . SER A 1 366 ? 2.358 -17.300 2.416 1.00 92.75 366 SER A N 1
ATOM 2797 C CA . SER A 1 366 ? 2.834 -18.166 1.329 1.00 92.75 366 SER A CA 1
ATOM 2798 C C . SER A 1 366 ? 1.706 -19.007 0.724 1.00 92.75 366 SER A C 1
ATOM 2800 O O . SER A 1 366 ? 1.704 -19.270 -0.474 1.00 92.75 366 SER A O 1
ATOM 2802 N N . ALA A 1 367 ? 0.681 -19.319 1.521 1.00 93.62 367 ALA A N 1
ATOM 2803 C CA . ALA A 1 367 ? -0.496 -20.062 1.086 1.00 93.62 367 ALA A CA 1
ATOM 2804 C C . ALA A 1 367 ? -1.464 -19.253 0.192 1.00 93.62 367 ALA A C 1
ATOM 2806 O O . ALA A 1 367 ? -2.455 -19.803 -0.293 1.00 93.62 367 ALA A O 1
ATOM 2807 N N . ILE A 1 368 ? -1.251 -17.942 0.010 1.00 93.06 368 ILE A N 1
ATOM 2808 C CA . ILE A 1 368 ? -2.130 -17.108 -0.821 1.00 93.06 368 ILE A CA 1
ATOM 2809 C C . ILE A 1 368 ? -1.810 -17.321 -2.304 1.00 93.06 368 ILE A C 1
ATOM 2811 O O . ILE A 1 368 ? -0.710 -17.019 -2.767 1.00 93.06 368 ILE A O 1
ATOM 2815 N N . ASP A 1 369 ? -2.813 -17.749 -3.075 1.00 90.50 369 ASP A N 1
ATOM 2816 C CA . ASP A 1 369 ? -2.689 -17.908 -4.523 1.00 90.50 369 ASP A CA 1
ATOM 2817 C C . ASP A 1 369 ? -2.619 -16.550 -5.246 1.00 90.50 369 ASP A C 1
ATOM 2819 O O . ASP A 1 369 ? -3.619 -15.881 -5.531 1.00 90.50 369 ASP A O 1
ATOM 2823 N N . MET A 1 370 ? -1.399 -16.164 -5.612 1.00 87.94 370 MET A N 1
ATOM 2824 C CA . MET A 1 370 ? -1.138 -14.982 -6.433 1.00 87.94 370 MET A CA 1
ATOM 2825 C C . MET A 1 370 ? -1.533 -15.155 -7.904 1.00 87.94 370 MET A C 1
ATOM 2827 O O . MET A 1 370 ? -1.683 -14.162 -8.623 1.00 87.94 370 MET A O 1
ATOM 2831 N N . GLY A 1 371 ? -1.753 -16.388 -8.370 1.00 83.50 371 GLY A N 1
ATOM 2832 C CA . GLY A 1 371 ? -2.153 -16.697 -9.740 1.00 83.50 371 GLY A CA 1
ATOM 2833 C C . GLY A 1 371 ? -3.491 -16.067 -10.132 1.00 83.50 371 GLY A C 1
ATOM 2834 O O . GLY A 1 371 ? -3.678 -15.676 -11.291 1.00 83.50 371 GLY A O 1
ATOM 2835 N N . ASN A 1 372 ? -4.396 -15.880 -9.168 1.00 78.12 372 ASN A N 1
ATOM 2836 C CA . ASN A 1 372 ? -5.671 -15.202 -9.392 1.00 78.12 372 ASN A CA 1
ATOM 2837 C C . ASN A 1 372 ? -5.582 -13.667 -9.257 1.00 78.12 372 ASN A C 1
ATOM 2839 O O . ASN A 1 372 ? -6.420 -12.934 -9.791 1.00 78.12 372 ASN A O 1
ATOM 2843 N N . ALA A 1 373 ? -4.540 -13.136 -8.604 1.00 75.69 373 ALA A N 1
ATOM 2844 C CA . ALA A 1 373 ? -4.362 -11.691 -8.455 1.00 75.69 373 ALA A CA 1
ATOM 2845 C C . ALA A 1 373 ? -4.151 -10.981 -9.809 1.00 75.69 373 ALA A C 1
ATOM 2847 O O . ALA A 1 373 ? -4.589 -9.843 -9.982 1.00 75.69 373 ALA A O 1
ATOM 2848 N N . GLY A 1 374 ? -3.545 -11.665 -10.788 1.00 65.19 374 GLY A N 1
ATOM 2849 C CA . GLY A 1 374 ? -3.254 -11.117 -12.119 1.00 65.19 374 GLY A CA 1
ATOM 2850 C C . GLY A 1 374 ? -4.383 -11.221 -13.154 1.00 65.19 374 GLY A C 1
ATOM 2851 O O . GLY A 1 374 ? -4.372 -10.475 -14.133 1.00 65.19 374 GLY A O 1
ATOM 2852 N N . ARG A 1 375 ? -5.376 -12.105 -12.967 1.00 62.50 375 ARG A N 1
ATOM 2853 C CA . ARG A 1 375 ? -6.406 -12.368 -13.998 1.00 62.50 375 ARG A CA 1
ATOM 2854 C C . ARG A 1 375 ? -7.538 -11.335 -14.045 1.00 62.50 375 ARG A C 1
ATOM 2856 O O . ARG A 1 375 ? -8.207 -11.231 -15.065 1.00 62.50 375 ARG A O 1
ATOM 2863 N N . GLY A 1 376 ? -7.736 -10.546 -12.986 1.00 53.41 376 GLY A N 1
ATOM 2864 C CA . GLY A 1 376 ? -8.891 -9.641 -12.866 1.00 53.41 376 GLY A CA 1
ATOM 2865 C C . GLY A 1 376 ? -8.700 -8.205 -13.372 1.00 53.41 376 GLY A C 1
ATOM 2866 O O . GLY A 1 376 ? -9.689 -7.516 -13.586 1.00 53.41 376 GLY A O 1
ATOM 2867 N N . PHE A 1 377 ? -7.464 -7.727 -13.569 1.00 42.84 377 PHE A N 1
ATOM 2868 C CA . PHE A 1 377 ? -7.206 -6.296 -13.842 1.00 42.84 377 PHE A CA 1
ATOM 2869 C C . PHE A 1 377 ? -6.558 -6.015 -15.215 1.00 42.84 377 PHE A C 1
ATOM 2871 O O . PHE A 1 377 ? -6.481 -4.870 -15.656 1.00 42.84 377 PHE A O 1
ATOM 2878 N N . GLY A 1 378 ? -6.132 -7.058 -15.937 1.00 41.47 378 GLY A N 1
ATOM 2879 C CA . GLY A 1 378 ? -5.408 -6.954 -17.214 1.00 41.47 378 GLY A CA 1
ATOM 2880 C C . GLY A 1 378 ? -6.259 -6.684 -18.464 1.00 41.47 378 GLY A C 1
ATOM 2881 O O . GLY A 1 378 ? -5.730 -6.707 -19.571 1.00 41.47 378 GLY A O 1
ATOM 2882 N N . GLY A 1 379 ? -7.561 -6.425 -18.320 1.00 38.38 379 GLY A N 1
ATOM 2883 C CA . GLY A 1 379 ? -8.481 -6.199 -19.442 1.00 38.38 379 GLY A CA 1
ATOM 2884 C C . GLY A 1 379 ? -8.681 -4.740 -19.867 1.00 38.38 379 GLY A C 1
ATOM 2885 O O . GLY A 1 379 ? -9.444 -4.494 -20.795 1.00 38.38 379 GLY A O 1
ATOM 2886 N N . PHE A 1 380 ? -8.011 -3.762 -19.244 1.00 35.31 380 PHE A N 1
ATOM 2887 C CA . PHE A 1 380 ? -8.223 -2.326 -19.520 1.00 35.31 380 PHE A CA 1
ATOM 2888 C C . PHE A 1 380 ? -7.794 -1.847 -20.929 1.00 35.31 380 PHE A C 1
ATOM 2890 O O . PHE A 1 380 ? -7.940 -0.669 -21.246 1.00 35.31 380 PHE A O 1
ATOM 2897 N N . GLY A 1 381 ? -7.293 -2.741 -21.791 1.00 39.47 381 GLY A N 1
ATOM 2898 C CA . GLY A 1 381 ? -6.958 -2.452 -23.193 1.00 39.47 381 GLY A CA 1
ATOM 2899 C C . GLY A 1 381 ? -7.904 -3.063 -24.235 1.00 39.47 381 GLY A C 1
ATOM 2900 O O . GLY A 1 381 ? -7.793 -2.739 -25.415 1.00 39.47 381 GLY A O 1
ATOM 2901 N N . GLY A 1 382 ? -8.830 -3.936 -23.834 1.00 36.97 382 GLY A N 1
ATOM 2902 C CA . GLY A 1 382 ? -9.786 -4.564 -24.741 1.00 36.97 382 GLY A CA 1
ATOM 2903 C C . GLY A 1 382 ? -11.123 -3.866 -24.623 1.00 36.97 382 GLY A C 1
ATOM 2904 O O . GLY A 1 382 ? -11.965 -4.282 -23.834 1.00 36.97 382 GLY A O 1
ATOM 2905 N N . GLY A 1 383 ? -11.314 -2.787 -25.379 1.00 41.62 383 GLY A N 1
ATOM 2906 C CA . GLY A 1 383 ? -12.622 -2.167 -25.489 1.00 41.62 383 GLY A CA 1
ATOM 2907 C C . GLY A 1 383 ? -13.667 -3.236 -25.803 1.00 41.62 383 GLY A C 1
ATOM 2908 O O . GLY A 1 383 ? -13.724 -3.738 -26.922 1.00 41.62 383 GLY A O 1
ATOM 2909 N N . ARG A 1 384 ? -14.564 -3.498 -24.845 1.00 40.06 384 ARG A N 1
ATOM 2910 C CA . ARG A 1 384 ? -15.979 -3.733 -25.146 1.00 40.06 384 ARG A CA 1
ATOM 2911 C C . ARG A 1 384 ? -16.500 -2.460 -25.819 1.00 40.06 384 ARG A C 1
ATOM 2913 O O . ARG A 1 384 ? -17.291 -1.709 -25.263 1.00 40.06 384 ARG A O 1
ATOM 2920 N N . GLY A 1 385 ? -15.993 -2.175 -27.017 1.00 42.72 385 GLY A N 1
ATOM 2921 C CA . GLY A 1 385 ? -16.754 -1.451 -28.002 1.00 42.72 385 GLY A CA 1
ATOM 2922 C C . GLY A 1 385 ? -17.931 -2.360 -28.276 1.00 42.72 385 GLY A C 1
ATOM 2923 O O . GLY A 1 385 ? -17.774 -3.370 -28.958 1.00 42.72 385 GLY A O 1
ATOM 2924 N N . GLY A 1 386 ? -19.062 -2.047 -27.644 1.00 42.16 386 GLY A N 1
ATOM 2925 C CA . GLY A 1 386 ? -20.369 -2.541 -28.034 1.00 42.16 386 GLY A CA 1
ATOM 2926 C C . GLY A 1 386 ? -20.586 -2.146 -29.486 1.00 42.16 386 GLY A C 1
ATOM 2927 O O . GLY A 1 386 ? -21.116 -1.082 -29.776 1.00 42.16 386 GLY A O 1
ATOM 2928 N N . GLY A 1 387 ? -20.064 -2.981 -30.380 1.00 43.66 387 GLY A N 1
ATOM 2929 C CA . GLY A 1 387 ? -20.301 -2.970 -31.812 1.00 43.66 387 GLY A CA 1
ATOM 2930 C C . GLY A 1 387 ? -21.536 -3.783 -32.177 1.00 43.66 387 GLY A C 1
ATOM 2931 O O . GLY A 1 387 ? -21.688 -4.137 -33.338 1.00 43.66 387 GLY A O 1
ATOM 2932 N N . ASP A 1 388 ? -22.415 -4.052 -31.211 1.00 44.94 388 ASP A N 1
ATOM 2933 C CA . ASP A 1 388 ? -23.800 -4.446 -31.454 1.00 44.94 388 ASP A CA 1
ATOM 2934 C C . ASP A 1 388 ? -24.652 -3.182 -31.670 1.00 44.94 388 ASP A C 1
ATOM 2936 O O . ASP A 1 388 ? -25.702 -2.995 -31.062 1.00 44.94 388 ASP A O 1
ATOM 2940 N N . ASP A 1 389 ? -24.171 -2.269 -32.523 1.00 45.72 389 ASP A N 1
ATOM 2941 C CA . ASP A 1 389 ? -25.049 -1.294 -33.162 1.00 45.72 389 ASP A CA 1
ATOM 2942 C C . ASP A 1 389 ? -25.647 -1.999 -34.379 1.00 45.72 389 ASP A C 1
ATOM 2944 O O . ASP A 1 389 ? -25.080 -2.077 -35.475 1.00 45.72 389 ASP A O 1
ATOM 2948 N N . ASP A 1 390 ? -26.779 -2.615 -34.063 1.00 47.38 390 ASP A N 1
ATOM 2949 C CA . ASP A 1 390 ? -27.829 -3.213 -34.868 1.00 47.38 390 ASP A CA 1
ATOM 2950 C C . ASP A 1 390 ? -28.289 -2.260 -35.992 1.00 47.38 390 ASP A C 1
ATOM 2952 O O . ASP A 1 390 ? -29.386 -1.704 -36.023 1.00 47.38 390 ASP A O 1
ATOM 2956 N N . GLY A 1 391 ? -27.392 -2.018 -36.945 1.00 44.50 391 GLY A N 1
ATOM 2957 C CA . GLY A 1 391 ? -27.608 -1.198 -38.125 1.00 44.50 391 GLY A CA 1
ATOM 2958 C C . GLY A 1 391 ? -28.055 -2.036 -39.311 1.00 44.50 391 GLY A C 1
ATOM 2959 O O . GLY A 1 391 ? -27.432 -1.975 -40.373 1.00 44.50 391 GLY A O 1
ATOM 2960 N N . GLY A 1 392 ? -29.125 -2.818 -39.144 1.00 45.72 392 GLY A N 1
ATOM 2961 C CA . GLY A 1 392 ? -29.811 -3.549 -40.206 1.00 45.72 392 GLY A CA 1
ATOM 2962 C C . GLY A 1 392 ? -30.291 -2.634 -41.338 1.00 45.72 392 GLY A C 1
ATOM 2963 O O . GLY A 1 392 ? -31.475 -2.325 -41.461 1.00 45.72 392 GLY A O 1
ATOM 2964 N N . ARG A 1 393 ? -29.389 -2.234 -42.239 1.00 46.16 393 ARG A N 1
ATOM 2965 C CA . ARG A 1 393 ? -29.743 -1.690 -43.552 1.00 46.16 393 ARG A CA 1
ATOM 2966 C C . ARG A 1 393 ? -30.144 -2.842 -44.461 1.00 46.16 393 ARG A C 1
ATOM 2968 O O . ARG A 1 393 ? -29.365 -3.326 -45.278 1.00 46.16 393 ARG A O 1
ATOM 2975 N N . ARG A 1 394 ? -31.417 -3.224 -44.346 1.00 51.84 394 ARG A N 1
ATOM 2976 C CA . ARG A 1 394 ? -32.182 -3.811 -45.448 1.00 51.84 394 ARG A CA 1
ATOM 2977 C C . ARG A 1 394 ? -32.049 -2.891 -46.664 1.00 51.84 394 ARG A C 1
ATOM 2979 O O . ARG A 1 394 ? -32.683 -1.840 -46.729 1.00 51.84 394 ARG A O 1
ATOM 2986 N N . ARG A 1 395 ? -31.208 -3.275 -47.621 1.00 52.47 395 ARG A N 1
ATOM 2987 C CA . ARG A 1 395 ? -31.239 -2.728 -48.976 1.00 52.47 395 ARG A CA 1
ATOM 2988 C C . ARG A 1 395 ? -32.373 -3.441 -49.711 1.00 52.47 395 ARG A C 1
ATOM 2990 O O . ARG A 1 395 ? -32.240 -4.602 -50.074 1.00 52.47 395 ARG A O 1
ATOM 2997 N N . GLY A 1 396 ? -33.502 -2.753 -49.847 1.00 60.28 396 GLY A N 1
ATOM 2998 C CA . GLY A 1 396 ? -34.420 -2.983 -50.956 1.00 60.28 396 GLY A CA 1
ATOM 2999 C C . GLY A 1 396 ? -33.875 -2.271 -52.194 1.00 60.28 396 GLY A C 1
ATOM 3000 O O . GLY A 1 396 ? -33.344 -1.163 -52.077 1.00 60.28 396 GLY A O 1
ATOM 3001 N N . GLY A 1 397 ? -33.979 -2.931 -53.343 1.00 51.44 397 GLY A N 1
ATOM 3002 C CA . GLY A 1 397 ? -33.538 -2.461 -54.652 1.00 51.44 397 GLY A CA 1
ATOM 3003 C C . GLY A 1 397 ? -33.477 -3.627 -55.610 1.00 51.44 397 GLY A C 1
ATOM 3004 O O . GLY A 1 397 ? -32.443 -4.325 -55.556 1.00 51.44 397 GLY A O 1
#